Protein AF-0000000069097804 (afdb_homodimer)

Organism: Magallana gigas (NCBI:txid29159)

Radius of gyration: 34.91 Å; Cα contacts (8 Å, |Δi|>4): 766; chains: 2; bounding box: 49×106×108 Å

InterPro domains:
  IPR026169 Mitochondria-eating protein [PTHR21771] (17-268)
  IPR031981 Mitochondria-eating protein, C-terminal domain [PF16026] (62-269)

Foldseek 3Di:
DPPPDPPPVVVVVVVVVVVVVVVVVVVVVVVVVVVVVVVCVVVVVVVCVVCVQVPPPVPCLRLLNLVVLVVVLVVPLVVLLQVLVVVVVDDNVVSLVVLVVLLVVLLVLLLVCLVVQLVVQLVVVVCCVQFPWDDDPPDIDTDDSVVDDDDPVVRPVSSVVSLVVCLVCVQVCLVVQLVVSCVPPVCNVVVDPVVVVVSVSVSSSSSNNSSNNQVSDVPHKDWDFDDFQDFDDVVQADEDPDDDGTFHGWNFTWIASHVVHDTSGHTYTYGD/DPPDDPVPVVVVVVVVVVVVVVVVVVVVVVVVVVVVVVVCVVVCVVVCVVVVQPPPVPPCLRLLNLVVLQVVLCVPLVVLLQVLVVVVVDDSVVSLVVLVVLLVVLLVLLLVCLVVQLVVQLVVVVCCVQFPWDDDPPDIDTDDSVVDDDDPVVSPCSSVVSLVVCLVCVQVCLVVQLVVSCVPPVCPVVVDPVVVVVSVSVSSSSSNNSSNNQVSDVPHKDWDFDDFFDFDDVVQADEDPDDDGTFHGWNFTWIASHDVHDTSGHTYTYGD

Sequence (544 aa):
KNPPPRDGKKIPVSMERLQEMEQREKLYLAKIEELTTRLSSFASKQLLDGNPNIADLSDPNRPTRLCEKFNCVYDNEWTEAFEELQETGEKDEAILKTLMEIIINAVSFCKDVKDQQLQQLMEGMHFCMVHVNWTNKDEDVRVDKKSTSHDPKCFASISRNARDFQKASAKASVPSLCVMFKETYIKGACKLEYRKLTNLEHYVDKVVELVWLMVVQDPPMSICWQKEGEQMDKKTYKYYEKRGEVVRLTVWPAVLLYENGPLVSKGFIWPKKNPPPRDGKKIPVSMERLQEMEQREKLYLAKIEELTTRLSSFASKQLLDGNPNIADLSDPNRPTRLCEKFNCVYDNEWTEAFEELQETGEKDEAILKTLMEIIINAVSFCKDVKDQQLQQLMEGMHFCMVHVNWTNKDEDVRVDKKSTSHDPKCFASISRNARDFQKASAKASVPSLCVMFKETYIKGACKLEYRKLTNLEHYVDKVVELVWLMVVQDPPMSICWQKEGEQMDKKTYKYYEKRGEVVRLTVWPAVLLYENGPLVSKGFIWPK

Structure (mmCIF, N/CA/C/O backbone):
data_AF-0000000069097804-model_v1
#
loop_
_entity.id
_entity.type
_entity.pdbx_description
1 polymer 'Mitochondria-eating protein'
#
loop_
_atom_site.group_PDB
_atom_site.id
_atom_site.type_symbol
_atom_site.label_atom_id
_atom_site.label_alt_id
_atom_site.label_comp_id
_atom_site.label_asym_id
_atom_site.label_entity_id
_atom_site.label_seq_id
_atom_site.pdbx_PDB_ins_code
_atom_site.Cartn_x
_atom_site.Cartn_y
_atom_site.Cartn_z
_atom_site.occupancy
_atom_site.B_iso_or_equiv
_atom_site.auth_seq_id
_atom_site.auth_comp_id
_atom_site.auth_asym_id
_atom_site.auth_atom_id
_atom_site.pdbx_PDB_model_num
ATOM 1 N N . LYS A 1 1 ? -18.5 60.906 -68.438 1 27.48 1 LYS A N 1
ATOM 2 C CA . LYS A 1 1 ? -17.656 59.719 -68.438 1 27.48 1 LYS A CA 1
ATOM 3 C C . LYS A 1 1 ? -18.094 58.75 -67.375 1 27.48 1 LYS A C 1
ATOM 5 O O . LYS A 1 1 ? -18.125 59.094 -66.188 1 27.48 1 LYS A O 1
ATOM 10 N N . ASN A 1 2 ? -18.859 57.719 -67.688 1 29.16 2 ASN A N 1
ATOM 11 C CA . ASN A 1 2 ? -19.547 56.719 -66.875 1 29.16 2 ASN A CA 1
ATOM 12 C C . ASN A 1 2 ? -18.547 55.812 -66.188 1 29.16 2 ASN A C 1
ATOM 14 O O . ASN A 1 2 ? -17.609 55.281 -66.812 1 29.16 2 ASN A O 1
ATOM 18 N N . PRO A 1 3 ? -18.312 55.969 -64.875 1 39.97 3 PRO A N 1
ATOM 19 C CA . PRO A 1 3 ? -17.281 55.25 -64.125 1 39.97 3 PRO A CA 1
ATOM 20 C C . PRO A 1 3 ? -17.391 53.75 -64.25 1 39.97 3 PRO A C 1
ATOM 22 O O . PRO A 1 3 ? -18.5 53.219 -64.438 1 39.97 3 PRO A O 1
ATOM 25 N N . PRO A 1 4 ? -16.375 53.156 -65 1 41.81 4 PRO A N 1
ATOM 26 C CA . PRO A 1 4 ? -16.359 51.719 -65.25 1 41.81 4 PRO A CA 1
ATOM 27 C C . PRO A 1 4 ? -16.781 50.875 -64.062 1 41.81 4 PRO A C 1
ATOM 29 O O . PRO A 1 4 ? -16.641 51.281 -62.938 1 41.81 4 PRO A O 1
ATOM 32 N N . PRO A 1 5 ? -17.719 49.875 -64.312 1 35.88 5 PRO A N 1
ATOM 33 C CA . PRO A 1 5 ? -18.375 49.062 -63.281 1 35.88 5 PRO A CA 1
ATOM 34 C C . PRO A 1 5 ? -17.391 48.281 -62.438 1 35.88 5 PRO A C 1
ATOM 36 O O . PRO A 1 5 ? -16.422 47.719 -62.938 1 35.88 5 PRO A O 1
ATOM 39 N N . ARG A 1 6 ? -17.141 48.625 -61.094 1 36.78 6 ARG A N 1
ATOM 40 C CA . ARG A 1 6 ? -16.375 48.156 -59.969 1 36.78 6 ARG A CA 1
ATOM 41 C C . ARG A 1 6 ? -16.547 46.656 -59.75 1 36.78 6 ARG A C 1
ATOM 43 O O . ARG A 1 6 ? -16.047 46.094 -58.781 1 36.78 6 ARG A O 1
ATOM 50 N N . ASP A 1 7 ? -17.344 45.969 -60.594 1 37 7 ASP A N 1
ATOM 51 C CA . ASP A 1 7 ? -17.781 44.625 -60.219 1 37 7 ASP A CA 1
ATOM 52 C C . ASP A 1 7 ? -16.688 43.594 -60.5 1 37 7 ASP A C 1
ATOM 54 O O . ASP A 1 7 ? -16.844 42.438 -60.156 1 37 7 ASP A O 1
ATOM 58 N N . GLY A 1 8 ? -15.727 43.875 -61.344 1 34.34 8 GLY A N 1
ATOM 59 C CA . GLY A 1 8 ? -14.82 42.812 -61.781 1 34.34 8 GLY A CA 1
ATOM 60 C C . GLY A 1 8 ? -13.891 42.344 -60.688 1 34.34 8 GLY A C 1
ATOM 61 O O . GLY A 1 8 ? -13.227 41.312 -60.844 1 34.34 8 GLY A O 1
ATOM 62 N N . LYS A 1 9 ? -13.281 43.281 -59.938 1 42.47 9 LYS A N 1
ATOM 63 C CA . LYS A 1 9 ? -12.203 42.938 -59 1 42.47 9 LYS A CA 1
ATOM 64 C C . LYS A 1 9 ? -12.711 42.094 -57.844 1 42.47 9 LYS A C 1
ATOM 66 O O . LYS A 1 9 ? -11.914 41.594 -57.031 1 42.47 9 LYS A O 1
ATOM 71 N N . LYS A 1 10 ? -13.953 42 -57.688 1 44.91 10 LYS A N 1
ATOM 72 C CA . LYS A 1 10 ? -14.5 41.344 -56.531 1 44.91 10 LYS A CA 1
ATOM 73 C C . LYS A 1 10 ? -14.406 39.812 -56.656 1 44.91 10 LYS A C 1
ATOM 75 O O . LYS A 1 10 ? -14.273 39.094 -55.688 1 44.91 10 LYS A O 1
ATOM 80 N N . ILE A 1 11 ? -14.234 39.406 -57.906 1 44.16 11 ILE A N 1
ATOM 81 C CA . ILE A 1 11 ? -14.297 37.969 -58.125 1 44.16 11 ILE A CA 1
ATOM 82 C C . ILE A 1 11 ? -12.953 37.344 -57.781 1 44.16 11 ILE A C 1
ATOM 84 O O . ILE A 1 11 ? -12.898 36.312 -57.062 1 44.16 11 ILE A O 1
ATOM 88 N N . PRO A 1 12 ? -11.977 38.031 -58.188 1 49.75 12 PRO A N 1
ATOM 89 C CA . PRO A 1 12 ? -10.688 37.375 -57.906 1 49.75 12 PRO A CA 1
ATOM 90 C C . PRO A 1 12 ? -10.375 37.344 -56.406 1 49.75 12 PRO A C 1
ATOM 92 O O . PRO A 1 12 ? -9.805 36.375 -55.906 1 49.75 12 PRO A O 1
ATOM 95 N N . VAL A 1 13 ? -10.805 38.375 -55.75 1 52.31 13 VAL A N 1
ATOM 96 C CA . VAL A 1 13 ? -10.531 38.438 -54.344 1 52.31 13 VAL A CA 1
ATOM 97 C C . VAL A 1 13 ? -11.344 37.375 -53.594 1 52.31 13 VAL A C 1
ATOM 99 O O . VAL A 1 13 ? -10.852 36.719 -52.656 1 52.31 13 VAL A O 1
ATOM 102 N N . SER A 1 14 ? -12.406 37.094 -54.312 1 53.84 14 SER A N 1
ATOM 103 C CA . SER A 1 14 ? -13.266 36.094 -53.688 1 53.84 14 SER A CA 1
ATOM 104 C C . SER A 1 14 ? -12.727 34.688 -53.875 1 53.84 14 SER A C 1
ATOM 106 O O . SER A 1 14 ? -12.82 33.844 -52.969 1 53.84 14 SER A O 1
ATOM 108 N N . MET A 1 15 ? -12.094 34.594 -54.969 1 54.91 15 MET A N 1
ATOM 109 C CA . MET A 1 15 ? -11.539 33.281 -55.281 1 54.91 15 MET A CA 1
ATOM 110 C C . MET A 1 15 ? -10.273 33.031 -54.469 1 54.91 15 MET A C 1
ATOM 112 O O . MET A 1 15 ? -10.023 31.891 -54.031 1 54.91 15 MET A O 1
ATOM 116 N N . GLU A 1 16 ? -9.547 34.062 -54.25 1 57.28 16 GLU A N 1
ATOM 117 C CA . GLU A 1 16 ? -8.344 33.938 -53.438 1 57.28 16 GLU A CA 1
ATOM 118 C C . GLU A 1 16 ? -8.68 33.688 -52 1 57.28 16 GLU A C 1
ATOM 120 O O . GLU A 1 16 ? -8.023 32.875 -51.312 1 57.28 16 GLU A O 1
ATOM 125 N N . ARG A 1 17 ? -9.68 34.25 -51.594 1 59.66 17 ARG A N 1
ATOM 126 C CA . ARG A 1 17 ? -10.133 34.031 -50.219 1 59.66 17 ARG A CA 1
ATOM 127 C C . ARG A 1 17 ? -10.672 32.625 -50.031 1 59.66 17 ARG A C 1
ATOM 129 O O . ARG A 1 17 ? -10.438 31.984 -49 1 59.66 17 ARG A O 1
ATOM 136 N N . LEU A 1 18 ? -11.211 32.156 -51.094 1 60.72 18 LEU A N 1
ATOM 137 C CA . LEU A 1 18 ? -11.719 30.781 -51.062 1 60.72 18 LEU A CA 1
ATOM 138 C C . LEU A 1 18 ? -10.578 29.781 -51.031 1 60.72 18 LEU A C 1
ATOM 140 O O . LEU A 1 18 ? -10.633 28.781 -50.281 1 60.72 18 LEU A O 1
ATOM 144 N N . GLN A 1 19 ? -9.609 30.141 -51.812 1 63.78 19 GLN A N 1
ATOM 145 C CA . GLN A 1 19 ? -8.453 29.25 -51.844 1 63.78 19 GLN A CA 1
ATOM 146 C C . GLN A 1 19 ? -7.707 29.281 -50.5 1 63.78 19 GLN A C 1
ATOM 148 O O . GLN A 1 19 ? -7.27 28.25 -50 1 63.78 19 GLN A O 1
ATOM 153 N N . GLU A 1 20 ? -7.613 30.438 -49.938 1 67.12 20 GLU A N 1
ATOM 154 C CA . GLU A 1 20 ? -6.992 30.562 -48.625 1 67.12 20 GLU A CA 1
ATOM 155 C C . GLU A 1 20 ? -7.809 29.828 -47.562 1 67.12 20 GLU A C 1
ATOM 157 O O . GLU A 1 20 ? -7.25 29.188 -46.688 1 67.12 20 GLU A O 1
ATOM 162 N N . MET A 1 21 ? -9.031 29.875 -47.75 1 65.44 21 MET A N 1
ATOM 163 C CA . MET A 1 21 ? -9.883 29.203 -46.781 1 65.44 21 MET A CA 1
ATOM 164 C C . MET A 1 21 ? -9.836 27.688 -46.938 1 65.44 21 MET A C 1
ATOM 166 O O . MET A 1 21 ? -9.867 26.953 -45.969 1 65.44 21 MET A O 1
ATOM 170 N N . GLU A 1 22 ? -9.703 27.359 -48.219 1 69.69 22 GLU A N 1
ATOM 171 C CA . GLU A 1 22 ? -9.555 25.938 -48.469 1 69.69 22 GLU A CA 1
ATOM 172 C C . GLU A 1 22 ? -8.234 25.406 -47.906 1 69.69 22 GLU A C 1
ATOM 174 O O . GLU A 1 22 ? -8.18 24.328 -47.312 1 69.69 22 GLU A O 1
ATOM 179 N N . GLN A 1 23 ? -7.23 26.172 -48.062 1 68.75 23 GLN A N 1
ATOM 180 C CA . GLN A 1 23 ? -5.945 25.781 -47.5 1 68.75 23 GLN A CA 1
ATOM 181 C C . GLN A 1 23 ? -5.992 25.781 -45.969 1 68.75 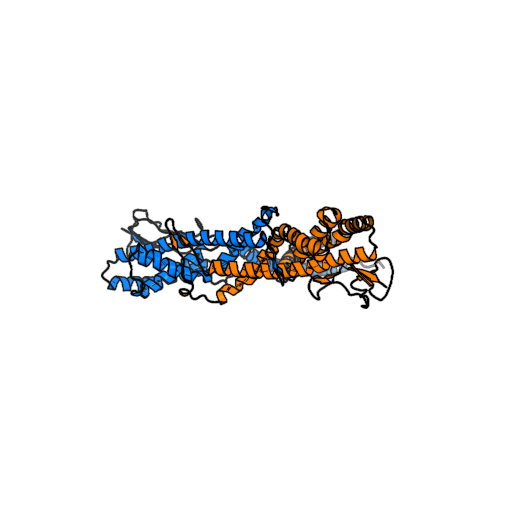23 GLN A C 1
ATOM 183 O O . GLN A 1 23 ? -5.449 24.875 -45.312 1 68.75 23 GLN A O 1
ATOM 188 N N . ARG A 1 24 ? -6.637 26.719 -45.375 1 68.69 24 ARG A N 1
ATOM 189 C CA . ARG A 1 24 ? -6.777 26.734 -43.938 1 68.69 24 ARG A CA 1
ATOM 190 C C . ARG A 1 24 ? -7.637 25.562 -43.469 1 68.69 24 ARG A C 1
ATOM 192 O O . ARG A 1 24 ? -7.34 24.953 -42.438 1 68.69 24 ARG A O 1
ATOM 199 N N . GLU A 1 25 ? -8.602 25.266 -44.281 1 68.19 25 GLU A N 1
ATOM 200 C CA . GLU A 1 25 ? -9.414 24.094 -43.906 1 68.19 25 GLU A CA 1
ATOM 201 C C . GLU A 1 25 ? -8.57 22.828 -43.938 1 68.19 25 GLU A C 1
ATOM 203 O O . GLU A 1 25 ? -8.672 22 -43.031 1 68.19 25 GLU A O 1
ATOM 208 N N . LYS A 1 26 ? -7.805 22.734 -44.906 1 71.56 26 LYS A N 1
ATOM 209 C CA . LYS A 1 26 ? -6.938 21.562 -44.969 1 71.56 26 LYS A CA 1
ATOM 210 C C . LYS A 1 26 ? -5.969 21.547 -43.781 1 71.56 26 LYS A C 1
ATOM 212 O O . LYS A 1 26 ? -5.711 20.484 -43.188 1 71.56 26 LYS A O 1
ATOM 217 N N . LEU A 1 27 ? -5.496 22.703 -43.406 1 70.56 27 LEU A N 1
ATOM 218 C CA . LEU A 1 27 ? -4.605 22.781 -42.281 1 70.56 27 LEU A CA 1
ATOM 219 C C . LEU A 1 27 ? -5.352 22.453 -40.969 1 70.56 27 LEU A C 1
ATOM 221 O O . LEU A 1 27 ? -4.828 21.75 -40.125 1 70.56 27 LEU A O 1
ATOM 225 N N . TYR A 1 28 ? -6.566 22.906 -40.875 1 68.56 28 TYR A N 1
ATOM 226 C CA . TYR A 1 28 ? -7.336 22.578 -39.688 1 68.56 28 TYR A CA 1
ATOM 227 C C . TYR A 1 28 ? -7.707 21.094 -39.656 1 68.56 28 TYR A C 1
ATOM 229 O O . TYR A 1 28 ? -7.625 20.453 -38.594 1 68.56 28 TYR A O 1
ATOM 237 N N . LEU A 1 29 ? -8.016 20.578 -40.781 1 70.81 29 LEU A N 1
ATOM 238 C CA . LEU A 1 29 ? -8.328 19.156 -40.812 1 70.81 29 LEU A CA 1
ATOM 239 C C . LEU A 1 29 ? -7.09 18.312 -40.531 1 70.81 29 LEU A C 1
ATOM 241 O O . LEU A 1 29 ? -7.176 17.312 -39.812 1 70.81 29 LEU A O 1
ATOM 245 N N . ALA A 1 30 ? -5.977 18.719 -40.969 1 69.38 30 ALA A N 1
ATOM 246 C CA . ALA A 1 30 ? -4.742 18.016 -40.594 1 69.38 30 ALA A CA 1
ATOM 247 C C . ALA A 1 30 ? -4.441 18.172 -39.094 1 69.38 30 ALA A C 1
ATOM 249 O O . ALA A 1 30 ? -4.016 17.203 -38.469 1 69.38 30 ALA A O 1
ATOM 250 N N . LYS A 1 31 ? -4.672 19.328 -38.594 1 68.62 31 LYS A N 1
ATOM 251 C CA . LYS A 1 31 ? -4.473 19.531 -37.188 1 68.62 31 LYS A CA 1
ATOM 252 C C . LYS A 1 31 ? -5.508 18.75 -36.375 1 68.62 31 LYS A C 1
ATOM 254 O O . LYS A 1 31 ? -5.18 18.172 -35.312 1 68.62 31 LYS A O 1
ATOM 259 N N . ILE A 1 32 ? -6.711 18.672 -36.75 1 63.56 32 ILE A N 1
ATOM 260 C CA . ILE A 1 32 ? -7.723 17.859 -36.094 1 63.56 32 ILE A CA 1
ATOM 261 C C . ILE A 1 32 ? -7.355 16.391 -36.188 1 63.56 32 ILE A C 1
ATOM 263 O O . ILE A 1 32 ? -7.449 15.641 -35.219 1 63.56 32 ILE A O 1
ATOM 267 N N . GLU A 1 33 ? -6.941 15.969 -37.344 1 67.19 33 GLU A N 1
ATOM 268 C CA . GLU A 1 33 ? -6.488 14.586 -37.5 1 67.19 33 GLU A CA 1
ATOM 269 C C . GLU A 1 33 ? -5.27 14.32 -36.594 1 67.19 33 GLU A C 1
ATOM 271 O O . GLU A 1 33 ? -5.172 13.266 -35.969 1 67.19 33 GLU A O 1
ATOM 276 N N . GLU A 1 34 ? -4.344 15.219 -36.562 1 63.59 34 GLU A N 1
ATOM 277 C CA . GLU A 1 34 ? -3.203 15.078 -35.656 1 63.59 34 GLU A CA 1
ATOM 278 C C . GLU A 1 34 ? -3.648 15.055 -34.188 1 63.59 34 GLU A C 1
ATOM 280 O O . GLU A 1 34 ? -3.213 14.203 -33.438 1 63.59 34 GLU A O 1
ATOM 285 N N . LEU A 1 35 ? -4.508 15.922 -33.844 1 61.06 35 LEU A N 1
ATOM 286 C CA . LEU A 1 35 ? -4.992 15.953 -32.469 1 61.06 35 LEU A CA 1
ATOM 287 C C . LEU A 1 35 ? -5.875 14.742 -32.188 1 61.06 35 LEU A C 1
ATOM 289 O O . LEU A 1 35 ? -5.805 14.172 -31.094 1 61.06 35 LEU A O 1
ATOM 293 N N . THR A 1 36 ? -6.668 14.336 -33.125 1 59.72 36 THR A N 1
ATOM 294 C CA . THR A 1 36 ? -7.445 13.109 -32.938 1 59.72 36 THR A CA 1
ATOM 295 C C . THR A 1 36 ? -6.527 11.891 -32.906 1 59.72 36 THR A C 1
ATOM 297 O O . THR A 1 36 ? -6.746 10.969 -32.125 1 59.72 36 THR A O 1
ATOM 300 N N . THR A 1 37 ? -5.566 11.828 -33.719 1 59.09 37 THR A N 1
ATOM 301 C CA . THR A 1 37 ? -4.594 10.742 -33.656 1 59.09 37 THR A CA 1
ATOM 302 C C . THR A 1 37 ? -3.836 10.805 -32.312 1 59.09 37 THR A C 1
ATOM 304 O O . THR A 1 37 ? -3.605 9.773 -31.688 1 59.09 37 THR A O 1
ATOM 307 N N . ARG A 1 38 ? -3.408 11.977 -31.891 1 55.69 38 ARG A N 1
ATOM 308 C CA . ARG A 1 38 ? -2.773 12.109 -30.594 1 55.69 38 ARG A CA 1
ATOM 309 C C . ARG A 1 38 ? -3.762 11.812 -29.469 1 55.69 38 ARG A C 1
ATOM 311 O O . ARG A 1 38 ? -3.41 11.156 -28.484 1 55.69 38 ARG A O 1
ATOM 318 N N . LEU A 1 39 ? -4.898 12.289 -29.531 1 50.75 39 LEU A N 1
ATOM 319 C CA . LEU A 1 39 ? -5.941 11.914 -28.578 1 50.75 39 LEU A CA 1
ATOM 320 C C . LEU A 1 39 ? -6.262 10.43 -28.672 1 50.75 39 LEU A C 1
ATOM 322 O O . LEU A 1 39 ? -6.457 9.758 -27.656 1 50.75 39 LEU A O 1
ATOM 326 N N . SER A 1 40 ? -6.52 9.883 -29.906 1 50.47 40 SER A N 1
ATOM 327 C CA . SER A 1 40 ? -6.688 8.445 -30.078 1 50.47 40 SER A CA 1
ATOM 328 C C . SER A 1 40 ? -5.461 7.684 -29.578 1 50.47 40 SER A C 1
ATOM 330 O O . SER A 1 40 ? -5.586 6.617 -28.969 1 50.47 40 SER A O 1
ATOM 332 N N . SER A 1 41 ? -4.266 8.148 -29.859 1 50.16 41 SER A N 1
ATOM 333 C CA . SER A 1 41 ? -3.086 7.555 -29.234 1 50.16 41 SER A CA 1
ATOM 334 C C . SER A 1 41 ? -3.092 7.754 -27.719 1 50.16 41 SER A C 1
ATOM 336 O O . SER A 1 41 ? -2.736 6.844 -26.969 1 50.16 41 SER A O 1
ATOM 338 N N . PHE A 1 42 ? -3.428 8.898 -27.25 1 44.72 42 PHE A N 1
ATOM 339 C CA . PHE A 1 42 ? -3.646 9.102 -25.812 1 44.72 42 PHE A CA 1
ATOM 340 C C . PHE A 1 42 ? -4.867 8.328 -25.344 1 44.72 42 PHE A C 1
ATOM 342 O O . PHE A 1 42 ? -4.836 7.707 -24.266 1 44.72 42 PHE A O 1
ATOM 349 N N . ALA A 1 43 ? -5.973 8.406 -25.922 1 43.19 43 ALA A N 1
ATOM 350 C CA . ALA A 1 43 ? -7.148 7.602 -25.609 1 43.19 43 ALA A CA 1
ATOM 351 C C . ALA A 1 43 ? -6.875 6.121 -25.859 1 43.19 43 ALA A C 1
ATOM 353 O O . ALA A 1 43 ? -7.305 5.266 -25.078 1 43.19 43 ALA A O 1
ATOM 354 N N . SER A 1 44 ? -6.379 5.688 -26.969 1 39.25 44 SER A N 1
ATOM 355 C CA . SER A 1 44 ? -5.914 4.312 -27.109 1 39.25 44 SER A CA 1
ATOM 356 C C . SER A 1 44 ? -4.852 3.971 -26.078 1 39.25 44 SER A C 1
ATOM 358 O O . SER A 1 44 ? -4.844 2.863 -25.531 1 39.25 44 SER A O 1
ATOM 360 N N . LYS A 1 45 ? -3.879 4.84 -25.688 1 40.56 45 LYS A N 1
ATOM 361 C CA . LYS A 1 45 ? -3.037 4.648 -24.5 1 40.56 45 LYS A CA 1
ATOM 362 C C . LYS A 1 45 ? -3.85 4.797 -23.219 1 40.56 45 LYS A C 1
ATOM 364 O O . LYS A 1 45 ? -3.645 4.047 -22.266 1 40.56 45 LYS A O 1
ATOM 369 N N . GLN A 1 46 ? -4.66 5.676 -23 1 38.44 46 GLN A N 1
ATOM 370 C CA . GLN A 1 46 ? -5.629 5.73 -21.906 1 38.44 46 GLN A CA 1
ATOM 371 C C . GLN A 1 46 ? -6.684 4.637 -22.047 1 38.44 46 GLN A C 1
ATOM 373 O O . GLN A 1 46 ? -7.102 4.039 -21.062 1 38.44 46 GLN A O 1
ATOM 378 N N . LEU A 1 47 ? -7.512 4.492 -23.062 1 35.62 47 LEU A N 1
ATOM 379 C CA . LEU A 1 47 ? -8.297 3.291 -23.312 1 35.62 4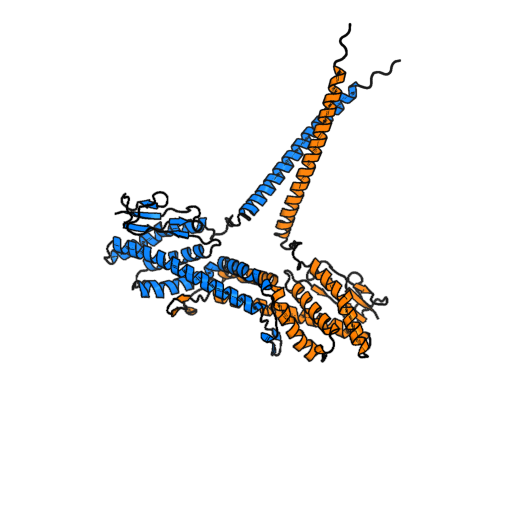7 LEU A CA 1
ATOM 380 C C . LEU A 1 47 ? -7.41 2.053 -23.328 1 35.62 47 LEU A C 1
ATOM 382 O O . LEU A 1 47 ? -7.82 0.979 -22.891 1 35.62 47 LEU A O 1
ATOM 386 N N . LEU A 1 48 ? -6.266 2.02 -24.031 1 33.75 48 LEU A N 1
ATOM 387 C CA . LEU A 1 48 ? -5.281 1.019 -23.625 1 33.75 48 LEU A CA 1
ATOM 388 C C . LEU A 1 48 ? -4.805 1.268 -22.203 1 33.75 48 LEU A C 1
ATOM 390 O O . LEU A 1 48 ? -4.562 0.32 -21.453 1 33.75 48 LEU A O 1
ATOM 394 N N . ASP A 1 49 ? -4.598 2.41 -21.672 1 34.47 49 ASP A N 1
ATOM 395 C CA . ASP A 1 49 ? -4.488 2.727 -20.25 1 34.47 49 ASP A CA 1
ATOM 396 C C . ASP A 1 49 ? -5.863 2.752 -19.578 1 34.47 49 ASP A C 1
ATOM 398 O O . ASP A 1 49 ? -5.977 2.541 -18.375 1 34.47 49 ASP A O 1
ATOM 402 N N . GLY A 1 50 ? -6.934 3.174 -20.031 1 33.31 50 GLY A N 1
ATOM 403 C CA . GLY A 1 50 ? -8.273 2.871 -19.547 1 33.31 50 GLY A CA 1
ATOM 404 C C . GLY A 1 50 ? -8.695 1.438 -19.812 1 33.31 50 GLY A C 1
ATOM 405 O O . GLY A 1 50 ? -9.781 1.022 -19.406 1 33.31 50 GLY A O 1
ATOM 406 N N . ASN A 1 51 ? -8.719 0.983 -21.094 1 31.27 51 ASN A N 1
ATOM 407 C CA . ASN A 1 51 ? -8.516 -0.454 -20.938 1 31.27 51 ASN A CA 1
ATOM 408 C C . ASN A 1 51 ? -7.285 -0.761 -20.094 1 31.27 51 ASN A C 1
ATOM 410 O O . ASN A 1 51 ? -6.156 -0.62 -20.578 1 31.27 51 ASN A O 1
ATOM 414 N N . PRO A 1 52 ? -7.461 -0.354 -18.859 1 35.88 52 PRO A N 1
ATOM 415 C CA . PRO A 1 52 ? -6.395 -0.528 -17.875 1 35.88 52 PRO A CA 1
ATOM 416 C C . PRO A 1 52 ? -5.387 -1.601 -18.281 1 35.88 52 PRO A C 1
ATOM 418 O O . PRO A 1 52 ? -4.379 -1.794 -17.594 1 35.88 52 PRO A O 1
ATOM 421 N N . ASN A 1 53 ? -5.773 -2.371 -19.109 1 33.03 53 ASN A N 1
ATOM 422 C CA . ASN A 1 53 ? -5.035 -3.547 -19.547 1 33.03 53 ASN A CA 1
ATOM 423 C C . ASN A 1 53 ? -3.969 -3.182 -20.578 1 33.03 53 ASN A C 1
ATOM 425 O O . ASN A 1 53 ? -3.486 -4.047 -21.312 1 33.03 53 ASN A O 1
ATOM 429 N N . ILE A 1 54 ? -4.094 -2.094 -21.25 1 37.78 54 ILE A N 1
ATOM 430 C CA . ILE A 1 54 ? -2.895 -2.061 -22.078 1 37.78 54 ILE A CA 1
ATOM 431 C C . ILE A 1 54 ? -1.652 -2.135 -21.203 1 37.78 54 ILE A C 1
ATOM 433 O O . ILE A 1 54 ? -1.373 -1.209 -20.438 1 37.78 54 ILE A O 1
ATOM 437 N N . ALA A 1 55 ? -1.376 -3.17 -20.875 1 39.81 55 ALA A N 1
ATOM 438 C CA . ALA A 1 55 ? -0.201 -3.721 -20.203 1 39.81 55 ALA A CA 1
ATOM 439 C C . ALA A 1 55 ? 1.064 -2.969 -20.609 1 39.81 55 ALA A C 1
ATOM 441 O O . ALA A 1 55 ? 1.23 -2.602 -21.766 1 39.81 55 ALA A O 1
ATOM 442 N N . ASP A 1 56 ? 1.392 -1.918 -19.891 1 44.25 56 ASP A N 1
ATOM 443 C CA . ASP A 1 56 ? 2.787 -1.541 -20.094 1 44.25 56 ASP A CA 1
ATOM 444 C C . ASP A 1 56 ? 3.551 -2.627 -20.844 1 44.25 56 ASP A C 1
ATOM 446 O O . ASP A 1 56 ? 3.854 -3.684 -20.297 1 44.25 56 ASP A O 1
ATOM 450 N N . LEU A 1 57 ? 3.412 -2.527 -22.266 1 51.62 57 LEU A N 1
ATOM 451 C CA . LEU A 1 57 ? 4.07 -3.527 -23.094 1 51.62 57 LEU A CA 1
ATOM 452 C C . LEU A 1 57 ? 5.453 -3.865 -22.547 1 51.62 57 LEU A C 1
ATOM 454 O O . LEU A 1 57 ? 6.012 -4.914 -22.859 1 51.62 57 LEU A O 1
ATOM 458 N N . SER A 1 58 ? 5.859 -2.82 -21.781 1 58.31 58 SER A N 1
ATOM 459 C CA . SER A 1 58 ? 7.203 -3.055 -21.266 1 58.31 58 SER A CA 1
ATOM 460 C C . SER A 1 58 ? 7.164 -3.844 -19.969 1 58.31 58 SER A C 1
ATOM 462 O O . SER A 1 58 ? 8.195 -4.34 -19.5 1 58.31 58 SER A O 1
ATOM 464 N N . ASP A 1 59 ? 5.863 -4.059 -19.578 1 70.12 59 ASP A N 1
ATOM 465 C CA . ASP A 1 59 ? 5.758 -4.816 -18.328 1 70.12 59 ASP A CA 1
ATOM 466 C C . ASP A 1 59 ? 5.988 -6.305 -18.578 1 70.12 59 ASP A C 1
ATOM 468 O O . ASP A 1 59 ? 5.227 -6.949 -19.297 1 70.12 59 ASP A O 1
ATOM 472 N N . PRO A 1 60 ? 7.094 -6.738 -18.109 1 73.88 60 PRO A N 1
ATOM 473 C CA . PRO A 1 60 ? 7.406 -8.156 -18.312 1 73.88 60 PRO A CA 1
ATOM 474 C C . PRO A 1 60 ? 6.371 -9.086 -17.688 1 73.88 60 PRO A C 1
ATOM 476 O O . PRO A 1 60 ? 6.355 -10.281 -17.984 1 73.88 60 PRO A O 1
ATOM 479 N N . ASN A 1 61 ? 5.469 -8.469 -16.891 1 79.06 61 ASN A N 1
ATOM 480 C CA . ASN A 1 61 ? 4.512 -9.336 -16.203 1 79.06 61 ASN A CA 1
ATOM 481 C C . ASN A 1 61 ? 3.08 -9.047 -16.656 1 79.06 61 ASN A C 1
ATOM 483 O O . ASN A 1 61 ? 2.127 -9.328 -15.93 1 79.06 61 ASN A O 1
ATOM 487 N N . ARG A 1 62 ? 3.035 -8.594 -17.906 1 85.69 62 ARG A N 1
ATOM 488 C CA . ARG A 1 62 ? 1.692 -8.469 -18.453 1 85.69 62 ARG A CA 1
ATOM 489 C C . ARG A 1 62 ? 1.116 -9.836 -18.812 1 85.69 62 ARG A C 1
ATOM 491 O O . ARG A 1 62 ? 1.862 -10.773 -19.125 1 85.69 62 ARG A O 1
ATOM 498 N N . PRO A 1 63 ? -0.128 -9.984 -18.922 1 88.19 63 PRO A N 1
ATOM 499 C CA . PRO A 1 63 ? -0.785 -11.281 -19.062 1 88.19 63 PRO A CA 1
ATOM 500 C C . PRO A 1 63 ? -0.324 -12.039 -20.312 1 88.19 63 PRO A C 1
ATOM 502 O O . PRO A 1 63 ? -0.047 -13.242 -20.234 1 88.19 63 PRO A O 1
ATOM 505 N N . THR A 1 64 ? -0.131 -11.352 -21.406 1 87.62 64 THR A N 1
ATOM 506 C CA . THR A 1 64 ? 0.272 -12.016 -22.641 1 87.62 64 THR A CA 1
ATOM 507 C C . THR A 1 64 ? 1.684 -12.586 -22.516 1 87.62 64 THR A C 1
ATOM 509 O O . THR A 1 64 ? 1.954 -13.695 -22.969 1 87.62 64 THR A O 1
ATOM 512 N N . ARG A 1 65 ? 2.535 -11.82 -21.922 1 91.94 65 ARG A N 1
ATOM 513 C CA . ARG A 1 65 ? 3.908 -12.273 -21.719 1 91.94 65 ARG A CA 1
ATOM 514 C C . ARG A 1 65 ? 3.969 -13.414 -20.719 1 91.94 65 ARG A C 1
ATOM 516 O O . ARG A 1 65 ? 4.762 -14.344 -20.875 1 91.94 65 ARG A O 1
ATOM 523 N N . LEU A 1 66 ? 3.141 -13.344 -19.719 1 95.75 66 LEU A N 1
ATOM 524 C CA . LEU A 1 66 ? 3.076 -14.414 -18.734 1 95.75 66 LEU A CA 1
ATOM 525 C C . LEU A 1 66 ? 2.637 -15.727 -19.375 1 95.75 66 LEU A C 1
ATOM 527 O O . LEU A 1 66 ? 3.18 -16.781 -19.078 1 95.75 66 LEU A O 1
ATOM 531 N N . CYS A 1 67 ? 1.729 -15.594 -20.25 1 94.31 67 CYS A N 1
ATOM 532 C CA . CYS A 1 67 ? 1.245 -16.781 -20.953 1 94.31 67 CYS A CA 1
ATOM 533 C C . CYS A 1 67 ? 2.338 -17.375 -21.844 1 94.31 67 CYS A C 1
ATOM 535 O O . CYS A 1 67 ? 2.496 -18.594 -21.891 1 94.31 67 CYS A O 1
ATOM 537 N N . GLU A 1 68 ? 3.027 -16.531 -22.484 1 93.62 68 GLU A N 1
ATOM 538 C CA . GLU A 1 68 ? 4.145 -16.984 -23.297 1 93.62 68 GLU A CA 1
ATOM 539 C C . GLU A 1 68 ? 5.172 -17.734 -22.453 1 93.62 68 GLU A C 1
ATOM 541 O O . GLU A 1 68 ? 5.645 -18.812 -22.844 1 93.62 68 GLU A O 1
ATOM 546 N N . LYS A 1 69 ? 5.512 -17.203 -21.391 1 95.94 69 LYS A N 1
ATOM 547 C CA . LYS A 1 69 ? 6.461 -17.844 -20.484 1 95.94 69 LYS A CA 1
ATOM 548 C C . LYS A 1 69 ? 5.918 -19.172 -19.984 1 95.94 69 LYS A C 1
ATOM 550 O O . LYS A 1 69 ? 6.668 -20.141 -19.859 1 95.94 69 LYS A O 1
ATOM 555 N N . PHE A 1 70 ? 4.656 -19.203 -19.719 1 97.56 70 PHE A N 1
ATOM 556 C CA . PHE A 1 70 ? 4.012 -20.422 -19.234 1 97.56 70 PHE A CA 1
ATOM 557 C C . PHE A 1 70 ? 4.062 -21.516 -20.281 1 97.56 70 PHE A C 1
ATOM 559 O O . PHE A 1 70 ? 4.352 -22.672 -19.969 1 97.56 70 PHE A O 1
ATOM 566 N N . ASN A 1 71 ? 3.863 -21.141 -21.469 1 94.69 71 ASN A N 1
ATOM 567 C CA . ASN A 1 71 ? 3.951 -22.094 -22.562 1 94.69 71 ASN A CA 1
ATOM 568 C C . ASN A 1 71 ? 5.379 -22.594 -22.75 1 94.69 71 ASN A C 1
ATOM 570 O O . ASN A 1 71 ? 5.594 -23.766 -23.094 1 94.69 71 ASN A O 1
ATOM 574 N N . CYS A 1 72 ? 6.27 -21.719 -22.547 1 96.19 72 CYS A N 1
ATOM 575 C CA . CYS A 1 72 ? 7.672 -22.109 -22.641 1 96.19 72 CYS A CA 1
ATOM 576 C C . CYS A 1 72 ? 8.016 -23.172 -21.609 1 96.19 72 CYS A C 1
ATOM 578 O O . CYS A 1 72 ? 8.859 -24.031 -21.859 1 96.19 72 CYS A O 1
ATOM 580 N N . VAL A 1 73 ? 7.344 -23.141 -20.516 1 98.06 73 VAL A N 1
ATOM 581 C CA . VAL A 1 73 ? 7.574 -24.125 -19.469 1 98.06 73 VAL A CA 1
ATOM 582 C C . VAL A 1 73 ? 7.211 -25.516 -19.984 1 98.06 73 VAL A C 1
ATOM 584 O O . VAL A 1 73 ? 7.887 -26.5 -19.688 1 98.06 73 VAL A O 1
ATOM 587 N N . TYR A 1 74 ? 6.156 -25.625 -20.734 1 96.81 74 TYR A N 1
ATOM 588 C CA . TYR A 1 74 ? 5.746 -26.891 -21.328 1 96.81 74 TYR A CA 1
ATOM 589 C C . TYR A 1 74 ? 6.824 -27.438 -22.266 1 96.81 74 TYR A C 1
ATOM 591 O O . TYR A 1 74 ? 7.152 -28.625 -22.234 1 96.81 74 TYR A O 1
ATOM 599 N N . ASP A 1 75 ? 7.371 -26.547 -23.031 1 93.69 75 ASP A N 1
ATOM 600 C CA . ASP A 1 75 ? 8.32 -26.922 -24.062 1 93.69 75 ASP A CA 1
ATOM 601 C C . ASP A 1 75 ? 9.672 -27.297 -23.469 1 93.69 75 ASP A C 1
ATOM 603 O O . ASP A 1 75 ? 10.422 -28.094 -24.047 1 93.69 75 ASP A O 1
ATOM 607 N N . ASN A 1 76 ? 9.984 -26.781 -22.297 1 96.12 76 ASN A N 1
ATOM 608 C CA . ASN A 1 76 ? 11.328 -26.953 -21.766 1 96.12 76 ASN A CA 1
ATOM 609 C C . ASN A 1 76 ? 11.32 -27.688 -20.438 1 96.12 76 ASN A C 1
ATOM 611 O O . ASN A 1 76 ? 11.516 -28.906 -20.391 1 96.12 76 ASN A O 1
ATOM 615 N N . GLU A 1 77 ? 10.836 -27.047 -19.406 1 97.38 77 GLU A N 1
ATOM 616 C CA . GLU A 1 77 ? 10.922 -27.594 -18.047 1 97.38 77 GLU A CA 1
ATOM 617 C C . GLU A 1 77 ? 10.047 -28.844 -17.906 1 97.38 77 GLU A C 1
ATOM 619 O O . GLU A 1 77 ? 10.43 -29.797 -17.219 1 97.38 77 GLU A O 1
ATOM 624 N N . TRP A 1 78 ? 8.914 -28.812 -18.516 1 98 78 TRP A N 1
ATOM 625 C CA . TRP A 1 78 ? 7.996 -29.953 -18.469 1 98 78 TRP A CA 1
ATOM 626 C C . TRP A 1 78 ? 8.617 -31.188 -19.125 1 98 78 TRP A C 1
ATOM 628 O O . TRP A 1 78 ? 8.602 -32.281 -18.562 1 98 78 TRP A O 1
ATOM 638 N N . THR A 1 79 ? 9.211 -30.984 -20.297 1 97.06 79 THR A N 1
ATOM 639 C CA . THR A 1 79 ? 9.836 -32.094 -21.047 1 97.06 79 THR A CA 1
ATOM 640 C C . THR A 1 79 ? 10.984 -32.688 -20.25 1 97.06 79 THR A C 1
ATOM 642 O O . THR A 1 79 ? 11.117 -33.906 -20.172 1 97.06 79 THR A O 1
ATOM 645 N N . GLU A 1 80 ? 11.734 -31.844 -1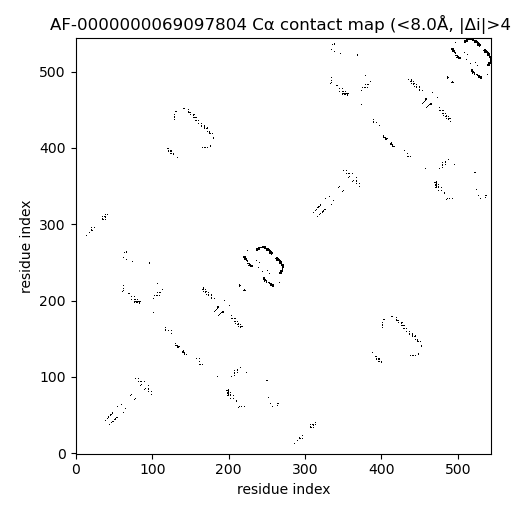9.641 1 97.06 80 GLU A N 1
ATOM 646 C CA . GLU A 1 80 ? 12.867 -32.312 -18.844 1 97.06 80 GLU A CA 1
ATOM 647 C C . GLU A 1 80 ? 12.406 -33.062 -17.609 1 97.06 80 GLU A C 1
ATOM 649 O O . GLU A 1 80 ? 12.977 -34.094 -17.266 1 97.06 80 GLU A O 1
ATOM 654 N N . ALA A 1 81 ? 11.406 -32.562 -16.969 1 97.75 81 ALA A N 1
ATOM 655 C CA . ALA A 1 81 ? 10.859 -33.219 -15.789 1 97.75 81 ALA A CA 1
ATOM 656 C C . ALA A 1 81 ? 10.242 -34.562 -16.156 1 97.75 81 ALA A C 1
ATOM 658 O O . ALA A 1 81 ? 10.414 -35.562 -15.438 1 97.75 81 ALA A O 1
ATOM 659 N N . PHE A 1 82 ? 9.547 -34.625 -17.25 1 97.25 82 PHE A N 1
ATOM 660 C CA . PHE A 1 82 ? 8.93 -35.844 -17.75 1 97.25 82 PHE A CA 1
ATOM 661 C C . PHE A 1 82 ? 9.984 -36.938 -17.984 1 97.25 82 PHE A C 1
ATOM 663 O O . PHE A 1 82 ? 9.828 -38.062 -17.531 1 97.25 82 PHE A O 1
ATOM 670 N N . GLU A 1 83 ? 11.07 -36.562 -18.656 1 96.56 83 GLU A N 1
ATOM 671 C CA . GLU A 1 83 ? 12.141 -37.5 -18.953 1 96.56 83 GLU A CA 1
ATOM 672 C C . GLU A 1 83 ? 12.82 -38 -17.688 1 96.56 83 GLU A C 1
ATOM 674 O O . GLU A 1 83 ? 13.156 -39.188 -17.578 1 96.56 83 GLU A O 1
ATOM 679 N N . GLU A 1 84 ? 13 -37.125 -16.766 1 96.5 84 GLU A N 1
ATOM 680 C CA . GLU A 1 84 ? 13.625 -37.5 -15.508 1 96.5 84 GLU A CA 1
ATOM 681 C C . GLU A 1 84 ? 12.773 -38.5 -14.742 1 96.5 84 GLU A C 1
ATOM 683 O O . GLU A 1 84 ? 13.297 -39.469 -14.188 1 96.5 84 GLU A O 1
ATOM 688 N N . LEU A 1 85 ? 11.516 -38.312 -14.727 1 95.38 85 LEU A N 1
ATOM 689 C CA . LEU A 1 85 ? 10.609 -39.219 -14.031 1 95.38 85 LEU A CA 1
ATOM 690 C C . LEU A 1 85 ? 10.5 -40.562 -14.773 1 95.38 85 LEU A C 1
ATOM 692 O O . LEU A 1 85 ? 10.312 -41.594 -14.148 1 95.38 85 LEU A O 1
ATOM 696 N N . GLN A 1 86 ? 10.648 -40.469 -16.047 1 95.5 86 GLN A N 1
ATOM 697 C CA . GLN A 1 86 ? 10.656 -41.688 -16.828 1 95.5 86 GLN A CA 1
ATOM 698 C C . GLN A 1 86 ? 11.836 -42.594 -16.453 1 95.5 86 GLN A C 1
ATOM 700 O O . GLN A 1 86 ? 11.711 -43.812 -16.438 1 95.5 86 GLN A O 1
ATOM 705 N N . GLU A 1 87 ? 12.883 -41.969 -16.188 1 94.44 87 GLU A N 1
ATOM 706 C CA . GLU A 1 87 ? 14.102 -42.688 -15.836 1 94.44 87 GLU A CA 1
ATOM 707 C C . GLU A 1 87 ? 13.938 -43.406 -14.5 1 94.44 87 GLU A C 1
ATOM 709 O O . GLU A 1 87 ? 14.656 -44.375 -14.227 1 94.44 87 GLU A O 1
ATOM 714 N N . THR A 1 88 ? 13.023 -43 -13.664 1 91.56 88 THR A N 1
ATOM 715 C CA . THR A 1 88 ? 12.789 -43.656 -12.375 1 91.56 88 THR A CA 1
ATOM 716 C C . THR A 1 88 ? 11.922 -44.875 -12.547 1 91.56 88 THR A C 1
ATOM 718 O O . THR A 1 88 ? 11.703 -45.625 -11.594 1 91.56 88 THR A O 1
ATOM 721 N N . GLY A 1 89 ? 11.359 -45.156 -13.773 1 91.44 89 GLY A N 1
ATOM 722 C CA . GLY A 1 89 ? 10.578 -46.375 -14.047 1 91.44 89 GLY A CA 1
ATOM 723 C C . GLY A 1 89 ? 9.086 -46.125 -14.008 1 91.44 89 GLY A C 1
ATOM 724 O O . GLY A 1 89 ? 8.297 -47.062 -14.148 1 91.44 89 GLY A O 1
ATOM 725 N N . GLU A 1 90 ? 8.68 -44.969 -13.867 1 90.12 90 GLU A N 1
ATOM 726 C CA . GLU A 1 90 ? 7.262 -44.656 -13.812 1 90.12 90 GLU A CA 1
ATOM 727 C C . GLU A 1 90 ? 6.633 -44.688 -15.203 1 90.12 90 GLU A C 1
ATOM 729 O O . GLU A 1 90 ? 7.277 -44.344 -16.188 1 90.12 90 GLU A O 1
ATOM 734 N N . LYS A 1 91 ? 5.438 -45.094 -15.227 1 94.94 91 LYS A N 1
ATOM 735 C CA . LYS A 1 91 ? 4.699 -45.156 -16.484 1 94.94 91 LYS A CA 1
ATOM 736 C C . LYS A 1 91 ? 4.336 -43.75 -16.953 1 94.94 91 LYS A C 1
ATOM 738 O O . LYS A 1 91 ? 4.09 -42.844 -16.125 1 94.94 91 LYS A O 1
ATOM 743 N N . ASP A 1 92 ? 4.203 -43.625 -18.266 1 94.31 92 ASP A N 1
ATOM 744 C CA . ASP A 1 92 ? 3.951 -42.312 -18.875 1 94.31 92 ASP A CA 1
ATOM 745 C C . ASP A 1 92 ? 2.664 -41.688 -18.328 1 94.31 92 ASP A C 1
ATOM 747 O O . ASP A 1 92 ? 2.631 -40.5 -18 1 94.31 92 ASP A O 1
ATOM 751 N N . GLU A 1 93 ? 1.679 -42.438 -18.234 1 94.75 93 GLU A N 1
ATOM 752 C CA . GLU A 1 93 ? 0.389 -41.938 -17.781 1 94.75 93 GLU A CA 1
ATOM 753 C C . GLU A 1 93 ? 0.476 -41.406 -16.344 1 94.75 93 GLU A C 1
ATOM 755 O O . GLU A 1 93 ? -0.101 -40.375 -16.031 1 94.75 93 GLU A O 1
ATOM 760 N N . ALA A 1 94 ? 1.1 -42.094 -15.508 1 95.62 94 ALA A N 1
ATOM 761 C CA . ALA A 1 94 ? 1.268 -41.656 -14.117 1 95.62 94 ALA A CA 1
ATOM 762 C C . ALA A 1 94 ? 2.076 -40.375 -14.023 1 95.62 94 ALA A C 1
ATOM 764 O O . ALA A 1 94 ? 1.793 -39.5 -13.188 1 95.62 94 ALA A O 1
ATOM 765 N N . ILE A 1 95 ? 3.096 -40.281 -14.883 1 96.75 95 ILE A N 1
ATOM 766 C CA . ILE A 1 95 ? 3.939 -39.094 -14.906 1 96.75 95 ILE A CA 1
ATOM 767 C C . ILE A 1 95 ? 3.111 -37.875 -15.32 1 96.75 95 ILE A C 1
ATOM 769 O O . ILE A 1 95 ? 3.18 -36.812 -14.688 1 96.75 95 ILE A O 1
ATOM 773 N N . LEU A 1 96 ? 2.324 -38.062 -16.406 1 96.94 96 LEU A N 1
ATOM 774 C CA . LEU A 1 96 ? 1.477 -37 -16.906 1 96.94 96 LEU A CA 1
ATOM 775 C C . LEU A 1 96 ? 0.502 -36.531 -15.828 1 96.94 96 LEU A C 1
ATOM 777 O O . LEU A 1 96 ? 0.301 -35.312 -15.641 1 96.94 96 LEU A O 1
ATOM 781 N N . LYS A 1 97 ? -0.06 -37.406 -15.133 1 96 97 LYS A N 1
ATOM 782 C CA . LYS A 1 97 ? -0.987 -37.094 -14.055 1 96 97 LYS A CA 1
ATOM 783 C C . LYS A 1 97 ? -0.29 -36.312 -12.945 1 96 97 LYS A C 1
ATOM 785 O O . LYS A 1 97 ? -0.833 -35.312 -12.438 1 96 97 LYS A O 1
ATOM 790 N N . THR A 1 98 ? 0.864 -36.75 -12.555 1 95.88 98 THR A N 1
ATOM 791 C CA . THR A 1 98 ? 1.631 -36.094 -11.492 1 95.88 98 THR A CA 1
ATOM 792 C C . THR A 1 98 ? 1.969 -34.656 -11.875 1 95.88 98 THR A C 1
ATOM 794 O O . THR A 1 98 ? 1.78 -33.75 -11.078 1 95.88 98 THR A O 1
ATOM 797 N N . LEU A 1 99 ? 2.471 -34.5 -13.07 1 97.38 99 LEU A N 1
ATOM 798 C CA . LEU A 1 99 ? 2.883 -33.156 -13.523 1 97.38 99 LEU A CA 1
ATOM 799 C C . LEU A 1 99 ? 1.688 -32.219 -13.594 1 97.38 99 LEU A C 1
ATOM 801 O O . LEU A 1 99 ? 1.797 -31.047 -13.227 1 97.38 99 LEU A O 1
ATOM 805 N N . MET A 1 100 ? 0.542 -32.719 -14.039 1 97.88 100 MET A N 1
ATOM 806 C CA . MET A 1 100 ? -0.661 -31.906 -14.102 1 97.88 100 MET A CA 1
ATOM 807 C C . MET A 1 100 ? -1.181 -31.609 -12.695 1 97.88 100 MET A C 1
ATOM 809 O O . MET A 1 100 ? -1.661 -30.5 -12.43 1 97.88 100 MET A O 1
ATOM 813 N N . GLU A 1 101 ? -1.117 -32.531 -11.836 1 96.69 101 GLU A N 1
ATOM 814 C CA . GLU A 1 101 ? -1.542 -32.312 -10.453 1 96.69 101 GLU A CA 1
ATOM 815 C C . GLU A 1 101 ? -0.725 -31.219 -9.789 1 96.69 101 GLU A C 1
ATOM 817 O O . GLU A 1 101 ? -1.245 -30.469 -8.961 1 96.69 101 GLU A O 1
ATOM 822 N N . ILE A 1 102 ? 0.541 -31.188 -10.102 1 97.56 102 ILE A N 1
ATOM 823 C CA . ILE A 1 102 ? 1.396 -30.125 -9.578 1 97.56 102 ILE A CA 1
ATOM 824 C C . ILE A 1 102 ? 0.834 -28.766 -9.977 1 97.56 102 ILE A C 1
ATOM 826 O O . ILE A 1 102 ? 0.746 -27.859 -9.148 1 97.56 102 ILE A O 1
ATOM 830 N N . ILE A 1 103 ? 0.402 -28.609 -11.234 1 98.44 103 ILE A N 1
ATOM 831 C CA . ILE A 1 103 ? -0.149 -27.344 -11.711 1 98.44 103 ILE A CA 1
ATOM 832 C C . ILE A 1 103 ? -1.468 -27.062 -11 1 98.44 103 ILE A C 1
ATOM 834 O O . ILE A 1 103 ? -1.692 -25.938 -10.531 1 98.44 103 ILE A O 1
ATOM 838 N N . ILE A 1 104 ? -2.312 -28.047 -10.93 1 97.75 104 ILE A N 1
ATOM 839 C CA . ILE A 1 104 ? -3.623 -27.875 -10.312 1 97.75 104 ILE A CA 1
ATOM 840 C C . ILE A 1 104 ? -3.459 -27.438 -8.859 1 97.75 104 ILE A C 1
ATOM 842 O O . ILE A 1 104 ? -4.109 -26.5 -8.414 1 97.75 104 ILE A O 1
ATOM 846 N N . ASN A 1 105 ? -2.588 -28.078 -8.125 1 96.81 105 ASN A N 1
ATOM 847 C CA . ASN A 1 105 ? -2.344 -27.734 -6.73 1 96.81 105 ASN A CA 1
ATOM 848 C C . ASN A 1 105 ? -1.69 -26.359 -6.594 1 96.81 105 ASN A C 1
ATOM 850 O O . ASN A 1 105 ? -1.965 -25.641 -5.637 1 96.81 105 ASN A O 1
ATOM 854 N N . ALA A 1 106 ? -0.768 -26.078 -7.5 1 98.25 106 ALA A N 1
ATOM 855 C CA . ALA A 1 106 ? -0.134 -24.75 -7.484 1 98.25 106 ALA A CA 1
ATOM 856 C C . ALA A 1 106 ? -1.171 -23.656 -7.645 1 98.25 106 ALA A C 1
ATOM 858 O O . ALA A 1 106 ? -1.086 -22.609 -6.98 1 98.25 106 ALA A O 1
ATOM 859 N N . VAL A 1 107 ? -2.184 -23.828 -8.531 1 98.31 107 VAL A N 1
ATOM 860 C CA . VAL A 1 107 ? -3.24 -22.844 -8.75 1 98.31 107 VAL A CA 1
ATOM 861 C C . VAL A 1 107 ? -4.031 -22.641 -7.461 1 98.31 107 VAL A C 1
ATOM 863 O O . VAL A 1 107 ? -4.242 -21.5 -7.027 1 98.31 107 VAL A O 1
ATOM 866 N N . SER A 1 108 ? -4.41 -23.703 -6.859 1 96.38 108 SER A N 1
ATOM 867 C CA . SER A 1 108 ? -5.168 -23.625 -5.613 1 96.38 108 SER A CA 1
ATOM 868 C C . SER A 1 108 ? -4.355 -22.969 -4.504 1 96.38 108 SER A C 1
ATOM 870 O O . SER A 1 108 ? -4.855 -22.094 -3.797 1 96.38 108 SER A O 1
ATOM 872 N N . PHE A 1 109 ? -3.152 -23.391 -4.371 1 96.38 109 PHE A N 1
ATOM 873 C CA . PHE A 1 109 ? -2.227 -22.875 -3.373 1 96.38 109 PHE A CA 1
ATOM 874 C C . PHE A 1 109 ? -2.025 -21.375 -3.549 1 96.38 109 PHE A C 1
ATOM 876 O O . PHE A 1 109 ? -2.166 -20.609 -2.596 1 96.38 109 PHE A O 1
ATOM 883 N N . CYS A 1 110 ? -1.688 -20.953 -4.746 1 98 110 CYS A N 1
ATOM 884 C CA . CYS A 1 110 ? -1.391 -19.547 -5.02 1 98 110 CYS A CA 1
ATOM 885 C C . CYS A 1 110 ? -2.627 -18.688 -4.82 1 98 110 CYS A C 1
ATOM 887 O O . CYS A 1 110 ? -2.523 -17.547 -4.355 1 98 110 CYS A O 1
ATOM 889 N N . LYS A 1 111 ? -3.814 -19.188 -5.172 1 96.94 111 LYS A N 1
ATOM 890 C CA . LYS A 1 111 ? -5.047 -18.438 -4.945 1 96.94 111 LYS A CA 1
ATOM 891 C C . LYS A 1 111 ? -5.285 -18.203 -3.455 1 96.94 111 LYS A C 1
ATOM 893 O O . LYS A 1 111 ? -5.641 -17.094 -3.041 1 96.94 111 LYS A O 1
ATOM 898 N N . ASP A 1 112 ? -5.051 -19.219 -2.73 1 96.19 112 ASP A N 1
ATOM 899 C CA . ASP A 1 112 ? -5.242 -19.125 -1.285 1 96.19 112 ASP A CA 1
ATOM 900 C C . ASP A 1 112 ? -4.246 -18.156 -0.658 1 96.19 112 ASP A C 1
ATOM 902 O O . ASP A 1 112 ? -4.621 -17.328 0.177 1 96.19 112 ASP A O 1
ATOM 906 N N . VAL A 1 113 ? -3.016 -18.312 -1.01 1 96.62 113 VAL A N 1
ATOM 907 C CA . VAL A 1 113 ? -1.972 -17.422 -0.493 1 96.62 113 VAL A CA 1
ATOM 908 C C . VAL A 1 113 ? -2.277 -15.984 -0.877 1 96.62 113 VAL A C 1
ATOM 910 O O . VAL A 1 113 ? -2.105 -15.07 -0.067 1 96.62 113 VAL A O 1
ATOM 913 N N . LYS A 1 114 ? -2.676 -15.758 -2.105 1 97.31 114 LYS A N 1
ATOM 914 C CA . LYS A 1 114 ? -3.023 -14.422 -2.572 1 97.31 114 LYS A CA 1
ATOM 915 C C . LYS A 1 114 ? -4.07 -13.773 -1.668 1 97.31 114 LYS A C 1
ATOM 917 O O . LYS A 1 114 ? -3.91 -12.625 -1.246 1 97.31 114 LYS A O 1
ATOM 922 N N . ASP A 1 115 ? -5.109 -14.492 -1.402 1 96.38 115 ASP A N 1
ATOM 923 C CA . ASP A 1 115 ? -6.207 -13.953 -0.606 1 96.38 115 ASP A CA 1
ATOM 924 C C . ASP A 1 115 ? -5.758 -13.664 0.825 1 96.38 115 ASP A C 1
ATOM 926 O O . ASP A 1 115 ? -6.082 -12.609 1.383 1 96.38 115 ASP A O 1
ATOM 930 N N . GLN A 1 116 ? -5.016 -14.539 1.385 1 96.19 116 GLN A N 1
ATOM 931 C CA . GLN A 1 116 ? -4.543 -14.359 2.754 1 96.19 116 GLN A CA 1
ATOM 932 C C . GLN A 1 116 ? -3.543 -13.211 2.844 1 96.19 116 GLN A C 1
ATOM 934 O O . GLN A 1 116 ? -3.6 -12.406 3.771 1 96.19 116 GLN A O 1
ATOM 939 N N . GLN A 1 117 ? -2.645 -13.188 1.899 1 96.25 117 GLN A N 1
ATOM 940 C CA . GLN A 1 117 ? -1.652 -12.117 1.872 1 96.25 117 GLN A CA 1
ATOM 941 C C . GLN A 1 117 ? -2.318 -10.758 1.706 1 96.25 117 GLN A C 1
ATOM 943 O O . GLN A 1 117 ? -1.923 -9.781 2.352 1 96.25 117 GLN A O 1
ATOM 948 N N . LEU A 1 118 ? -3.295 -10.734 0.797 1 95.5 118 LEU A N 1
ATOM 949 C CA . LEU A 1 118 ? -4.031 -9.492 0.59 1 95.5 118 LEU A CA 1
ATOM 950 C C . LEU A 1 118 ? -4.73 -9.055 1.872 1 95.5 118 LEU A C 1
ATOM 952 O O . LEU A 1 118 ? -4.707 -7.871 2.225 1 95.5 118 LEU A O 1
ATOM 956 N N . GLN A 1 119 ? -5.336 -9.93 2.547 1 95.25 119 GLN A N 1
ATOM 957 C CA . GLN A 1 119 ? -6.008 -9.617 3.805 1 95.25 119 GLN A CA 1
ATOM 958 C C . GLN A 1 119 ? -5.02 -9.086 4.84 1 95.25 119 GLN A C 1
ATOM 960 O O . GLN A 1 119 ? -5.309 -8.102 5.527 1 95.25 119 GLN A O 1
ATOM 965 N N . GLN A 1 120 ? -3.916 -9.695 4.949 1 95.06 120 GLN A N 1
ATOM 966 C CA . GLN A 1 120 ? -2.885 -9.266 5.887 1 95.06 120 GLN A CA 1
ATOM 967 C C . GLN A 1 120 ? -2.379 -7.871 5.547 1 95.06 120 GLN A C 1
ATOM 969 O O . GLN A 1 120 ? -2.178 -7.043 6.438 1 95.06 120 GLN A O 1
ATOM 974 N N . LEU A 1 121 ? -2.115 -7.672 4.273 1 95.25 121 LEU A N 1
ATOM 975 C CA . LEU A 1 121 ? -1.681 -6.359 3.811 1 95.25 121 LEU A CA 1
ATOM 976 C C . LEU A 1 121 ? -2.699 -5.285 4.18 1 95.25 121 LEU A C 1
ATOM 978 O O . LEU A 1 121 ? -2.338 -4.246 4.734 1 95.25 121 LEU A O 1
ATOM 982 N N . MET A 1 122 ? -3.932 -5.543 3.879 1 94 122 MET A N 1
ATOM 983 C CA . MET A 1 122 ? -5 -4.586 4.148 1 94 122 MET A CA 1
ATOM 984 C C . MET A 1 122 ? -5.102 -4.285 5.641 1 94 122 MET A C 1
ATOM 986 O O . MET A 1 122 ? -5.219 -3.125 6.035 1 94 122 MET A O 1
ATOM 990 N N . GLU A 1 123 ? -5.047 -5.301 6.438 1 92.88 123 GLU A N 1
ATOM 991 C CA . GLU A 1 123 ? -5.125 -5.129 7.887 1 92.88 123 GLU A CA 1
ATOM 992 C C . GLU A 1 123 ? -3.936 -4.328 8.406 1 92.88 123 GLU A C 1
ATOM 994 O O . GLU A 1 123 ? -4.102 -3.434 9.242 1 92.88 123 GLU A O 1
ATOM 999 N N . GLY A 1 124 ? -2.771 -4.727 7.941 1 93 124 GLY A N 1
ATOM 1000 C CA . GLY A 1 124 ? -1.583 -3.996 8.352 1 93 124 GLY A CA 1
ATOM 1001 C C . GLY A 1 124 ? -1.616 -2.531 7.957 1 93 124 GLY A C 1
ATOM 1002 O O . GLY A 1 124 ? -1.262 -1.661 8.75 1 93 124 GLY A O 1
ATOM 1003 N N . MET A 1 125 ? -1.989 -2.258 6.734 1 93.25 125 MET A N 1
ATOM 1004 C CA . MET A 1 125 ? -2.102 -0.893 6.223 1 93.25 125 MET A CA 1
ATOM 1005 C C . MET A 1 125 ? -3.145 -0.104 7.008 1 93.25 125 MET A C 1
ATOM 1007 O O . MET A 1 125 ? -2.902 1.042 7.391 1 93.25 125 MET A O 1
ATOM 1011 N N . HIS A 1 126 ? -4.246 -0.715 7.273 1 91.5 126 HIS A N 1
ATOM 1012 C CA . HIS A 1 126 ? -5.305 -0.093 8.062 1 91.5 126 HIS A CA 1
ATOM 1013 C C . HIS A 1 126 ? -4.82 0.246 9.469 1 91.5 126 HIS A C 1
ATOM 1015 O O . HIS A 1 126 ? -5.027 1.362 9.945 1 91.5 126 HIS A O 1
ATOM 1021 N N . PHE A 1 127 ? -4.242 -0.701 10.031 1 90.88 127 PHE A N 1
ATOM 1022 C CA . PHE A 1 127 ? -3.76 -0.543 11.398 1 90.88 127 PHE A CA 1
ATOM 1023 C C . PHE A 1 127 ? -2.77 0.612 11.492 1 90.88 127 PHE A C 1
ATOM 1025 O O . PHE A 1 127 ? -2.855 1.438 12.406 1 90.88 127 PHE A O 1
ATOM 1032 N N . CYS A 1 128 ? -1.866 0.693 10.555 1 91.62 128 CYS A N 1
ATOM 1033 C CA . CYS A 1 128 ? -0.818 1.707 10.547 1 91.62 128 CYS A CA 1
ATOM 1034 C C . CYS A 1 128 ? -1.414 3.107 10.453 1 91.62 128 CYS A C 1
ATOM 1036 O O . CYS A 1 128 ? -0.886 4.055 11.039 1 91.62 128 CYS A O 1
ATOM 1038 N N . MET A 1 129 ? -2.521 3.252 9.758 1 90.38 129 MET A N 1
ATOM 1039 C CA . MET A 1 129 ? -3.121 4.562 9.523 1 90.38 129 MET A CA 1
ATOM 1040 C C . MET A 1 129 ? -3.986 4.984 10.703 1 90.38 129 MET A C 1
ATOM 1042 O O . MET A 1 129 ? -4.02 6.16 11.07 1 90.38 129 MET A O 1
ATOM 1046 N N . VAL A 1 130 ? -4.617 4.039 11.297 1 89.19 130 VAL A N 1
ATOM 1047 C CA . VAL A 1 130 ? -5.598 4.352 12.336 1 89.19 130 VAL A CA 1
ATOM 1048 C C . VAL A 1 130 ? -4.906 4.41 13.695 1 89.19 130 VAL A C 1
ATOM 1050 O O . VAL A 1 130 ? -5.223 5.27 14.523 1 89.19 130 VAL A O 1
ATOM 1053 N N . HIS A 1 131 ? -4 3.541 13.906 1 88.12 131 HIS A N 1
ATOM 1054 C CA . HIS A 1 131 ? -3.291 3.494 15.18 1 88.12 131 HIS A CA 1
ATOM 1055 C C . HIS A 1 131 ? -1.902 4.113 15.055 1 88.12 131 HIS A C 1
ATOM 1057 O O . HIS A 1 131 ? -0.895 3.406 15.125 1 88.12 131 HIS A O 1
ATOM 1063 N N . VAL A 1 132 ? -1.967 5.387 14.977 1 88.94 132 VAL A N 1
ATOM 1064 C CA . VAL A 1 132 ? -0.728 6.133 14.789 1 88.94 132 VAL A CA 1
ATOM 1065 C C . VAL A 1 132 ? 0.145 6.012 16.031 1 88.94 132 VAL A C 1
ATOM 1067 O O . VAL A 1 132 ? -0.342 6.168 17.156 1 88.94 132 VAL A O 1
ATOM 1070 N N . ASN A 1 133 ? 1.323 5.598 15.797 1 86.38 133 ASN A N 1
ATOM 1071 C CA . ASN A 1 133 ? 2.344 5.566 16.844 1 86.38 133 ASN A CA 1
ATOM 1072 C C . ASN A 1 133 ? 3.443 6.59 16.578 1 86.38 133 ASN A C 1
ATOM 1074 O O . ASN A 1 133 ? 3.844 6.801 15.43 1 86.38 133 ASN A O 1
ATOM 1078 N N . TRP A 1 134 ? 3.799 7.176 17.609 1 88.56 134 TRP A N 1
ATOM 1079 C CA . TRP A 1 134 ? 4.805 8.219 17.484 1 88.56 134 TRP A CA 1
ATOM 1080 C C . TRP A 1 134 ? 5.836 8.141 18.609 1 88.56 134 TRP A C 1
ATOM 1082 O O . TRP A 1 134 ? 5.473 8.102 19.781 1 88.56 134 TRP A O 1
ATOM 1092 N N . THR A 1 135 ? 7.004 7.93 18.203 1 83.75 135 THR A N 1
ATOM 1093 C CA . THR A 1 135 ? 8.102 7.945 19.156 1 83.75 135 THR A CA 1
ATOM 1094 C C . THR A 1 135 ? 8.82 9.289 19.125 1 83.75 135 THR A C 1
ATOM 1096 O O . THR A 1 135 ? 9.383 9.688 18.109 1 83.75 135 THR A O 1
ATOM 1099 N N . ASN A 1 136 ? 8.586 9.984 20.203 1 75.81 136 ASN A N 1
ATOM 1100 C CA . ASN A 1 136 ? 9.359 11.211 20.344 1 75.81 136 ASN A CA 1
ATOM 1101 C C . ASN A 1 136 ? 10.719 10.938 21 1 75.81 136 ASN A C 1
ATOM 1103 O O . ASN A 1 136 ? 11.031 9.797 21.328 1 75.81 136 ASN A O 1
ATOM 1107 N N . LYS A 1 137 ? 11.688 11.75 20.969 1 66.62 137 LYS A N 1
ATOM 1108 C CA . LYS A 1 137 ? 13.039 11.586 21.516 1 66.62 137 LYS A CA 1
ATOM 1109 C C . LYS A 1 137 ? 13.008 10.828 22.828 1 66.62 137 LYS A C 1
ATOM 1111 O O . LYS A 1 137 ? 13.898 10.016 23.109 1 66.62 137 LYS A O 1
ATOM 1116 N N . ASP A 1 138 ? 11.844 10.812 23.516 1 67.94 138 ASP A N 1
ATOM 1117 C CA . ASP A 1 138 ? 11.969 10.281 24.859 1 67.94 138 ASP A CA 1
ATOM 1118 C C . ASP A 1 138 ? 10.938 9.18 25.125 1 67.94 138 ASP A C 1
ATOM 1120 O O . ASP A 1 138 ? 11.078 8.398 26.062 1 67.94 138 ASP A O 1
ATOM 1124 N N . GLU A 1 139 ? 9.898 9.18 24.328 1 77.06 139 GLU A N 1
ATOM 1125 C CA . GLU A 1 139 ? 8.828 8.266 24.734 1 77.06 139 GLU A CA 1
ATOM 1126 C C . GLU A 1 139 ? 8.016 7.812 23.531 1 77.06 139 GLU A C 1
ATOM 1128 O O . GLU A 1 139 ? 7.906 8.531 22.531 1 77.06 139 GLU A O 1
ATOM 1133 N N . ASP A 1 140 ? 7.508 6.613 23.641 1 81.31 140 ASP A N 1
ATOM 1134 C CA . ASP A 1 140 ? 6.543 6.09 22.672 1 81.31 140 ASP A CA 1
ATOM 1135 C C . ASP A 1 140 ? 5.121 6.496 23.047 1 81.31 140 ASP A C 1
ATOM 1137 O O . ASP A 1 140 ? 4.664 6.219 24.172 1 81.31 140 ASP A O 1
ATOM 1141 N N . VAL A 1 141 ? 4.566 7.289 22.172 1 81.62 141 VAL A N 1
ATOM 1142 C CA . VAL A 1 141 ? 3.203 7.75 22.422 1 81.62 141 VAL A CA 1
ATOM 1143 C C . VAL A 1 141 ? 2.229 7.012 21.516 1 81.62 141 VAL A C 1
ATOM 1145 O O . VAL A 1 141 ? 2.455 6.906 20.297 1 81.62 141 VAL A O 1
ATOM 1148 N N . ARG A 1 142 ? 1.243 6.445 22.203 1 79.19 142 ARG A N 1
ATOM 1149 C CA . ARG A 1 142 ? 0.188 5.754 21.453 1 79.19 142 ARG A CA 1
ATOM 1150 C C . ARG A 1 142 ? -1.191 6.195 21.938 1 79.19 142 ARG A C 1
ATOM 1152 O O . ARG A 1 142 ? -1.382 6.488 23.125 1 79.19 142 ARG A O 1
ATOM 1159 N N . VAL A 1 143 ? -1.967 6.305 20.922 1 79.38 143 VAL A N 1
ATOM 1160 C CA . VAL A 1 143 ? -3.332 6.664 21.281 1 79.38 143 VAL A CA 1
ATOM 1161 C C . VAL A 1 143 ? -4.172 5.398 21.453 1 79.38 143 VAL A C 1
ATOM 1163 O O . VAL A 1 143 ? -4.035 4.453 20.672 1 79.38 143 VAL A O 1
ATOM 1166 N N . ASP A 1 144 ? -4.914 5.414 22.516 1 74.62 144 ASP A N 1
ATOM 1167 C CA . ASP A 1 144 ? -5.816 4.289 22.75 1 74.62 144 ASP A CA 1
ATOM 1168 C C . ASP A 1 144 ? -6.883 4.199 21.672 1 74.62 144 ASP A C 1
ATOM 1170 O O . ASP A 1 144 ? -7.469 5.215 21.281 1 74.62 144 ASP A O 1
ATOM 1174 N N . LYS A 1 145 ? -7.059 3.105 21.234 1 69.56 145 LYS A N 1
ATOM 1175 C CA . LYS A 1 145 ? -8.039 2.834 20.188 1 69.56 145 LYS A CA 1
ATOM 1176 C C . LYS A 1 145 ? -9.414 3.396 20.547 1 69.56 145 LYS A C 1
ATOM 1178 O O . LYS A 1 145 ? -10.156 3.861 19.688 1 69.56 145 LYS A O 1
ATOM 1183 N N . LYS A 1 146 ? -9.68 3.281 21.719 1 70.06 146 LYS A N 1
ATOM 1184 C CA . LYS A 1 146 ? -11.008 3.67 22.203 1 70.06 146 LYS A CA 1
ATOM 1185 C C . LYS A 1 146 ? -11.195 5.184 22.125 1 70.06 146 LYS A C 1
ATOM 1187 O O . LYS A 1 146 ? -12.32 5.676 22.156 1 70.06 146 LYS A O 1
ATOM 1192 N N . SER A 1 147 ? -10.078 5.758 21.938 1 68.31 147 SER A N 1
ATOM 1193 C CA . SER A 1 147 ? -10.148 7.211 22.031 1 68.31 147 SER A CA 1
ATOM 1194 C C . SER A 1 147 ? -10.391 7.84 20.656 1 68.31 147 SER A C 1
ATOM 1196 O O . SER A 1 147 ? -10.578 9.055 20.562 1 68.31 147 SER A O 1
ATOM 1198 N N . THR A 1 148 ? -10.336 6.965 19.703 1 71.38 148 THR A N 1
ATOM 1199 C CA . THR A 1 148 ? -10.461 7.551 18.375 1 71.38 148 THR A CA 1
ATOM 1200 C C . THR A 1 148 ? -11.609 6.898 17.609 1 71.38 148 THR A C 1
ATOM 1202 O O . THR A 1 148 ? -11.875 5.707 17.766 1 71.38 148 THR A O 1
ATOM 1205 N N . SER A 1 149 ? -12.445 7.715 17.016 1 70.94 149 SER A N 1
ATOM 1206 C CA . SER A 1 149 ? -13.461 7.238 16.094 1 70.94 149 SER A CA 1
ATOM 1207 C C . SER A 1 149 ? -13.016 7.414 14.641 1 70.94 149 SER A C 1
ATOM 1209 O O . SER A 1 149 ? -12.609 8.508 14.242 1 70.94 149 SER A O 1
ATOM 1211 N N . HIS A 1 150 ? -12.93 6.301 14.047 1 73.94 150 HIS A N 1
ATOM 1212 C CA . HIS A 1 150 ? -12.492 6.387 12.656 1 73.94 150 HIS A CA 1
ATOM 1213 C C . HIS A 1 150 ? -13.656 6.129 11.695 1 73.94 150 HIS A C 1
ATOM 1215 O O . HIS A 1 150 ? -14.508 5.285 11.961 1 73.94 150 HIS A O 1
ATOM 1221 N N . ASP A 1 151 ? -13.719 7.008 10.656 1 66.94 151 ASP A N 1
ATOM 1222 C CA . ASP A 1 151 ? -14.688 6.852 9.578 1 66.94 151 ASP A CA 1
ATOM 1223 C C . ASP A 1 151 ? -14.328 5.668 8.68 1 66.94 151 ASP A C 1
ATOM 1225 O O . ASP A 1 151 ? -13.25 5.637 8.086 1 66.94 151 ASP A O 1
ATOM 1229 N N . PRO A 1 152 ? -15.195 4.746 8.648 1 65 152 PRO A N 1
ATOM 1230 C CA . PRO A 1 152 ? -14.922 3.572 7.812 1 65 152 PRO A CA 1
ATOM 1231 C C . PRO A 1 152 ? -14.68 3.932 6.348 1 65 152 PRO A C 1
ATOM 1233 O O . PRO A 1 152 ? -13.977 3.209 5.637 1 65 152 PRO A O 1
ATOM 1236 N N . LYS A 1 153 ? -15.344 5.027 5.926 1 63.53 153 LYS A N 1
ATOM 1237 C CA . LYS A 1 153 ? -15.227 5.426 4.523 1 63.53 153 LYS A CA 1
ATOM 1238 C C . LYS A 1 153 ? -13.789 5.805 4.18 1 63.53 153 LYS A C 1
ATOM 1240 O O . LYS A 1 153 ? -13.398 5.781 3.012 1 63.53 153 LYS A O 1
ATOM 1245 N N . CYS A 1 154 ? -13.133 6.09 5.207 1 64.5 154 CYS A N 1
ATOM 1246 C CA . CYS A 1 154 ? -11.773 6.57 4.977 1 64.5 154 CYS A CA 1
ATOM 1247 C C . CYS A 1 154 ? -10.867 5.438 4.504 1 64.5 154 CYS A C 1
ATOM 1249 O O . CYS A 1 154 ? -9.727 5.676 4.098 1 64.5 154 CYS A O 1
ATOM 1251 N N . PHE A 1 155 ? -11.602 4.203 4.293 1 68.12 155 PHE A N 1
ATOM 1252 C CA . PHE A 1 155 ? -10.719 3.078 4.02 1 68.12 155 PHE A CA 1
ATOM 1253 C C . PHE A 1 155 ? -10.992 2.5 2.635 1 68.12 155 PHE A C 1
ATOM 1255 O O . PHE A 1 155 ? -10.594 1.372 2.338 1 68.12 155 PHE A O 1
ATOM 1262 N N . ALA A 1 156 ? -11.805 3.158 1.859 1 69.88 156 ALA A N 1
ATOM 1263 C CA . ALA A 1 156 ? -12.133 2.592 0.553 1 69.88 156 ALA A CA 1
ATOM 1264 C C . ALA A 1 156 ? -10.883 2.447 -0.309 1 69.88 156 ALA A C 1
ATOM 1266 O O . ALA A 1 156 ? -10.781 1.526 -1.123 1 69.88 156 ALA A O 1
ATOM 1267 N N . SER A 1 157 ? -9.844 3.213 0.071 1 78.94 157 SER A N 1
ATOM 1268 C CA . SER A 1 157 ? -8.625 3.268 -0.727 1 78.94 157 SER A CA 1
ATOM 1269 C C . SER A 1 157 ? -7.672 2.141 -0.354 1 78.94 157 SER A C 1
ATOM 1271 O O . SER A 1 157 ? -6.777 1.796 -1.129 1 78.94 157 SER A O 1
ATOM 1273 N N . ILE A 1 158 ? -7.953 1.499 0.743 1 88.75 158 ILE A N 1
ATOM 1274 C CA . ILE A 1 158 ? -6.996 0.523 1.253 1 88.75 158 ILE A CA 1
ATOM 1275 C C . ILE A 1 158 ? -6.965 -0.696 0.335 1 88.75 158 ILE A C 1
ATOM 1277 O O . ILE A 1 158 ? -5.891 -1.161 -0.052 1 88.75 158 ILE A O 1
ATOM 1281 N N . SER A 1 159 ? -8.117 -1.172 -0.051 1 88.69 159 SER A N 1
ATOM 1282 C CA . SER A 1 159 ? -8.211 -2.365 -0.884 1 88.69 159 SER A CA 1
ATOM 1283 C C . SER A 1 159 ? -7.52 -2.156 -2.229 1 88.69 159 SER A C 1
ATOM 1285 O O . SER A 1 159 ? -6.75 -3.008 -2.678 1 88.69 159 SER A O 1
ATOM 1287 N N . ARG A 1 160 ? -7.777 -1.063 -2.758 1 88.06 160 ARG A N 1
ATOM 1288 C CA . ARG A 1 160 ? -7.184 -0.768 -4.059 1 88.06 160 ARG A CA 1
ATOM 1289 C C . ARG A 1 160 ? -5.668 -0.678 -3.959 1 88.06 160 ARG A C 1
ATOM 1291 O O . ARG A 1 160 ? -4.949 -1.278 -4.762 1 88.06 160 ARG A O 1
ATOM 1298 N N . ASN A 1 161 ? -5.215 0.077 -3.061 1 90.88 161 ASN A N 1
ATOM 1299 C CA . ASN A 1 161 ? -3.775 0.246 -2.9 1 90.88 161 ASN A CA 1
ATOM 1300 C C . ASN A 1 161 ? -3.092 -1.071 -2.547 1 90.88 161 ASN A C 1
ATOM 1302 O O . ASN A 1 161 ? -1.983 -1.347 -3.01 1 90.88 161 ASN A O 1
ATOM 1306 N N . ALA A 1 162 ? -3.773 -1.833 -1.745 1 94 162 ALA A N 1
ATOM 1307 C CA . ALA A 1 162 ? -3.225 -3.131 -1.362 1 94 162 ALA A CA 1
ATOM 1308 C C . ALA A 1 162 ? -3.098 -4.051 -2.574 1 94 162 ALA A C 1
ATOM 1310 O O . ALA A 1 162 ? -2.076 -4.719 -2.752 1 94 162 ALA A O 1
ATOM 1311 N N . ARG A 1 163 ? -4.117 -4.113 -3.381 1 92.31 163 ARG A N 1
ATOM 1312 C CA . ARG A 1 163 ? -4.098 -4.949 -4.578 1 92.31 163 ARG A CA 1
ATOM 1313 C C . ARG A 1 163 ? -3.014 -4.492 -5.547 1 92.31 163 ARG A C 1
ATOM 1315 O O . ARG A 1 163 ? -2.293 -5.316 -6.113 1 92.31 163 ARG A O 1
ATOM 1322 N N . ASP A 1 164 ? -2.902 -3.227 -5.711 1 90.31 164 ASP A N 1
ATOM 1323 C CA . ASP A 1 164 ? -1.885 -2.666 -6.594 1 90.31 164 ASP A CA 1
ATOM 1324 C C . ASP A 1 164 ? -0.481 -3.012 -6.102 1 90.31 164 ASP A C 1
ATOM 1326 O O . ASP A 1 164 ? 0.386 -3.381 -6.895 1 90.31 164 ASP A O 1
ATOM 1330 N N . PHE A 1 165 ? -0.293 -2.93 -4.895 1 93.62 165 PHE A N 1
ATOM 1331 C CA . PHE A 1 165 ? 1.015 -3.232 -4.324 1 93.62 165 PHE A CA 1
ATOM 1332 C C . PHE A 1 165 ? 1.325 -4.719 -4.445 1 93.62 165 PHE A C 1
ATOM 1334 O O . PHE A 1 165 ? 2.447 -5.102 -4.781 1 93.62 165 PHE A O 1
ATOM 1341 N N . GLN A 1 166 ? 0.361 -5.488 -4.098 1 94.19 166 GLN A N 1
ATOM 1342 C CA . GLN A 1 166 ? 0.555 -6.934 -4.195 1 94.19 166 GLN A CA 1
ATOM 1343 C C . GLN A 1 166 ? 0.98 -7.336 -5.605 1 94.19 166 GLN A C 1
ATOM 1345 O O . GLN A 1 166 ? 1.928 -8.109 -5.777 1 94.19 166 GLN A O 1
ATOM 1350 N N . LYS A 1 167 ? 0.287 -6.84 -6.562 1 92.12 167 LYS A N 1
ATOM 1351 C CA . LYS A 1 167 ? 0.604 -7.133 -7.957 1 92.12 167 LYS A CA 1
ATOM 1352 C C . LYS A 1 167 ? 1.987 -6.609 -8.328 1 92.12 167 LYS A C 1
ATOM 1354 O O . LYS A 1 167 ? 2.787 -7.324 -8.938 1 92.12 167 LYS A O 1
ATOM 1359 N N . ALA A 1 168 ? 2.301 -5.41 -7.93 1 88.75 168 ALA A N 1
ATOM 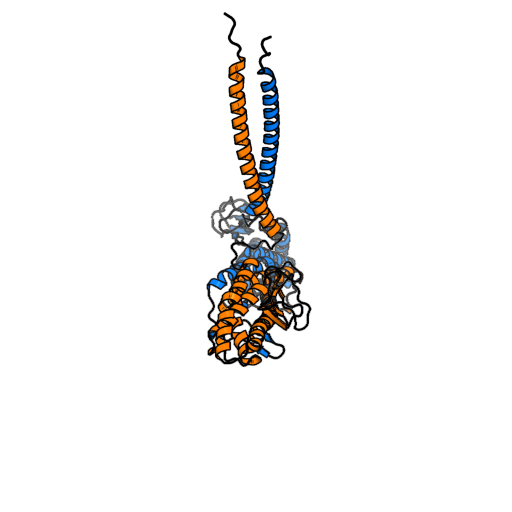1360 C CA . ALA A 1 168 ? 3.557 -4.758 -8.289 1 88.75 168 ALA A CA 1
ATOM 1361 C C . ALA A 1 168 ? 4.746 -5.461 -7.645 1 88.75 168 ALA A C 1
ATOM 1363 O O . ALA A 1 168 ? 5.844 -5.477 -8.203 1 88.75 168 ALA A O 1
ATOM 1364 N N . SER A 1 169 ? 4.527 -6.086 -6.512 1 90.81 169 SER A N 1
ATOM 1365 C CA . SER A 1 169 ? 5.625 -6.664 -5.75 1 90.81 169 SER A CA 1
ATOM 1366 C C . SER A 1 169 ? 5.551 -8.188 -5.742 1 90.81 169 SER A C 1
ATOM 1368 O O . SER A 1 169 ? 6.188 -8.836 -4.91 1 90.81 169 SER A O 1
ATOM 1370 N N . ALA A 1 170 ? 4.805 -8.711 -6.57 1 92.88 170 ALA A N 1
ATOM 1371 C CA . ALA A 1 170 ? 4.492 -10.141 -6.562 1 92.88 170 ALA A CA 1
ATOM 1372 C C . ALA A 1 170 ? 5.766 -10.977 -6.637 1 92.88 170 ALA A C 1
ATOM 1374 O O . ALA A 1 170 ? 5.867 -12.016 -5.984 1 92.88 170 ALA A O 1
ATOM 1375 N N . LYS A 1 171 ? 6.742 -10.562 -7.371 1 91.25 171 LYS A N 1
ATOM 1376 C CA . LYS A 1 171 ? 7.969 -11.32 -7.59 1 91.25 171 LYS A CA 1
ATOM 1377 C C . LYS A 1 171 ? 8.719 -11.547 -6.281 1 91.25 171 LYS A C 1
ATOM 1379 O O . LYS A 1 171 ? 9.438 -12.539 -6.129 1 91.25 171 LYS A O 1
ATOM 1384 N N . ALA A 1 172 ? 8.555 -10.695 -5.387 1 90.94 172 ALA A N 1
ATOM 1385 C CA . ALA A 1 172 ? 9.266 -10.781 -4.113 1 90.94 172 ALA A CA 1
ATOM 1386 C C . ALA A 1 172 ? 8.812 -12 -3.314 1 90.94 172 ALA A C 1
ATOM 1388 O O . ALA A 1 172 ? 9.562 -12.516 -2.48 1 90.94 172 ALA A O 1
ATOM 1389 N N . SER A 1 173 ? 7.652 -12.469 -3.555 1 93.12 173 SER A N 1
ATOM 1390 C CA . SER A 1 173 ? 7.078 -13.562 -2.773 1 93.12 173 SER A CA 1
ATOM 1391 C C . SER A 1 173 ? 7.48 -14.922 -3.344 1 93.12 173 SER A C 1
ATOM 1393 O O . SER A 1 173 ? 7.309 -15.945 -2.688 1 93.12 173 SER A O 1
ATOM 1395 N N . VAL A 1 174 ? 8.023 -14.922 -4.488 1 94.56 174 VAL A N 1
ATOM 1396 C CA . VAL A 1 174 ? 8.211 -16.141 -5.262 1 94.56 174 VAL A CA 1
ATOM 1397 C C . VAL A 1 174 ? 9.141 -17.094 -4.512 1 94.56 174 VAL A C 1
ATOM 1399 O O . VAL A 1 174 ? 8.836 -18.281 -4.359 1 94.56 174 VAL A O 1
ATOM 1402 N N . PRO A 1 175 ? 10.234 -16.641 -3.982 1 93.25 175 PRO A N 1
ATOM 1403 C CA . PRO A 1 175 ? 11.125 -17.578 -3.293 1 93.25 175 PRO A CA 1
ATOM 1404 C C . PRO A 1 175 ? 10.438 -18.281 -2.129 1 93.25 175 PRO A C 1
ATOM 1406 O O . PRO A 1 175 ? 10.578 -19.5 -1.974 1 93.25 175 PRO A O 1
ATOM 1409 N N . SER A 1 176 ? 9.711 -17.609 -1.369 1 93.56 176 SER A N 1
ATOM 1410 C CA . SER A 1 176 ? 9.008 -18.203 -0.232 1 93.56 176 SER A CA 1
ATOM 1411 C C . SER A 1 176 ? 7.918 -19.156 -0.693 1 93.56 176 SER A C 1
ATOM 1413 O O . SER A 1 176 ? 7.719 -20.219 -0.087 1 93.56 176 SER A O 1
ATOM 1415 N N . LEU A 1 177 ? 7.219 -18.797 -1.734 1 96.31 177 LEU A N 1
ATOM 1416 C CA . LEU A 1 177 ? 6.145 -19.641 -2.266 1 96.31 177 LEU A CA 1
ATOM 1417 C C . LEU A 1 177 ? 6.688 -20.969 -2.76 1 96.31 177 LEU A C 1
ATOM 1419 O O . LEU A 1 177 ? 6.094 -22.016 -2.504 1 96.31 177 LEU A O 1
ATOM 1423 N N . CYS A 1 178 ? 7.762 -20.844 -3.469 1 95.69 178 CYS A N 1
ATOM 1424 C CA . CYS A 1 178 ? 8.367 -22.047 -4.02 1 95.69 178 CYS A CA 1
ATOM 1425 C C . CYS A 1 178 ? 8.766 -23.016 -2.906 1 95.69 178 CYS A C 1
ATOM 1427 O O . CYS A 1 178 ? 8.445 -24.203 -2.965 1 95.69 178 CYS A O 1
ATOM 1429 N N . VAL A 1 179 ? 9.414 -22.5 -1.898 1 93.56 179 VAL A N 1
ATOM 1430 C CA . VAL A 1 179 ? 9.852 -23.344 -0.787 1 93.56 179 VAL A CA 1
ATOM 1431 C C . VAL A 1 179 ? 8.633 -23.938 -0.077 1 93.56 179 VAL A C 1
ATOM 1433 O O . VAL A 1 179 ? 8.586 -25.141 0.194 1 93.56 179 VAL A O 1
ATOM 1436 N N . MET A 1 180 ? 7.664 -23.172 0.179 1 93.31 180 MET A N 1
ATOM 1437 C CA . MET A 1 180 ? 6.461 -23.609 0.883 1 93.31 180 MET A CA 1
ATOM 1438 C C . MET A 1 180 ? 5.727 -24.688 0.091 1 93.31 180 MET A C 1
ATOM 1440 O O . MET A 1 180 ? 5.309 -25.688 0.653 1 93.31 180 MET A O 1
ATOM 1444 N N . PHE A 1 181 ? 5.566 -24.422 -1.194 1 95.62 181 PHE A N 1
ATOM 1445 C CA . PHE A 1 181 ? 4.855 -25.359 -2.051 1 95.62 181 PHE A CA 1
ATOM 1446 C C . PHE A 1 181 ? 5.598 -26.703 -2.127 1 95.62 181 PHE A C 1
ATOM 1448 O O . PHE A 1 181 ? 4.984 -27.766 -2.033 1 95.62 181 PHE A O 1
ATOM 1455 N N . LYS A 1 182 ? 6.867 -26.656 -2.285 1 94.81 182 LYS A N 1
ATOM 1456 C CA . LYS A 1 182 ? 7.664 -27.875 -2.391 1 94.81 182 LYS A CA 1
ATOM 1457 C C . LYS A 1 182 ? 7.605 -28.688 -1.099 1 94.81 182 LYS A C 1
ATOM 1459 O O . LYS A 1 182 ? 7.414 -29.906 -1.131 1 94.81 182 LYS A O 1
ATOM 1464 N N . GLU A 1 183 ? 7.68 -28.016 0.006 1 90.62 183 GLU A N 1
ATOM 1465 C CA . GLU A 1 183 ? 7.68 -28.703 1.293 1 90.62 183 GLU A CA 1
ATOM 1466 C C . GLU A 1 183 ? 6.301 -29.266 1.619 1 90.62 183 GLU A C 1
ATOM 1468 O O . GLU A 1 183 ? 6.188 -30.375 2.148 1 90.62 183 GLU A O 1
ATOM 1473 N N . THR A 1 184 ? 5.305 -28.562 1.256 1 90.12 184 THR A N 1
ATOM 1474 C CA . THR A 1 184 ? 3.959 -28.953 1.658 1 90.12 184 THR A CA 1
ATOM 1475 C C . THR A 1 184 ? 3.357 -29.938 0.655 1 90.12 184 THR A C 1
ATOM 1477 O O . THR A 1 184 ? 2.789 -30.953 1.042 1 90.12 184 THR A O 1
ATOM 1480 N N . TYR A 1 185 ? 3.494 -29.625 -0.644 1 91 185 TYR A N 1
ATOM 1481 C CA . TYR A 1 185 ? 2.762 -30.406 -1.637 1 91 185 TYR A CA 1
ATOM 1482 C C . TYR A 1 185 ? 3.658 -31.453 -2.277 1 91 185 TYR A C 1
ATOM 1484 O O . TYR A 1 185 ? 3.254 -32.594 -2.438 1 91 185 TYR A O 1
ATOM 1492 N N . ILE A 1 186 ? 4.812 -31.094 -2.596 1 92.69 186 ILE A N 1
ATOM 1493 C CA . ILE A 1 186 ? 5.664 -32.031 -3.33 1 92.69 186 ILE A CA 1
ATOM 1494 C C . ILE A 1 186 ? 6.219 -33.062 -2.375 1 92.69 186 ILE A C 1
ATOM 1496 O O . ILE A 1 186 ? 6.047 -34.281 -2.598 1 92.69 186 ILE A O 1
ATOM 1500 N N . LYS A 1 187 ? 6.832 -32.656 -1.299 1 89.25 187 LYS A N 1
ATOM 1501 C CA . LYS A 1 187 ? 7.391 -33.594 -0.315 1 89.25 187 LYS A CA 1
ATOM 1502 C C . LYS A 1 187 ? 6.289 -34.219 0.537 1 89.25 187 LYS A C 1
ATOM 1504 O O . LYS A 1 187 ? 6.309 -35.406 0.792 1 89.25 187 LYS A O 1
ATOM 1509 N N . GLY A 1 188 ? 5.355 -33.438 0.921 1 84.31 188 GLY A N 1
ATOM 1510 C CA . GLY A 1 188 ? 4.312 -33.906 1.823 1 84.31 188 GLY A CA 1
ATOM 1511 C C . GLY A 1 188 ? 3.248 -34.75 1.13 1 84.31 188 GLY A C 1
ATOM 1512 O O . GLY A 1 188 ? 3.111 -35.938 1.399 1 84.31 188 GLY A O 1
ATOM 1513 N N . ALA A 1 189 ? 2.588 -34.156 0.147 1 80.12 189 ALA A N 1
ATOM 1514 C CA . ALA A 1 189 ? 1.419 -34.781 -0.458 1 80.12 189 ALA A CA 1
ATOM 1515 C C . ALA A 1 189 ? 1.829 -35.781 -1.537 1 80.12 189 ALA A C 1
ATOM 1517 O O . ALA A 1 189 ? 1.319 -36.906 -1.581 1 80.12 189 ALA A O 1
ATOM 1518 N N . CYS A 1 190 ? 2.812 -35.406 -2.406 1 85.19 190 CYS A N 1
ATOM 1519 C CA . CYS A 1 190 ? 3.207 -36.25 -3.527 1 85.19 190 CYS A CA 1
ATOM 1520 C C . CYS A 1 190 ? 4.281 -37.25 -3.107 1 85.19 190 CYS A C 1
ATOM 1522 O O . CYS A 1 190 ? 4.562 -38.219 -3.828 1 85.19 190 CYS A O 1
ATOM 1524 N N . LYS A 1 191 ? 4.926 -37.031 -1.901 1 86.44 191 LYS A N 1
ATOM 1525 C CA . LYS A 1 191 ? 5.98 -37.906 -1.365 1 86.44 191 LYS A CA 1
ATOM 1526 C C . LYS A 1 191 ? 7.133 -38.031 -2.357 1 86.44 191 LYS A C 1
ATOM 1528 O O . LYS A 1 191 ? 7.66 -39.125 -2.553 1 86.44 191 LYS A O 1
ATOM 1533 N N . LEU A 1 192 ? 7.359 -36.969 -3.072 1 89.12 192 LEU A N 1
ATOM 1534 C CA . LEU A 1 192 ? 8.477 -36.938 -4.008 1 89.12 192 LEU A CA 1
ATOM 1535 C C . LEU A 1 192 ? 9.68 -36.25 -3.395 1 89.12 192 LEU A C 1
ATOM 1537 O O . LEU A 1 192 ? 9.531 -35.188 -2.752 1 89.12 192 LEU A O 1
ATOM 1541 N N . GLU A 1 193 ? 10.797 -36.875 -3.492 1 90.06 193 GLU A N 1
ATOM 1542 C CA . GLU A 1 193 ? 12.039 -36.25 -3.059 1 90.06 193 GLU A CA 1
ATOM 1543 C C . GLU A 1 193 ? 12.562 -35.281 -4.117 1 90.06 193 GLU A C 1
ATOM 1545 O O . GLU A 1 193 ? 13.531 -35.594 -4.816 1 90.06 193 GLU A O 1
ATOM 1550 N N . TYR A 1 194 ? 12.031 -34.156 -4.125 1 90.12 194 TYR A N 1
ATOM 1551 C CA . TYR A 1 194 ? 12.289 -33.219 -5.195 1 90.12 194 TYR A CA 1
ATOM 1552 C C . TYR A 1 194 ? 13.742 -32.781 -5.195 1 90.12 194 TYR A C 1
ATOM 1554 O O . TYR A 1 194 ? 14.273 -32.375 -6.23 1 90.12 194 TYR A O 1
ATOM 1562 N N . ARG A 1 195 ? 14.461 -32.875 -4.129 1 90.31 195 ARG A N 1
ATOM 1563 C CA . ARG A 1 195 ? 15.859 -32.469 -4.051 1 90.31 195 ARG A CA 1
ATOM 1564 C C . ARG A 1 195 ? 16.75 -33.375 -4.875 1 90.31 195 ARG A C 1
ATOM 1566 O O . ARG A 1 195 ? 17.844 -32.969 -5.301 1 90.31 195 ARG A O 1
ATOM 1573 N N . LYS A 1 196 ? 16.266 -34.562 -5.129 1 92.88 196 LYS A N 1
ATOM 1574 C CA . LYS A 1 196 ? 17.031 -35.531 -5.914 1 92.88 196 LYS A CA 1
ATOM 1575 C C . LYS A 1 196 ? 16.656 -35.438 -7.391 1 92.88 196 LYS A C 1
ATOM 1577 O O . LYS A 1 196 ? 17.328 -36.031 -8.234 1 92.88 196 LYS A O 1
ATOM 1582 N N . LEU A 1 197 ? 15.617 -34.781 -7.656 1 94.94 197 LEU A N 1
ATOM 1583 C CA . LEU A 1 197 ? 15.109 -34.625 -9.016 1 94.94 197 LEU A CA 1
ATOM 1584 C C . LEU A 1 197 ? 15.211 -33.188 -9.469 1 94.94 197 LEU A C 1
ATOM 1586 O O . LEU A 1 197 ? 14.227 -32.438 -9.406 1 94.94 197 LEU A O 1
ATOM 1590 N N . THR A 1 198 ? 16.312 -32.812 -10.008 1 96 198 THR A N 1
ATOM 1591 C CA . THR A 1 198 ? 16.656 -31.422 -10.266 1 96 198 THR A CA 1
ATOM 1592 C C . THR A 1 198 ? 15.719 -30.812 -11.312 1 96 198 THR A C 1
ATOM 1594 O O . THR A 1 198 ? 15.305 -29.656 -11.188 1 96 198 THR A O 1
ATOM 1597 N N . ASN A 1 199 ? 15.477 -31.609 -12.352 1 96.75 199 ASN A N 1
ATOM 1598 C CA . ASN A 1 199 ? 14.609 -31.094 -13.414 1 96.75 199 ASN A CA 1
ATOM 1599 C C . ASN A 1 199 ? 13.172 -30.938 -12.93 1 96.75 199 ASN A C 1
ATOM 1601 O O . ASN A 1 199 ? 12.492 -29.969 -13.297 1 96.75 199 ASN A O 1
ATOM 1605 N N . LEU A 1 200 ? 12.758 -31.844 -12.109 1 97.12 200 LEU A N 1
ATOM 1606 C CA . LEU A 1 200 ? 11.422 -31.719 -11.523 1 97.12 200 LEU A CA 1
ATOM 1607 C C . LEU A 1 200 ? 11.328 -30.5 -10.617 1 97.12 200 LEU A C 1
ATOM 1609 O O . LEU A 1 200 ? 10.336 -29.766 -10.656 1 97.12 200 LEU A O 1
ATOM 1613 N N . GLU A 1 201 ? 12.352 -30.312 -9.781 1 97.44 201 GLU A N 1
ATOM 1614 C CA . GLU A 1 201 ? 12.375 -29.156 -8.891 1 97.44 201 GLU A CA 1
ATOM 1615 C C . GLU A 1 201 ? 12.297 -27.859 -9.68 1 97.44 201 GLU A C 1
ATOM 1617 O O . GLU A 1 201 ? 11.562 -26.938 -9.312 1 97.44 201 GLU A O 1
ATOM 1622 N N . HIS A 1 202 ? 13.031 -27.812 -10.758 1 97.69 202 HIS A N 1
ATOM 1623 C CA . HIS A 1 202 ? 13.023 -26.625 -11.609 1 97.69 202 HIS A CA 1
ATOM 1624 C C . HIS A 1 202 ? 11.648 -26.406 -12.227 1 97.69 202 HIS A C 1
ATOM 1626 O O . HIS A 1 202 ? 11.188 -25.266 -12.336 1 97.69 202 HIS A O 1
ATOM 1632 N N . TYR A 1 203 ? 11.07 -27.5 -12.664 1 98.31 203 TYR A N 1
ATOM 1633 C CA . TYR A 1 203 ? 9.719 -27.438 -13.219 1 98.31 203 TYR A CA 1
ATOM 1634 C C . TYR A 1 203 ? 8.734 -26.875 -12.195 1 98.31 203 TYR A C 1
ATOM 1636 O O . TYR A 1 203 ? 7.949 -25.984 -12.508 1 98.31 203 TYR A O 1
ATOM 1644 N N . VAL A 1 204 ? 8.82 -27.344 -10.984 1 98.44 204 VAL A N 1
ATOM 1645 C CA . VAL A 1 204 ? 7.926 -26.906 -9.914 1 98.44 204 VAL A CA 1
ATOM 1646 C C . VAL A 1 204 ? 8.125 -25.422 -9.648 1 98.44 204 VAL A C 1
ATOM 1648 O O . VAL A 1 204 ? 7.152 -24.672 -9.539 1 98.44 204 VAL A O 1
ATOM 1651 N N . ASP A 1 205 ? 9.344 -24.969 -9.555 1 97.81 205 ASP A N 1
ATOM 1652 C CA . ASP A 1 205 ? 9.648 -23.562 -9.289 1 97.81 205 ASP A CA 1
ATOM 1653 C C . ASP A 1 205 ? 9.055 -22.656 -10.367 1 97.81 205 ASP A C 1
ATOM 1655 O O . ASP A 1 205 ? 8.453 -21.625 -10.055 1 97.81 205 ASP A O 1
ATOM 1659 N N . LYS A 1 206 ? 9.164 -23.078 -11.617 1 98.5 206 LYS A N 1
ATOM 1660 C CA . LYS A 1 206 ? 8.664 -22.266 -12.727 1 98.5 206 LYS A CA 1
ATOM 1661 C C . LYS A 1 206 ? 7.141 -22.234 -12.727 1 98.5 206 LYS A C 1
ATOM 1663 O O . LYS A 1 206 ? 6.539 -21.188 -12.992 1 98.5 206 LYS A O 1
ATOM 1668 N N . VAL A 1 207 ? 6.582 -23.344 -12.438 1 98.69 207 VAL A N 1
ATOM 1669 C CA . VAL A 1 207 ? 5.125 -23.422 -12.406 1 98.69 207 VAL A CA 1
ATOM 1670 C C . VAL A 1 207 ? 4.582 -22.516 -11.305 1 98.69 207 VAL A C 1
ATOM 1672 O O . VAL A 1 207 ? 3.686 -21.703 -11.547 1 98.69 207 VAL A O 1
ATOM 1675 N N . VAL A 1 208 ? 5.145 -22.625 -10.109 1 98.62 208 VAL A N 1
ATOM 1676 C CA . VAL A 1 208 ? 4.672 -21.844 -8.969 1 98.62 208 VAL A CA 1
ATOM 1677 C C . VAL A 1 208 ? 4.871 -20.359 -9.25 1 98.62 208 VAL A C 1
ATOM 1679 O O . VAL A 1 208 ? 3.979 -19.547 -8.992 1 98.62 208 VAL A O 1
ATOM 1682 N N . GLU A 1 209 ? 6.004 -20 -9.758 1 98.06 209 GLU A N 1
ATOM 1683 C CA . GLU A 1 209 ? 6.309 -18.609 -10.078 1 98.06 209 GLU A CA 1
ATOM 1684 C C . GLU A 1 209 ? 5.273 -18.031 -11.047 1 98.06 209 GLU A C 1
ATOM 1686 O O . GLU A 1 209 ? 4.68 -16.984 -10.773 1 98.06 209 GLU A O 1
ATOM 1691 N N . LEU A 1 210 ? 5.074 -18.719 -12.117 1 98.44 210 LEU A N 1
ATOM 1692 C CA . LEU A 1 210 ? 4.227 -18.172 -13.172 1 98.44 210 LEU A CA 1
ATOM 1693 C C . LEU A 1 210 ? 2.76 -18.203 -12.766 1 98.44 210 LEU A C 1
ATOM 1695 O O . LEU A 1 210 ? 2.008 -17.281 -13.062 1 98.44 210 LEU A O 1
ATOM 1699 N N . VAL A 1 211 ? 2.352 -19.25 -12.117 1 98.69 211 VAL A N 1
ATOM 1700 C CA . VAL A 1 211 ? 0.975 -19.328 -11.641 1 98.69 211 VAL A CA 1
ATOM 1701 C C . VAL A 1 211 ? 0.709 -18.188 -10.664 1 98.69 211 VAL A C 1
ATOM 1703 O O . VAL A 1 211 ? -0.336 -17.531 -10.727 1 98.69 211 VAL A O 1
ATOM 1706 N N . TRP A 1 212 ? 1.651 -17.922 -9.773 1 98.44 212 TRP A N 1
ATOM 1707 C CA . TRP A 1 212 ? 1.537 -16.812 -8.82 1 98.44 212 TRP A CA 1
ATOM 1708 C C . TRP A 1 212 ? 1.379 -15.484 -9.539 1 98.44 212 TRP A C 1
ATOM 1710 O O . TRP A 1 212 ? 0.466 -14.711 -9.242 1 98.44 212 TRP A O 1
ATOM 1720 N N . LEU A 1 213 ? 2.232 -15.266 -10.492 1 97.38 213 LEU A N 1
ATOM 1721 C CA . LEU A 1 213 ? 2.211 -14 -11.219 1 97.38 213 LEU A CA 1
ATOM 1722 C C . LEU A 1 213 ? 0.917 -13.852 -12.016 1 97.38 213 LEU A C 1
ATOM 1724 O O . LEU A 1 213 ? 0.434 -12.734 -12.211 1 97.38 213 LEU A O 1
ATOM 1728 N N . MET A 1 214 ? 0.328 -14.93 -12.414 1 97.69 214 MET A N 1
ATOM 1729 C CA . MET A 1 214 ? -0.932 -14.891 -13.156 1 97.69 214 MET A CA 1
ATOM 1730 C C . MET A 1 214 ? -2.105 -14.625 -12.219 1 97.69 214 MET A C 1
ATOM 1732 O O . MET A 1 214 ? -2.992 -13.836 -12.539 1 97.69 214 MET A O 1
ATOM 1736 N N . VAL A 1 215 ? -2.033 -15.25 -11.055 1 97.69 215 VAL A N 1
ATOM 1737 C CA . VAL A 1 215 ? -3.172 -15.188 -10.148 1 97.69 215 VAL A CA 1
ATOM 1738 C C . VAL A 1 215 ? -3.25 -13.805 -9.508 1 97.69 215 VAL A C 1
ATOM 1740 O O . VAL A 1 215 ? -4.336 -13.336 -9.156 1 97.69 215 VAL A O 1
ATOM 1743 N N . VAL A 1 216 ? -2.152 -13.109 -9.383 1 96.56 216 VAL A N 1
ATOM 1744 C CA . VAL A 1 216 ? -2.135 -11.82 -8.688 1 96.56 216 VAL A CA 1
ATOM 1745 C C . VAL A 1 216 ? -2.518 -10.703 -9.656 1 96.56 216 VAL A C 1
ATOM 1747 O O . VAL A 1 216 ? -2.654 -9.547 -9.258 1 96.56 216 VAL A O 1
ATOM 1750 N N . GLN A 1 217 ? -2.723 -11.047 -10.953 1 94.5 217 GLN A N 1
ATOM 1751 C CA . GLN A 1 217 ? -3.188 -10.039 -11.906 1 94.5 217 GLN A CA 1
ATOM 1752 C C . GLN A 1 217 ? -4.562 -9.508 -11.516 1 94.5 217 GLN A C 1
ATOM 1754 O O . GLN A 1 217 ? -5.246 -10.094 -10.68 1 94.5 217 GLN A O 1
ATOM 1759 N N . ASP A 1 218 ? -4.82 -8.312 -12.023 1 87.69 218 ASP A N 1
ATOM 1760 C CA . ASP A 1 218 ? -6.133 -7.715 -11.812 1 87.69 218 ASP A CA 1
ATOM 1761 C C . ASP A 1 218 ? -6.766 -7.297 -13.141 1 87.69 218 ASP A C 1
ATOM 1763 O O . ASP A 1 218 ? -6.391 -6.273 -13.719 1 87.69 218 ASP A O 1
ATOM 1767 N N . PRO A 1 219 ? -7.805 -8.117 -13.617 1 92.12 219 PRO A N 1
ATOM 1768 C CA . PRO A 1 219 ? -8.32 -9.336 -13 1 92.12 219 PRO A CA 1
ATOM 1769 C C . PRO A 1 219 ? -7.352 -10.516 -13.117 1 92.12 219 PRO A C 1
ATOM 1771 O O . PRO A 1 219 ? -6.48 -10.516 -13.992 1 92.12 219 PRO A O 1
ATOM 1774 N N . PRO A 1 220 ? -7.551 -11.523 -12.18 1 95.94 220 PRO A N 1
ATOM 1775 C CA . PRO A 1 220 ? -6.668 -12.688 -12.234 1 95.94 220 PRO A CA 1
ATOM 1776 C C . PRO A 1 220 ? -6.828 -13.492 -13.523 1 95.94 220 PRO A C 1
ATOM 1778 O O . PRO A 1 220 ? -7.941 -13.633 -14.031 1 95.94 220 PRO A O 1
ATOM 1781 N N . MET A 1 221 ? -5.715 -13.984 -13.977 1 96.56 221 MET A N 1
ATOM 1782 C CA . MET A 1 221 ? -5.785 -14.922 -15.094 1 96.56 221 MET A CA 1
ATOM 1783 C C . MET A 1 221 ? -6.367 -16.266 -14.656 1 96.56 221 MET A C 1
ATOM 1785 O O . MET A 1 221 ? -6.391 -16.562 -13.461 1 96.56 221 MET A O 1
ATOM 1789 N N . SER A 1 222 ? -6.891 -16.969 -15.664 1 97.25 222 SER A N 1
ATOM 1790 C CA . SER A 1 222 ? -7.543 -18.234 -15.32 1 97.25 222 SER A CA 1
ATOM 1791 C C . SER A 1 222 ? -6.871 -19.406 -16.031 1 97.25 222 SER A C 1
ATOM 1793 O O . SER A 1 222 ? -6.719 -19.391 -17.25 1 97.25 222 SER A O 1
ATOM 1795 N N . ILE A 1 223 ? -6.445 -20.344 -15.258 1 98.06 223 ILE A N 1
ATOM 1796 C CA . ILE A 1 223 ? -5.906 -21.609 -15.758 1 98.06 223 ILE A CA 1
ATOM 1797 C C . ILE A 1 223 ? -6.977 -22.688 -15.688 1 98.06 223 ILE A C 1
ATOM 1799 O O . ILE A 1 223 ? -7.539 -22.953 -14.617 1 98.06 223 ILE A O 1
ATOM 1803 N N . CYS A 1 224 ? -7.199 -23.375 -16.859 1 97 224 CYS A N 1
ATOM 1804 C CA . CYS A 1 224 ? -8.328 -24.297 -16.922 1 97 224 CYS A CA 1
ATOM 1805 C C . CYS A 1 224 ? -7.887 -25.672 -17.422 1 97 224 CYS A C 1
ATOM 1807 O O . CYS A 1 224 ? -6.941 -25.781 -18.203 1 97 224 CYS A O 1
ATOM 1809 N N . TRP A 1 225 ? -8.609 -26.656 -16.953 1 98 225 TRP A N 1
ATOM 1810 C CA . TRP A 1 225 ? -8.383 -28.031 -17.406 1 98 225 TRP A CA 1
ATOM 1811 C C . TRP A 1 225 ? -9.68 -28.828 -17.406 1 98 225 TRP A C 1
ATOM 1813 O O . TRP A 1 225 ? -10.648 -28.453 -16.734 1 98 225 TRP A O 1
ATOM 1823 N N . GLN A 1 226 ? -9.719 -29.859 -18.203 1 97.62 226 GLN A N 1
ATOM 1824 C CA . GLN A 1 226 ? -10.883 -30.734 -18.25 1 97.62 226 GLN A CA 1
ATOM 1825 C C . GLN A 1 226 ? -10.641 -32 -17.453 1 97.62 226 GLN A C 1
ATOM 1827 O O . GLN A 1 226 ? -9.5 -32.469 -17.359 1 97.62 226 GLN A O 1
ATOM 1832 N N . LYS A 1 227 ? -11.719 -32.562 -16.938 1 96.56 227 LYS A N 1
ATOM 1833 C CA . LYS A 1 227 ? -11.648 -33.781 -16.156 1 96.56 227 LYS A CA 1
ATOM 1834 C C . LYS A 1 227 ? -11.844 -35 -17.031 1 96.56 227 LYS A C 1
ATOM 1836 O O . LYS A 1 227 ? -12.414 -34.906 -18.125 1 96.56 227 LYS A O 1
ATOM 1841 N N . GLU A 1 228 ? -11.344 -36.062 -16.484 1 96.69 228 GLU A N 1
ATOM 1842 C CA . GLU A 1 228 ? -11.508 -37.344 -17.172 1 96.69 228 GLU A CA 1
ATOM 1843 C C . GLU A 1 228 ? -12.977 -37.625 -17.438 1 96.69 228 GLU A C 1
ATOM 1845 O O . GLU A 1 228 ? -13.828 -37.438 -16.562 1 96.69 228 GLU A O 1
ATOM 1850 N N . GLY A 1 229 ? -13.289 -38.062 -18.688 1 96.25 229 GLY A N 1
ATOM 1851 C CA . GLY A 1 229 ? -14.648 -38.469 -19.031 1 96.25 229 GLY A CA 1
ATOM 1852 C C . GLY A 1 229 ? -15.445 -37.344 -19.688 1 96.25 229 GLY A C 1
ATOM 1853 O O . GLY A 1 229 ? -16.5 -37.625 -20.281 1 96.25 229 GLY A O 1
ATOM 1854 N N . GLU A 1 230 ? -14.984 -36.156 -19.656 1 97.25 230 GLU A N 1
ATOM 1855 C CA . GLU A 1 230 ? -15.68 -35.031 -20.297 1 97.25 230 GLU A CA 1
ATOM 1856 C C . GLU A 1 230 ? -15.477 -35.062 -21.812 1 97.25 230 GLU A C 1
ATOM 1858 O O . GLU A 1 230 ? -14.508 -35.656 -22.312 1 97.25 230 GLU A O 1
ATOM 1863 N N . GLN A 1 231 ? -16.453 -34.438 -22.438 1 97.81 231 GLN A N 1
ATOM 1864 C CA . GLN A 1 231 ? -16.281 -34.219 -23.875 1 97.81 231 GLN A CA 1
ATOM 1865 C C . GLN A 1 231 ? -15.211 -33.156 -24.141 1 97.81 231 GLN A C 1
ATOM 1867 O O . GLN A 1 231 ? -15.258 -32.062 -23.578 1 97.81 231 GLN A O 1
ATOM 1872 N N . MET A 1 232 ? -14.289 -33.5 -24.984 1 96.44 232 MET A N 1
ATOM 1873 C CA . MET A 1 232 ? -13.172 -32.594 -25.266 1 96.44 232 MET A CA 1
ATOM 1874 C C . MET A 1 232 ? -13.656 -31.328 -25.922 1 96.44 232 MET A C 1
ATOM 1876 O O . MET A 1 232 ? -14.43 -31.375 -26.891 1 96.44 232 MET A O 1
ATOM 1880 N N . ASP A 1 233 ? -13.219 -30.219 -25.422 1 96.44 233 ASP A N 1
ATOM 1881 C CA . ASP A 1 233 ? -13.461 -28.906 -26.047 1 96.44 233 ASP A CA 1
ATOM 1882 C C . ASP A 1 233 ? -12.383 -28.578 -27.078 1 96.44 233 ASP A C 1
ATOM 1884 O O . ASP A 1 233 ? -11.359 -27.984 -26.734 1 96.44 233 ASP A O 1
ATOM 1888 N N . LYS A 1 234 ? -12.68 -28.781 -28.297 1 93.56 234 LYS A N 1
ATOM 1889 C CA . LYS A 1 234 ? -11.695 -28.672 -29.375 1 93.56 234 LYS A CA 1
ATOM 1890 C C . LYS A 1 234 ? -11.312 -27.219 -29.625 1 93.56 234 LYS A C 1
ATOM 1892 O O . LYS A 1 234 ? -10.305 -26.938 -30.281 1 93.56 234 LYS A O 1
ATOM 1897 N N . LYS A 1 235 ? -12.078 -26.344 -29.141 1 93.81 235 LYS A N 1
ATOM 1898 C CA . LYS A 1 235 ? -11.766 -24.922 -29.297 1 93.81 235 LYS A CA 1
ATOM 1899 C C . LYS A 1 235 ? -10.688 -24.484 -28.312 1 93.81 235 LYS A C 1
ATOM 1901 O O . LYS A 1 235 ? -9.891 -23.594 -28.609 1 93.81 235 LYS A O 1
ATOM 1906 N N . THR A 1 236 ? -10.648 -25.141 -27.188 1 96.44 236 THR A N 1
ATOM 1907 C CA . THR A 1 236 ? -9.797 -24.719 -26.078 1 96.44 236 THR A CA 1
ATOM 1908 C C . THR A 1 236 ? -8.562 -25.594 -25.984 1 96.44 236 THR A C 1
ATOM 1910 O O . THR A 1 236 ? -7.543 -25.188 -25.406 1 96.44 236 THR A O 1
ATOM 1913 N N . TYR A 1 237 ? -8.695 -26.797 -26.641 1 97.5 237 TYR A N 1
ATOM 1914 C CA . TYR A 1 237 ? -7.609 -27.734 -26.438 1 97.5 237 TYR A CA 1
ATOM 1915 C C . TYR A 1 237 ? -7.18 -28.375 -27.75 1 97.5 237 TYR A C 1
ATOM 1917 O O . TYR A 1 237 ? -7.984 -28.484 -28.688 1 97.5 237 TYR A O 1
ATOM 1925 N N . LYS A 1 238 ? -5.91 -28.766 -27.797 1 96.25 238 LYS A N 1
ATOM 1926 C CA . LYS A 1 238 ? -5.336 -29.578 -28.859 1 96.25 238 LYS A CA 1
ATOM 1927 C C . LYS A 1 238 ? -5.105 -31.016 -28.406 1 96.25 238 LYS A C 1
ATOM 1929 O O . LYS A 1 238 ? -5.051 -31.281 -27.203 1 96.25 238 LYS A O 1
ATOM 1934 N N . TYR A 1 239 ? -4.887 -31.859 -29.344 1 95.06 239 TYR A N 1
ATOM 1935 C CA . TYR A 1 239 ? -4.668 -33.281 -29.047 1 95.06 239 TYR A CA 1
ATOM 1936 C C . TYR A 1 239 ? -3.223 -33.531 -28.641 1 95.06 239 TYR A C 1
ATOM 1938 O O . TYR A 1 239 ? -2.297 -32.969 -29.219 1 95.06 239 TYR A O 1
ATOM 1946 N N . TYR A 1 240 ? -3.117 -34.375 -27.641 1 94.06 240 TYR A N 1
ATOM 1947 C CA . TYR A 1 240 ? -1.822 -34.938 -27.25 1 94.06 240 TYR A CA 1
ATOM 1948 C C . TYR A 1 240 ? -1.671 -36.375 -27.734 1 94.06 240 TYR A C 1
ATOM 1950 O O . TYR A 1 240 ? -2.42 -37.25 -27.328 1 94.06 240 TYR A O 1
ATOM 1958 N N . GLU A 1 241 ? -0.814 -36.688 -28.672 1 90.31 241 GLU A N 1
ATOM 1959 C CA . GLU A 1 241 ? -0.402 -37.969 -29.172 1 90.31 241 GLU A CA 1
ATOM 1960 C C . GLU A 1 241 ? -1.459 -38.562 -30.109 1 90.31 241 GLU A C 1
ATOM 1962 O O . GLU A 1 241 ? -1.129 -39.125 -31.156 1 90.31 241 GLU A O 1
ATOM 1967 N N . LYS A 1 242 ? -2.77 -38.562 -29.734 1 91.62 242 LYS A N 1
ATOM 1968 C CA . LYS A 1 242 ? -3.803 -39.188 -30.547 1 91.62 242 LYS A CA 1
ATOM 1969 C C . LYS A 1 242 ? -5.098 -38.375 -30.516 1 91.62 242 LYS A C 1
ATOM 1971 O O . LYS A 1 242 ? -5.293 -37.531 -29.625 1 91.62 242 LYS A O 1
ATOM 1976 N N . ARG A 1 243 ? -5.973 -38.688 -31.5 1 93.06 243 ARG A N 1
ATOM 1977 C CA . ARG A 1 243 ? -7.262 -38 -31.562 1 93.06 243 ARG A CA 1
ATOM 1978 C C . ARG A 1 243 ? -8.32 -38.781 -30.766 1 93.06 243 ARG A C 1
ATOM 1980 O O . ARG A 1 243 ? -8.164 -39.969 -30.5 1 93.06 243 ARG A O 1
ATOM 1987 N N . GLY A 1 244 ? -9.336 -38 -30.328 1 94.69 244 GLY A N 1
ATOM 1988 C CA . GLY A 1 244 ? -10.43 -38.594 -29.562 1 94.69 244 GLY A CA 1
ATOM 1989 C C . GLY A 1 244 ? -11.445 -37.562 -29.109 1 94.69 244 GLY A C 1
ATOM 1990 O O . GLY A 1 244 ? -11.195 -36.344 -29.172 1 94.69 244 GLY A O 1
ATOM 1991 N N . GLU A 1 245 ? -12.555 -38.094 -28.609 1 96.12 245 GLU A N 1
ATOM 1992 C CA . GLU A 1 245 ? -13.648 -37.188 -28.266 1 96.12 245 GLU A CA 1
ATOM 1993 C C . GLU A 1 245 ? -13.797 -37.062 -26.766 1 96.12 245 GLU A C 1
ATOM 1995 O O . GLU A 1 245 ? -14.383 -36.094 -26.266 1 96.12 245 GLU A O 1
ATOM 2000 N N . VAL A 1 246 ? -13.219 -38.062 -26.062 1 97.81 246 VAL A N 1
ATOM 2001 C CA . VAL A 1 246 ? -13.406 -38.094 -24.625 1 97.81 246 VAL A CA 1
ATOM 2002 C C . VAL A 1 246 ? -12.062 -37.875 -23.922 1 97.81 246 VAL A C 1
ATOM 2004 O O . VAL A 1 246 ? -11.055 -38.469 -24.297 1 97.81 246 VAL A O 1
ATOM 2007 N N . VAL A 1 247 ? -12.078 -37.094 -22.906 1 97.69 247 VAL A N 1
ATOM 2008 C CA . VAL A 1 247 ? -10.859 -36.719 -22.203 1 97.69 247 VAL A CA 1
ATOM 2009 C C . VAL A 1 247 ? -10.391 -37.906 -21.344 1 97.69 247 VAL A C 1
ATOM 2011 O O . VAL A 1 247 ? -11.148 -38.406 -20.516 1 97.69 247 VAL A O 1
ATOM 2014 N N . ARG A 1 248 ? -9.219 -38.406 -21.531 1 96.94 248 ARG A N 1
ATOM 2015 C CA . ARG A 1 248 ? -8.555 -39.312 -20.594 1 96.94 248 ARG A CA 1
ATOM 2016 C C . ARG A 1 248 ? -7.84 -38.531 -19.5 1 96.94 248 ARG A C 1
ATOM 2018 O O . ARG A 1 248 ? -8.07 -38.781 -18.312 1 96.94 248 ARG A O 1
ATOM 2025 N N . LEU A 1 249 ? -7.008 -37.562 -19.938 1 97 249 LEU A N 1
ATOM 2026 C CA . LEU A 1 249 ? -6.348 -36.656 -18.984 1 97 249 LEU A CA 1
ATOM 2027 C C . LEU A 1 249 ? -5.91 -35.375 -19.656 1 97 249 LEU A C 1
ATOM 2029 O O . LEU A 1 249 ? -5.648 -35.375 -20.859 1 97 249 LEU A O 1
ATOM 2033 N N . THR A 1 250 ? -5.906 -34.344 -18.906 1 97.94 250 THR A N 1
ATOM 2034 C CA . THR A 1 250 ? -5.301 -33.094 -19.359 1 97.94 250 THR A CA 1
ATOM 2035 C C . THR A 1 250 ? -3.787 -33.125 -19.156 1 97.94 250 THR A C 1
ATOM 2037 O O . THR A 1 250 ? -3.309 -33.375 -18.047 1 97.94 250 THR A O 1
ATOM 2040 N N . VAL A 1 251 ? -3.074 -32.875 -20.219 1 98 251 VAL A N 1
ATOM 2041 C CA . VAL A 1 251 ? -1.615 -32.938 -20.172 1 98 251 VAL A CA 1
ATOM 2042 C C . VAL A 1 251 ? -1.07 -31.547 -19.812 1 98 251 VAL A C 1
ATOM 2044 O O . VAL A 1 251 ? -0.094 -31.438 -19.062 1 98 251 VAL A O 1
ATOM 2047 N N . TRP A 1 252 ? -1.624 -30.547 -20.375 1 98.44 252 TRP A N 1
ATOM 2048 C CA . TRP A 1 252 ? -1.289 -29.141 -20.141 1 98.44 252 TRP A CA 1
ATOM 2049 C C . TRP A 1 252 ? -2.543 -28.266 -20.156 1 98.44 252 TRP A C 1
ATOM 2051 O O . TRP A 1 252 ? -3.408 -28.438 -21.016 1 98.44 252 TRP A O 1
ATOM 2061 N N . PRO A 1 253 ? -2.682 -27.391 -19.203 1 98.44 253 PRO A N 1
ATOM 2062 C CA . PRO A 1 253 ? -3.916 -26.609 -19.094 1 98.44 253 PRO A CA 1
ATOM 2063 C C . PRO A 1 253 ? -3.988 -25.469 -20.109 1 98.44 253 PRO A C 1
ATOM 2065 O O . PRO A 1 253 ? -2.965 -25.078 -20.672 1 98.44 253 PRO A O 1
ATOM 2068 N N . ALA A 1 254 ? -5.207 -25.047 -20.391 1 98 254 ALA A N 1
ATOM 2069 C CA . ALA A 1 254 ? -5.441 -23.844 -21.188 1 98 254 ALA A CA 1
ATOM 2070 C C . ALA A 1 254 ? -5.43 -22.609 -20.297 1 98 254 ALA A C 1
ATOM 2072 O O . ALA A 1 254 ? -5.621 -22.703 -19.078 1 98 254 ALA A O 1
ATOM 2073 N N . VAL A 1 255 ? -5.137 -21.469 -20.891 1 97.88 255 VAL A N 1
ATOM 2074 C CA . VAL A 1 255 ? -5.074 -20.234 -20.109 1 97.88 255 VAL A CA 1
ATOM 2075 C C . VAL A 1 255 ? -6.02 -19.203 -20.719 1 97.88 255 VAL A C 1
ATOM 2077 O O . VAL A 1 255 ? -5.996 -18.953 -21.922 1 97.88 255 VAL A O 1
ATOM 2080 N N . LEU A 1 256 ? -6.871 -18.672 -19.875 1 96.5 256 LEU A N 1
ATOM 2081 C CA . LEU A 1 256 ? -7.75 -17.562 -20.234 1 96.5 256 LEU A CA 1
ATOM 2082 C C . LEU A 1 256 ? -7.254 -16.25 -19.625 1 96.5 256 LEU A C 1
ATOM 2084 O O . LEU A 1 256 ? -6.633 -16.266 -18.562 1 96.5 256 LEU A O 1
ATOM 2088 N N . LEU A 1 257 ? -7.488 -15.164 -20.266 1 94.5 257 LEU A N 1
ATOM 2089 C CA . LEU A 1 257 ? -7.086 -13.859 -19.75 1 94.5 257 LEU A CA 1
ATOM 2090 C C . LEU A 1 257 ? -7.715 -13.602 -18.375 1 94.5 257 LEU A C 1
ATOM 2092 O O . LEU A 1 257 ? -7.078 -13.023 -17.5 1 94.5 257 LEU A O 1
ATOM 2096 N N . TYR A 1 258 ? -8.938 -13.859 -18.234 1 93.06 258 TYR A N 1
ATOM 2097 C CA . TYR A 1 258 ? -9.672 -13.875 -16.969 1 93.06 258 TYR A CA 1
ATOM 2098 C C . TYR A 1 258 ? -10.789 -14.906 -17 1 93.06 258 TYR A C 1
ATOM 2100 O O . TYR A 1 258 ? -11.031 -15.531 -18.031 1 93.06 258 TYR A O 1
ATOM 2108 N N . GLU A 1 259 ? -11.367 -15.133 -15.852 1 92.31 259 GLU A N 1
ATOM 2109 C CA . GLU A 1 259 ? -12.438 -16.125 -15.797 1 92.31 259 GLU A CA 1
ATOM 2110 C C . GLU A 1 259 ? -13.531 -15.82 -16.812 1 92.31 259 GLU A C 1
ATOM 2112 O O . GLU A 1 259 ? -14.086 -14.719 -16.828 1 92.31 259 GLU A O 1
ATOM 2117 N N . ASN A 1 260 ? -13.789 -16.734 -17.688 1 88.81 260 ASN A N 1
ATOM 2118 C CA . ASN A 1 260 ? -14.781 -16.625 -18.75 1 88.81 260 ASN A CA 1
ATOM 2119 C C . ASN A 1 260 ? -14.383 -15.562 -19.781 1 88.81 260 ASN A C 1
ATOM 2121 O O . ASN A 1 260 ? -15.242 -15 -20.469 1 88.81 260 ASN A O 1
ATOM 2125 N N . GLY A 1 261 ? -13.141 -15.25 -19.781 1 89.94 261 GLY A N 1
ATOM 2126 C CA . GLY A 1 261 ? -12.617 -14.305 -20.75 1 89.94 261 GLY A CA 1
ATOM 2127 C C . GLY A 1 261 ? -12.047 -14.969 -21.984 1 89.94 261 GLY A C 1
ATOM 2128 O O . GLY A 1 261 ? -12.281 -16.156 -22.219 1 89.94 261 GLY A O 1
ATOM 2129 N N . PRO A 1 262 ? -11.383 -14.188 -22.812 1 92.06 262 PRO A N 1
ATOM 2130 C CA . PRO A 1 262 ? -10.812 -14.734 -24.047 1 92.06 262 PRO A CA 1
ATOM 2131 C C . PRO A 1 262 ? -9.688 -15.734 -23.781 1 92.06 262 PRO A C 1
ATOM 2133 O O . PRO A 1 262 ? -8.938 -15.586 -22.812 1 92.06 262 PRO A O 1
ATOM 2136 N N . LEU A 1 263 ? -9.578 -16.719 -24.703 1 94.06 263 LEU A N 1
ATOM 2137 C CA . LEU A 1 263 ? -8.523 -17.719 -24.672 1 94.06 263 LEU A CA 1
ATOM 2138 C C . LEU A 1 263 ? -7.184 -17.125 -25.094 1 94.06 263 LEU A C 1
ATOM 2140 O O . LEU A 1 263 ? -7.09 -16.484 -26.141 1 94.06 263 LEU A O 1
ATOM 2144 N N . VAL A 1 264 ? -6.242 -17.328 -24.266 1 93.81 264 VAL A N 1
ATOM 2145 C CA . VAL A 1 264 ? -4.926 -16.766 -24.562 1 93.81 264 VAL A CA 1
ATOM 2146 C C . VAL A 1 264 ? -4.004 -17.875 -25.078 1 93.81 264 VAL A C 1
ATOM 2148 O O . VAL A 1 264 ? -3.143 -17.625 -25.922 1 93.81 264 VAL A O 1
ATOM 2151 N N . SER A 1 265 ? -4.148 -19.047 -24.531 1 94.88 265 SER A N 1
ATOM 2152 C CA . SER A 1 265 ? -3.344 -20.188 -24.938 1 94.88 265 SER A CA 1
ATOM 2153 C C . SER A 1 265 ? -4.125 -21.5 -24.812 1 94.88 265 SER A C 1
ATOM 2155 O O . SER A 1 265 ? -4.797 -21.734 -23.812 1 94.88 265 SER A O 1
ATOM 2157 N N . LYS A 1 266 ? -4.027 -22.328 -25.844 1 95.12 266 LYS A N 1
ATOM 2158 C CA . LYS A 1 266 ? -4.688 -23.625 -25.812 1 95.12 266 LYS A CA 1
ATOM 2159 C C . LYS A 1 266 ? -3.916 -24.625 -24.953 1 95.12 266 LYS A C 1
ATOM 2161 O O . LYS A 1 266 ? -2.697 -24.516 -24.812 1 95.12 266 LYS A O 1
ATOM 2166 N N . GLY A 1 267 ? -4.66 -25.562 -24.406 1 97.81 267 GLY A N 1
ATOM 2167 C CA . GLY A 1 267 ? -4.047 -26.672 -23.672 1 97.81 267 GLY A CA 1
ATOM 2168 C C . GLY A 1 267 ? -3.908 -27.938 -24.5 1 97.81 267 GLY A C 1
ATOM 2169 O O . GLY A 1 267 ? -4.145 -27.922 -25.703 1 97.81 267 GLY A O 1
ATOM 2170 N N . PHE A 1 268 ? -3.447 -28.984 -23.844 1 97.81 268 PHE A N 1
ATOM 2171 C CA . PHE A 1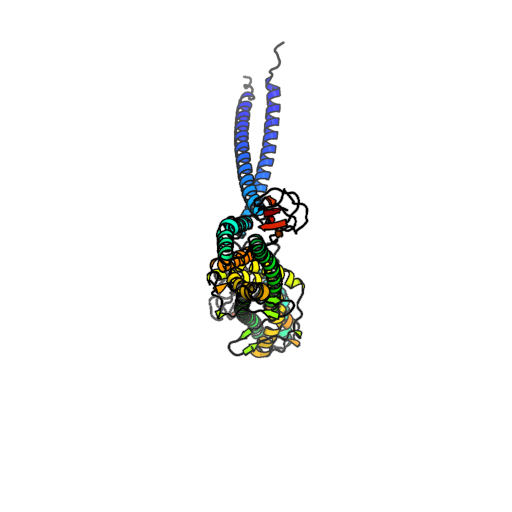 268 ? -3.289 -30.281 -24.484 1 97.81 268 PHE A CA 1
ATOM 2172 C C . PHE A 1 268 ? -4.055 -31.359 -23.719 1 97.81 268 PHE A C 1
ATOM 2174 O O . PHE A 1 268 ? -3.998 -31.422 -22.5 1 97.81 268 PHE A O 1
ATOM 2181 N N . ILE A 1 269 ? -4.754 -32.219 -24.484 1 97.88 269 ILE A N 1
ATOM 2182 C CA . ILE A 1 269 ? -5.523 -33.281 -23.891 1 97.88 269 ILE A CA 1
ATOM 2183 C C . ILE A 1 269 ? -5.098 -34.625 -24.5 1 97.88 269 ILE A C 1
ATOM 2185 O O . ILE A 1 269 ? -4.871 -34.719 -25.719 1 97.88 269 ILE A O 1
ATOM 2189 N N . TRP A 1 270 ? -4.93 -35.594 -23.594 1 97.38 270 TRP A N 1
ATOM 2190 C CA . TRP A 1 270 ? -4.797 -37 -24.016 1 97.38 270 TRP A CA 1
ATOM 2191 C C . TRP A 1 270 ? -6.148 -37.719 -23.984 1 97.38 270 TRP A C 1
ATOM 2193 O O . TRP A 1 270 ? -6.645 -38.062 -22.906 1 97.38 270 TRP A O 1
ATOM 2203 N N . PRO A 1 271 ? -6.652 -37.938 -25.109 1 96.19 271 PRO A N 1
ATOM 2204 C CA . PRO A 1 271 ? -7.984 -38.562 -25.141 1 96.19 271 PRO A CA 1
ATOM 2205 C C . PRO A 1 271 ? -7.953 -40.062 -24.875 1 96.19 271 PRO A C 1
ATOM 2207 O O . PRO A 1 271 ? -6.887 -40.656 -24.922 1 96.19 271 PRO A O 1
ATOM 2210 N N . LYS A 1 272 ? -9.125 -40.594 -24.641 1 94.75 272 LYS A N 1
ATOM 2211 C CA . LYS A 1 272 ? -9.289 -42.031 -24.484 1 94.75 272 LYS A CA 1
ATOM 2212 C C . LYS A 1 272 ? -9.148 -42.75 -25.812 1 94.75 272 LYS A C 1
ATOM 2214 O O . LYS A 1 272 ? -9.492 -42.219 -26.859 1 94.75 272 LYS A O 1
ATOM 2219 N N . LYS B 1 1 ? -31.828 40.938 -78.75 1 25.22 1 LYS B N 1
ATOM 2220 C CA . LYS B 1 1 ? -32.062 40.812 -77.312 1 25.22 1 LYS B CA 1
ATOM 2221 C C . LYS B 1 1 ? -30.859 40.188 -76.562 1 25.22 1 LYS B C 1
ATOM 2223 O O . LYS B 1 1 ? -30.453 39.094 -76.938 1 25.22 1 LYS B O 1
ATOM 2228 N N . ASN B 1 2 ? -29.875 40.938 -76.125 1 31.77 2 ASN B N 1
ATOM 2229 C CA . ASN B 1 2 ? -28.547 40.656 -75.625 1 31.77 2 ASN B CA 1
ATOM 2230 C C . ASN B 1 2 ? -28.641 39.844 -74.312 1 31.77 2 ASN B C 1
ATOM 2232 O O . ASN B 1 2 ? -29.453 40.156 -73.438 1 31.77 2 ASN B O 1
ATOM 2236 N N . PRO B 1 3 ? -28.234 38.531 -74.375 1 40.19 3 PRO B N 1
ATOM 2237 C CA . PRO B 1 3 ? -28.422 37.625 -73.188 1 40.19 3 PRO B CA 1
ATOM 2238 C C . PRO B 1 3 ? -27.875 38.188 -71.938 1 40.19 3 PRO B C 1
ATOM 2240 O O . PRO B 1 3 ? -26.922 39 -71.938 1 40.19 3 PRO B O 1
ATOM 2243 N N . PRO B 1 4 ? -28.828 38.5 -71 1 40.75 4 PRO B N 1
ATOM 2244 C CA . PRO B 1 4 ? -28.469 39.125 -69.75 1 40.75 4 PRO B CA 1
ATOM 2245 C C . PRO B 1 4 ? -27.266 38.469 -69.062 1 40.75 4 PRO B C 1
ATOM 2247 O O . PRO B 1 4 ? -27.016 37.281 -69.25 1 40.75 4 PRO B O 1
ATOM 2250 N N . PRO B 1 5 ? -26.188 39.281 -68.812 1 36.28 5 PRO B N 1
ATOM 2251 C CA . PRO B 1 5 ? -24.875 38.844 -68.312 1 36.28 5 PRO B CA 1
ATOM 2252 C C . PRO B 1 5 ? -25 37.938 -67.062 1 36.28 5 PRO B C 1
ATOM 2254 O O . PRO B 1 5 ? -25.844 38.156 -66.188 1 36.28 5 PRO B O 1
ATOM 2257 N N . ARG B 1 6 ? -24.641 36.562 -67.188 1 37.47 6 ARG B N 1
ATOM 2258 C CA . ARG B 1 6 ? -24.531 35.406 -66.312 1 37.47 6 ARG B CA 1
ATOM 2259 C C . ARG B 1 6 ? -23.828 35.75 -65 1 37.47 6 ARG B C 1
ATOM 2261 O O . ARG B 1 6 ? -23.594 34.906 -64.188 1 37.47 6 ARG B O 1
ATOM 2268 N N . ASP B 1 7 ? -23.266 36.969 -65.062 1 36.31 7 ASP B N 1
ATOM 2269 C CA . ASP B 1 7 ? -22.297 37.25 -64 1 36.31 7 ASP B CA 1
ATOM 2270 C C . ASP B 1 7 ? -23 37.406 -62.625 1 36.31 7 ASP B C 1
ATOM 2272 O O . ASP B 1 7 ? -22.344 37.594 -61.625 1 36.31 7 ASP B O 1
ATOM 2276 N N . GLY B 1 8 ? -24.281 37.594 -62.656 1 33.31 8 GLY B N 1
ATOM 2277 C CA . GLY B 1 8 ? -24.922 37.938 -61.406 1 33.31 8 GLY B CA 1
ATOM 2278 C C . GLY B 1 8 ? -24.984 36.781 -60.438 1 33.31 8 GLY B C 1
ATOM 2279 O O . GLY B 1 8 ? -25.281 37 -59.25 1 33.31 8 GLY B O 1
ATOM 2280 N N . LYS B 1 9 ? -25.281 35.562 -60.969 1 42.09 9 LYS B N 1
ATOM 2281 C CA . LYS B 1 9 ? -25.594 34.438 -60.094 1 42.09 9 LYS B CA 1
ATOM 2282 C C . LYS B 1 9 ? -24.328 33.906 -59.438 1 42.09 9 LYS B C 1
ATOM 2284 O O . LYS B 1 9 ? -24.406 33.125 -58.469 1 42.09 9 LYS B O 1
ATOM 2289 N N . LYS B 1 10 ? -23.25 34.188 -60 1 44.94 10 LYS B N 1
ATOM 2290 C CA . LYS B 1 10 ? -22.016 33.625 -59.5 1 44.94 10 LYS B CA 1
ATOM 2291 C C . LYS B 1 10 ? -21.625 34.25 -58.156 1 44.94 10 LYS B C 1
ATOM 2293 O O . LYS B 1 10 ? -20.938 33.656 -57.344 1 44.94 10 LYS B O 1
ATOM 2298 N N . ILE B 1 11 ? -22.141 35.438 -57.969 1 44.03 11 ILE B N 1
ATOM 2299 C CA . ILE B 1 11 ? -21.719 36.156 -56.781 1 44.03 11 ILE B CA 1
ATOM 2300 C C . ILE B 1 11 ? -22.422 35.594 -55.562 1 44.03 11 ILE B C 1
ATOM 2302 O O . ILE B 1 11 ? -21.797 35.344 -54.531 1 44.03 11 ILE B O 1
ATOM 2306 N N . PRO B 1 12 ? -23.594 35.281 -55.812 1 49.38 12 PRO B N 1
ATOM 2307 C CA . PRO B 1 12 ? -24.266 34.781 -54.625 1 49.38 12 PRO B CA 1
ATOM 2308 C C . PRO B 1 12 ? -23.781 33.375 -54.188 1 49.38 12 PRO B C 1
ATOM 2310 O O . PRO B 1 12 ? -23.672 33.094 -53 1 49.38 12 PRO B O 1
ATOM 2313 N N . VAL B 1 13 ? -23.453 32.625 -55.188 1 52.19 13 VAL B N 1
ATOM 2314 C CA . VAL B 1 13 ? -23.016 31.266 -54.906 1 52.19 13 VAL B CA 1
ATOM 2315 C C . VAL B 1 13 ? -21.641 31.297 -54.25 1 52.19 13 VAL B C 1
ATOM 2317 O O . VAL B 1 13 ? -21.375 30.531 -53.312 1 52.19 13 VAL B O 1
ATOM 2320 N N . SER B 1 14 ? -21.031 32.344 -54.656 1 53.34 14 SER B N 1
ATOM 2321 C CA . SER B 1 14 ? -19.672 32.469 -54.094 1 53.34 14 SER B CA 1
ATOM 2322 C C . SER B 1 14 ? -19.719 32.969 -52.656 1 53.34 14 SER B C 1
ATOM 2324 O O . SER B 1 14 ? -18.922 32.5 -51.844 1 53.34 14 SER B O 1
ATOM 2326 N N . MET B 1 15 ? -20.656 33.719 -52.469 1 54.19 15 MET B N 1
ATOM 2327 C CA . MET B 1 15 ? -20.797 34.25 -51.125 1 54.19 15 MET B CA 1
ATOM 2328 C C . MET B 1 15 ? -21.344 33.188 -50.188 1 54.19 15 MET B C 1
ATOM 2330 O O . MET B 1 15 ? -20.969 33.125 -49 1 54.19 15 MET B O 1
ATOM 2334 N N . GLU B 1 16 ? -22.156 32.375 -50.719 1 56.91 16 GLU B N 1
ATOM 2335 C CA . GLU B 1 16 ? -22.719 31.281 -49.938 1 56.91 16 GLU B CA 1
ATOM 2336 C C . GLU B 1 16 ? -21.656 30.234 -49.625 1 56.91 16 GLU B C 1
ATOM 2338 O O . GLU B 1 16 ? -21.594 29.719 -48.5 1 56.91 16 GLU B O 1
ATOM 2343 N N . ARG B 1 17 ? -20.859 30.047 -50.5 1 59.31 17 ARG B N 1
ATOM 2344 C CA . ARG B 1 17 ? -19.766 29.094 -50.281 1 59.31 17 ARG B CA 1
ATOM 2345 C C . ARG B 1 17 ? -18.75 29.641 -49.281 1 59.31 17 ARG B C 1
ATOM 2347 O O . ARG B 1 17 ? -18.234 28.891 -48.438 1 59.31 17 ARG B O 1
ATOM 2354 N N . LEU B 1 18 ? -18.609 30.906 -49.344 1 59.53 18 LEU B N 1
ATOM 2355 C CA . LEU B 1 18 ? -17.703 31.531 -48.406 1 59.53 18 LEU B CA 1
ATOM 2356 C C . LEU B 1 18 ? -18.281 31.5 -47 1 59.53 18 LEU B C 1
ATOM 2358 O O . LEU B 1 18 ? -17.562 31.25 -46.031 1 59.53 18 LEU B O 1
ATOM 2362 N N . GLN B 1 19 ? -19.562 31.688 -46.969 1 63.19 19 GLN B N 1
ATOM 2363 C CA . GLN B 1 19 ? -20.219 31.625 -45.688 1 63.19 19 GLN B CA 1
ATOM 2364 C C . GLN B 1 19 ? -20.203 30.203 -45.125 1 63.19 19 GLN B C 1
ATOM 2366 O O . GLN B 1 19 ? -19.969 30 -43.938 1 63.19 19 GLN B O 1
ATOM 2371 N N . GLU B 1 20 ? -20.375 29.266 -46 1 66.69 20 GLU B N 1
ATOM 2372 C CA . GLU B 1 20 ? -20.312 27.875 -45.562 1 66.69 20 GLU B CA 1
ATOM 2373 C C . GLU B 1 20 ? -18.891 27.5 -45.125 1 66.69 20 GLU B C 1
ATOM 2375 O O . GLU B 1 20 ? -18.719 26.781 -44.156 1 66.69 20 GLU B O 1
ATOM 2380 N N . MET B 1 21 ? -18 28.047 -45.75 1 64.38 21 MET B N 1
ATOM 2381 C CA . MET B 1 21 ? -16.625 27.734 -45.406 1 64.38 21 MET B CA 1
ATOM 2382 C C . MET B 1 21 ? -16.219 28.438 -44.094 1 64.38 21 MET B C 1
ATOM 2384 O O . MET B 1 21 ? -15.484 27.891 -43.281 1 64.38 21 MET B O 1
ATOM 2388 N N . GLU B 1 22 ? -16.797 29.641 -44 1 68.19 22 GLU B N 1
ATOM 2389 C CA . GLU B 1 22 ? -16.547 30.328 -42.75 1 68.19 22 GLU B CA 1
ATOM 2390 C C . GLU B 1 22 ? -17.203 29.578 -41.562 1 68.19 22 GLU B C 1
ATOM 2392 O O . GLU B 1 22 ? -16.609 29.469 -40.5 1 68.19 22 GLU B O 1
ATOM 2397 N N . GLN B 1 23 ? -18.328 29.047 -41.812 1 68.44 23 GLN B N 1
ATOM 2398 C CA . GLN B 1 23 ? -18.984 28.266 -40.75 1 68.44 23 GLN B CA 1
ATOM 2399 C C . GLN B 1 23 ? -18.234 26.953 -40.5 1 68.44 23 GLN B C 1
ATOM 2401 O O . GLN B 1 23 ? -18.062 26.547 -39.344 1 68.44 23 GLN B O 1
ATOM 2406 N N . ARG B 1 24 ? -17.734 26.359 -41.5 1 67.75 24 ARG B N 1
ATOM 2407 C CA . ARG B 1 24 ? -16.953 25.141 -41.312 1 67.75 24 ARG B CA 1
ATOM 2408 C C . ARG B 1 24 ? -15.633 25.453 -40.625 1 67.75 24 ARG B C 1
ATOM 2410 O O . ARG B 1 24 ? -15.18 24.688 -39.75 1 67.75 24 ARG B O 1
ATOM 2417 N N . GLU B 1 25 ? -15.109 26.562 -40.969 1 67 25 GLU B N 1
ATOM 2418 C CA . GLU B 1 25 ? -13.891 26.969 -40.281 1 67 25 GLU B CA 1
ATOM 2419 C C . GLU B 1 25 ? -14.156 27.172 -38.781 1 67 25 GLU B C 1
ATOM 2421 O O . GLU B 1 25 ? -13.375 26.719 -37.938 1 67 25 GLU B O 1
ATOM 2426 N N . LYS B 1 26 ? -15.219 27.797 -38.531 1 70.81 26 LYS B N 1
ATOM 2427 C CA . LYS B 1 26 ? -15.562 27.984 -37.125 1 70.81 26 LYS B CA 1
ATOM 2428 C C . LYS B 1 26 ? -15.805 26.625 -36.438 1 70.81 26 LYS B C 1
ATOM 2430 O O . LYS B 1 26 ? -15.391 26.422 -35.281 1 70.81 26 LYS B O 1
ATOM 2435 N N . LEU B 1 27 ? -16.375 25.719 -37.156 1 70.88 27 LEU B N 1
ATOM 2436 C CA . LEU B 1 27 ? -16.594 24.391 -36.594 1 70.88 27 LEU B CA 1
ATOM 2437 C C . LEU B 1 27 ? -15.281 23.641 -36.406 1 70.88 27 LEU B C 1
ATOM 2439 O O . LEU B 1 27 ? -15.07 22.984 -35.406 1 70.88 27 LEU B O 1
ATOM 2443 N N . TYR B 1 28 ? -14.391 23.797 -37.312 1 66.62 28 TYR B N 1
ATOM 2444 C CA . TYR B 1 28 ? -13.102 23.141 -37.156 1 66.62 28 TYR B CA 1
ATOM 2445 C C . TYR B 1 28 ? -12.281 23.797 -36.062 1 66.62 28 TYR B C 1
ATOM 2447 O O . TYR B 1 28 ? -11.633 23.109 -35.281 1 66.62 28 TYR B O 1
ATOM 2455 N N . LEU B 1 29 ? -12.352 25.078 -36 1 68.94 29 LEU B N 1
ATOM 2456 C CA . LEU B 1 29 ? -11.641 25.75 -34.938 1 68.94 29 LEU B CA 1
ATOM 2457 C C . LEU B 1 29 ? -12.242 25.375 -33.562 1 68.94 29 LEU B C 1
ATOM 2459 O O . LEU B 1 29 ? -11.516 25.172 -32.594 1 68.94 29 LEU B O 1
ATOM 2463 N N . ALA B 1 30 ? -13.5 25.219 -33.469 1 69.44 30 ALA B N 1
ATOM 2464 C CA . ALA B 1 30 ? -14.125 24.75 -32.25 1 69.44 30 ALA B CA 1
ATOM 2465 C C . ALA B 1 30 ? -13.734 23.297 -31.953 1 69.44 30 ALA B C 1
ATOM 2467 O O . ALA B 1 30 ? -13.461 22.953 -30.797 1 69.44 30 ALA B O 1
ATOM 2468 N N . LYS B 1 31 ? -13.688 22.531 -32.938 1 68.56 31 LYS B N 1
ATOM 2469 C CA . LYS B 1 31 ? -13.258 21.141 -32.75 1 68.56 31 LYS B CA 1
ATOM 2470 C C . LYS B 1 31 ? -11.773 21.062 -32.406 1 68.56 31 LYS B C 1
ATOM 2472 O O . LYS B 1 31 ? -11.375 20.281 -31.547 1 68.56 31 LYS B O 1
ATOM 2477 N N . ILE B 1 32 ? -10.961 21.812 -33 1 63.12 32 ILE B N 1
ATOM 2478 C CA . ILE B 1 32 ? -9.547 21.891 -32.625 1 63.12 32 ILE B CA 1
ATOM 2479 C C . ILE B 1 32 ? -9.406 22.406 -31.203 1 63.12 32 ILE B C 1
ATOM 2481 O O . ILE B 1 32 ? -8.625 21.875 -30.406 1 63.12 32 ILE B O 1
ATOM 2485 N N . GLU B 1 33 ? -10.148 23.453 -30.875 1 65.38 33 GLU B N 1
ATOM 2486 C CA . GLU B 1 33 ? -10.117 23.922 -29.484 1 65.38 33 GLU B CA 1
ATOM 2487 C C . GLU B 1 33 ? -10.633 22.844 -28.531 1 65.38 33 GLU B C 1
ATOM 2489 O O . GLU B 1 33 ? -10.062 22.656 -27.453 1 65.38 33 GLU B O 1
ATOM 2494 N N . GLU B 1 34 ? -11.641 22.141 -28.891 1 63.25 34 GLU B N 1
ATOM 2495 C CA . GLU B 1 34 ? -12.125 21.047 -28.078 1 63.25 34 GLU B CA 1
ATOM 2496 C C . GLU B 1 34 ? -11.086 19.922 -27.969 1 63.25 34 GLU B C 1
ATOM 2498 O O . GLU B 1 34 ? -10.805 19.422 -26.891 1 63.25 34 GLU B O 1
ATOM 2503 N N . LEU B 1 35 ? -10.523 19.594 -29.047 1 60.28 35 LEU B N 1
ATOM 2504 C CA . LEU B 1 35 ? -9.508 18.547 -29.031 1 60.28 35 LEU B CA 1
ATOM 2505 C C . LEU B 1 35 ? -8.234 19.031 -28.359 1 60.28 35 LEU B C 1
ATOM 2507 O O . LEU B 1 35 ? -7.594 18.281 -27.625 1 60.28 35 LEU B O 1
ATOM 2511 N N . THR B 1 36 ? -7.848 20.266 -28.594 1 58.56 36 THR B N 1
ATOM 2512 C CA . THR B 1 36 ? -6.715 20.828 -27.844 1 58.56 36 THR B CA 1
ATOM 2513 C C . THR B 1 36 ? -7.043 20.953 -26.359 1 58.56 36 THR B C 1
ATOM 2515 O O . THR B 1 36 ? -6.195 20.688 -25.516 1 58.56 36 THR B O 1
ATOM 2518 N N . THR B 1 37 ? -8.211 21.375 -26.047 1 57.84 37 THR B N 1
ATOM 2519 C CA . THR B 1 37 ? -8.609 21.375 -24.641 1 57.84 37 THR B CA 1
ATOM 2520 C C . THR B 1 37 ? -8.641 19.938 -24.094 1 57.84 37 THR B C 1
ATOM 2522 O O . THR B 1 37 ? -8.195 19.703 -22.969 1 57.84 37 THR B O 1
ATOM 2525 N N . ARG B 1 38 ? -9.164 19.016 -24.828 1 55.38 38 ARG B N 1
ATOM 2526 C CA . ARG B 1 38 ? -9.125 17.609 -24.406 1 55.38 38 ARG B CA 1
ATOM 2527 C C . ARG B 1 38 ? -7.695 17.078 -24.406 1 55.38 38 ARG B C 1
ATOM 2529 O O . ARG B 1 38 ? -7.309 16.344 -23.484 1 55.38 38 ARG B O 1
ATOM 2536 N N . LEU B 1 39 ? -6.965 17.328 -25.328 1 49.75 39 LEU B N 1
ATOM 2537 C CA . LEU B 1 39 ? -5.547 16.984 -25.328 1 49.75 39 LEU B CA 1
ATOM 2538 C C . LEU B 1 39 ? -4.812 17.734 -24.219 1 49.75 39 LEU B C 1
ATOM 2540 O O . LEU B 1 39 ? -3.951 17.172 -23.547 1 49.75 39 LEU B O 1
ATOM 2544 N N . SER B 1 40 ? -4.938 19.109 -24.125 1 48.25 40 SER B N 1
ATOM 2545 C CA . SER B 1 40 ? -4.387 19.859 -23 1 48.25 40 SER B CA 1
ATOM 2546 C C . SER B 1 40 ? -4.906 19.312 -21.672 1 48.25 40 SER B C 1
ATOM 2548 O O . SER B 1 40 ? -4.156 19.219 -20.703 1 48.25 40 SER B O 1
ATOM 2550 N N . SER B 1 41 ? -6.152 18.969 -21.609 1 47.75 41 SER B N 1
ATOM 2551 C CA . SER B 1 41 ? -6.645 18.266 -20.422 1 47.75 41 SER B CA 1
ATOM 2552 C C . SER B 1 41 ? -6.012 16.875 -20.312 1 47.75 41 SER B C 1
ATOM 2554 O O . SER B 1 41 ? -5.645 16.438 -19.219 1 47.75 41 SER B O 1
ATOM 2556 N N . PHE B 1 42 ? -5.906 16.188 -21.312 1 44.78 42 PHE B N 1
ATOM 2557 C CA . PHE B 1 42 ? -5.156 14.93 -21.328 1 44.78 42 PHE B CA 1
ATOM 2558 C C . PHE B 1 42 ? -3.666 15.188 -21.156 1 44.78 42 PHE B C 1
ATOM 2560 O O . PHE B 1 42 ? -2.988 14.477 -20.422 1 44.78 42 PHE B O 1
ATOM 2567 N N . ALA B 1 43 ? -3.033 15.984 -21.891 1 42.19 43 ALA B N 1
ATOM 2568 C CA . ALA B 1 43 ? -1.642 16.391 -21.703 1 42.19 43 ALA B CA 1
ATOM 2569 C C . ALA B 1 43 ? -1.449 17.078 -20.344 1 42.19 43 ALA B C 1
ATOM 2571 O O . ALA B 1 43 ? -0.438 16.875 -19.672 1 42.19 43 ALA B O 1
ATOM 2572 N N . SER B 1 44 ? -2.197 18.078 -19.938 1 38.47 44 SER B N 1
ATOM 2573 C CA . SER B 1 44 ? -2.16 18.578 -18.562 1 38.47 44 SER B CA 1
ATOM 2574 C C . SER B 1 44 ? -2.439 17.453 -17.562 1 38.47 44 SER B C 1
ATOM 2576 O O . SER B 1 44 ? -1.818 17.406 -16.5 1 38.47 44 SER B O 1
ATOM 2578 N N . LYS B 1 45 ? -3.297 16.453 -17.766 1 40.03 45 LYS B N 1
ATOM 2579 C CA . LYS B 1 45 ? -3.393 15.219 -16.984 1 40.03 45 LYS B CA 1
ATOM 2580 C C . LYS B 1 45 ? -2.184 14.32 -17.219 1 40.03 45 LYS B C 1
ATOM 2582 O O . LYS B 1 45 ? -1.664 13.711 -16.281 1 40.03 45 LYS B O 1
ATOM 2587 N N . GLN B 1 46 ? -1.747 14.055 -18.297 1 38.34 46 GLN B N 1
ATOM 2588 C CA . GLN B 1 46 ? -0.482 13.375 -18.562 1 38.34 46 GLN B CA 1
ATOM 2589 C C . GLN B 1 46 ? 0.703 14.25 -18.156 1 38.34 46 GLN B C 1
ATOM 2591 O O . GLN B 1 46 ? 1.699 13.75 -17.641 1 38.34 46 GLN B O 1
ATOM 2596 N N . LEU B 1 47 ? 1.007 15.469 -18.656 1 35.62 47 LEU B N 1
ATOM 2597 C CA . LEU B 1 47 ? 1.971 16.375 -18.047 1 35.62 47 LEU B CA 1
ATOM 2598 C C . LEU B 1 47 ? 1.641 16.625 -16.578 1 35.62 47 LEU B C 1
ATOM 2600 O O . LEU B 1 47 ? 2.543 16.781 -15.75 1 35.62 47 LEU B O 1
ATOM 2604 N N . LEU B 1 48 ? 0.369 16.891 -16.141 1 33.66 48 LEU B N 1
ATOM 2605 C CA . LEU B 1 48 ? 0.07 16.672 -14.727 1 33.66 48 LEU B CA 1
ATOM 2606 C C . LEU B 1 48 ? 0.252 15.203 -14.352 1 33.66 48 LEU B C 1
ATOM 2608 O O . LEU B 1 48 ? 0.698 14.891 -13.25 1 33.66 48 LEU B O 1
ATOM 2612 N N . ASP B 1 49 ? -0.038 14.227 -15.039 1 34.62 49 ASP B N 1
ATOM 2613 C CA . ASP B 1 49 ? 0.438 12.859 -14.852 1 34.62 49 ASP B CA 1
ATOM 2614 C C . ASP B 1 49 ? 1.926 12.742 -15.18 1 34.62 49 ASP B C 1
ATOM 2616 O O . ASP B 1 49 ? 2.617 11.875 -14.648 1 34.62 49 ASP B O 1
ATOM 2620 N N . GLY B 1 50 ? 2.463 13.344 -16.094 1 33.56 50 GLY B N 1
ATOM 2621 C CA . GLY B 1 50 ? 3.898 13.57 -16.031 1 33.56 50 GLY B CA 1
ATOM 2622 C C . GLY B 1 50 ? 4.293 14.695 -15.102 1 33.56 50 GLY B C 1
ATOM 2623 O O . GLY B 1 50 ? 5.477 14.883 -14.805 1 33.56 50 GLY B O 1
ATOM 2624 N N . ASN B 1 51 ? 3.869 16.031 -15.297 1 31.56 51 ASN B N 1
ATOM 2625 C CA . ASN B 1 51 ? 3.893 16.719 -14.008 1 31.56 51 ASN B CA 1
ATOM 2626 C C . ASN B 1 51 ? 2.861 16.141 -13.039 1 31.56 51 ASN B C 1
ATOM 2628 O O . ASN B 1 51 ? 1.659 16.359 -13.211 1 31.56 51 ASN B O 1
ATOM 2632 N N . PRO B 1 52 ? 3.086 14.969 -12.508 1 36.34 52 PRO B N 1
ATOM 2633 C CA . PRO B 1 52 ? 2.281 14.211 -11.547 1 36.34 52 PRO B CA 1
ATOM 2634 C C . PRO B 1 52 ? 1.37 15.109 -10.711 1 36.34 52 PRO B C 1
ATOM 2636 O O . PRO B 1 52 ? 0.561 14.602 -9.922 1 36.34 52 PRO B O 1
ATOM 2639 N N . ASN B 1 53 ? 1.609 16.312 -10.664 1 33.5 53 ASN B N 1
ATOM 2640 C CA . ASN B 1 53 ? 0.992 17.25 -9.727 1 33.5 53 ASN B CA 1
ATOM 2641 C C . ASN B 1 53 ? -0.355 17.75 -10.242 1 33.5 53 ASN B C 1
ATOM 2643 O O . ASN B 1 53 ? -0.862 18.766 -9.773 1 33.5 53 ASN B O 1
ATOM 2647 N N . ILE B 1 54 ? -0.697 17.688 -11.438 1 37.59 54 ILE B N 1
ATOM 2648 C CA . ILE B 1 5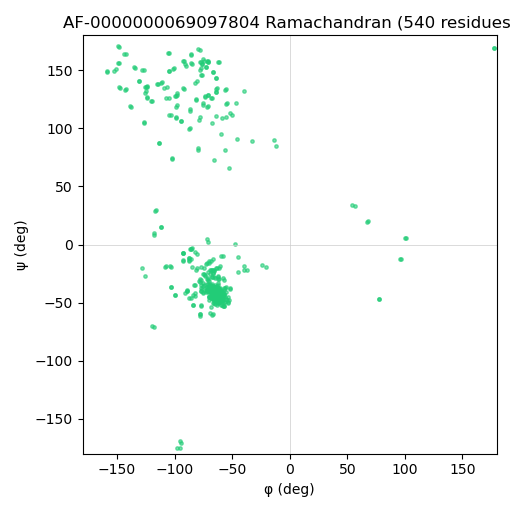4 ? -2.025 18.281 -11.578 1 37.59 54 ILE B CA 1
ATOM 2649 C C . ILE B 1 54 ? -3.02 17.516 -10.703 1 37.59 54 ILE B C 1
ATOM 2651 O O . ILE B 1 54 ? -3.285 16.344 -10.938 1 37.59 54 ILE B O 1
ATOM 2655 N N . ALA B 1 55 ? -3.227 17.953 -9.625 1 40.44 55 ALA B N 1
ATOM 2656 C CA . ALA B 1 55 ? -4.113 17.641 -8.516 1 40.44 55 ALA B CA 1
ATOM 2657 C C . ALA B 1 55 ? -5.539 17.391 -8.992 1 40.44 55 ALA B C 1
ATOM 2659 O O . ALA B 1 55 ? -6.027 18.078 -9.883 1 40.44 55 ALA B O 1
ATOM 2660 N N . ASP B 1 56 ? -5.945 16.219 -9.297 1 44.78 56 ASP B N 1
ATOM 2661 C CA . ASP B 1 56 ? -7.379 15.938 -9.352 1 44.78 56 ASP B CA 1
AT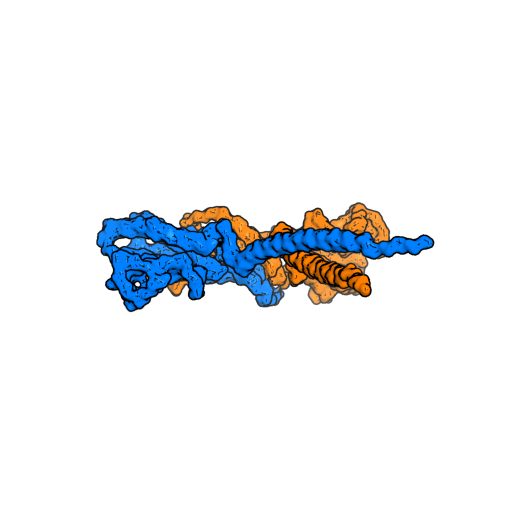OM 2662 C C . ASP B 1 56 ? -8.18 17.062 -8.703 1 44.78 56 ASP B C 1
ATOM 2664 O O . ASP B 1 56 ? -8.156 17.234 -7.48 1 44.78 56 ASP B O 1
ATOM 2668 N N . LEU B 1 57 ? -8.594 18.141 -9.586 1 51.22 57 LEU B N 1
ATOM 2669 C CA . LEU B 1 57 ? -9.32 19.297 -9.078 1 51.22 57 LEU B CA 1
ATOM 2670 C C . LEU B 1 57 ? -10.43 18.859 -8.133 1 51.22 57 LEU B C 1
ATOM 2672 O O . LEU B 1 57 ? -10.914 19.672 -7.324 1 51.22 57 LEU B O 1
ATOM 2676 N N . SER B 1 58 ? -10.773 17.609 -8.414 1 57.88 58 SER B N 1
ATOM 2677 C CA . SER B 1 58 ? -11.875 17.156 -7.57 1 57.88 58 SER B CA 1
ATOM 2678 C C . SER B 1 58 ? -11.359 16.625 -6.234 1 57.88 58 SER B C 1
ATOM 2680 O O . SER B 1 58 ? -12.141 16.406 -5.305 1 57.88 58 SER B O 1
ATOM 2682 N N . ASP B 1 59 ? -10.039 16.656 -6.207 1 69.75 59 ASP B N 1
ATOM 2683 C CA . ASP B 1 59 ? -9.477 16.172 -4.953 1 69.75 59 ASP B CA 1
ATOM 2684 C C . ASP B 1 59 ? -9.547 17.234 -3.861 1 69.75 59 ASP B C 1
ATOM 2686 O O . ASP B 1 59 ? -8.938 18.297 -3.986 1 69.75 59 ASP B O 1
ATOM 2690 N N . PRO B 1 60 ? -10.43 17 -2.955 1 73.75 60 PRO B N 1
ATOM 2691 C CA . PRO B 1 60 ? -10.578 17.984 -1.881 1 73.75 60 PRO B CA 1
ATOM 2692 C C . PRO B 1 60 ? -9.273 18.203 -1.114 1 73.75 60 PRO B C 1
ATOM 2694 O O . PRO B 1 60 ? -9.164 19.172 -0.353 1 73.75 60 PRO B O 1
ATOM 2697 N N . ASN B 1 61 ? -8.305 17.344 -1.399 1 78.56 61 ASN B N 1
ATOM 2698 C CA . ASN B 1 61 ? -7.074 17.484 -0.63 1 78.56 61 ASN B CA 1
ATOM 2699 C C . ASN B 1 61 ? -5.895 17.859 -1.521 1 78.56 61 ASN B C 1
ATOM 2701 O O . ASN B 1 61 ? -4.742 17.594 -1.185 1 78.56 61 ASN B O 1
ATOM 2705 N N . ARG B 1 62 ? -6.277 18.562 -2.58 1 85.75 62 ARG B N 1
ATOM 2706 C CA . ARG B 1 62 ? -5.188 19.125 -3.381 1 85.75 62 ARG B CA 1
ATOM 2707 C C . ARG B 1 62 ? -4.551 20.312 -2.682 1 85.75 62 ARG B C 1
ATOM 2709 O O . ARG B 1 62 ? -5.207 21.016 -1.9 1 85.75 62 ARG B O 1
ATOM 2716 N N . PRO B 1 63 ? -3.389 20.656 -2.986 1 87.75 63 PRO B N 1
ATOM 2717 C CA . PRO B 1 63 ? -2.621 21.672 -2.25 1 87.75 63 PRO B CA 1
ATOM 2718 C C . PRO B 1 63 ? -3.312 23.031 -2.217 1 87.75 63 PRO B C 1
ATOM 2720 O O . PRO B 1 63 ? -3.381 23.656 -1.162 1 87.75 63 PRO B O 1
ATOM 2723 N N . THR B 1 64 ? -3.916 23.438 -3.305 1 87.44 64 THR B N 1
ATOM 2724 C CA . THR B 1 64 ? -4.562 24.75 -3.354 1 87.44 64 THR B CA 1
ATOM 2725 C C . THR B 1 64 ? -5.773 24.781 -2.43 1 87.44 64 THR B C 1
ATOM 2727 O O . THR B 1 64 ? -6.004 25.781 -1.737 1 87.44 64 THR B O 1
ATOM 2730 N N . ARG B 1 65 ? -6.516 23.719 -2.449 1 92 65 ARG B N 1
ATOM 2731 C CA . ARG B 1 65 ? -7.688 23.641 -1.586 1 92 65 ARG B CA 1
ATOM 2732 C C . ARG B 1 65 ? -7.285 23.547 -0.118 1 92 65 ARG B C 1
ATOM 2734 O O . ARG B 1 65 ? -7.945 24.109 0.751 1 92 65 ARG B O 1
ATOM 2741 N N . LEU B 1 66 ? -6.227 22.859 0.142 1 95.69 66 LEU B N 1
ATOM 2742 C CA . LEU B 1 66 ? -5.723 22.75 1.507 1 95.69 66 LEU B CA 1
ATOM 2743 C C . LEU B 1 66 ? -5.305 24.109 2.037 1 95.69 66 LEU B C 1
ATOM 2745 O O . LEU B 1 66 ? -5.574 24.453 3.195 1 95.69 66 LEU B O 1
ATOM 2749 N N . CYS B 1 67 ? -4.727 24.859 1.173 1 94.25 67 CYS B N 1
ATOM 2750 C CA . CYS B 1 67 ? -4.305 26.203 1.563 1 94.25 67 CYS B CA 1
ATOM 2751 C C . CYS B 1 67 ? -5.508 27.078 1.859 1 94.25 67 CYS B C 1
ATOM 2753 O O . CYS B 1 67 ? -5.492 27.859 2.82 1 94.25 67 CYS B O 1
ATOM 2755 N N . GLU B 1 68 ? -6.48 26.969 1.049 1 93.44 68 GLU B N 1
ATOM 2756 C CA . GLU B 1 68 ? -7.707 27.719 1.281 1 93.44 68 GLU B CA 1
ATOM 2757 C C . GLU B 1 68 ? -8.328 27.375 2.631 1 93.44 68 GLU B C 1
ATOM 2759 O O . GLU B 1 68 ? -8.734 28.266 3.383 1 93.44 68 GLU B O 1
ATOM 2764 N N . LYS B 1 69 ? -8.406 26.172 2.895 1 95.94 69 LYS B N 1
ATOM 2765 C CA . LYS B 1 69 ? -8.945 25.719 4.172 1 95.94 69 LYS B CA 1
ATOM 2766 C C . LYS B 1 69 ? -8.094 26.219 5.336 1 95.94 69 LYS B C 1
ATOM 2768 O O . LYS B 1 69 ? -8.625 26.609 6.383 1 95.94 69 LYS B O 1
ATOM 2773 N N . PHE B 1 70 ? -6.828 26.219 5.133 1 97.5 70 PHE B N 1
ATOM 2774 C CA . PHE B 1 70 ? -5.902 26.672 6.164 1 97.5 70 PHE B CA 1
ATOM 2775 C C . PHE B 1 70 ? -6.102 28.156 6.449 1 97.5 70 PHE B C 1
ATOM 2777 O O . PHE B 1 70 ? -6.109 28.562 7.609 1 97.5 70 PHE B O 1
ATOM 2784 N N . ASN B 1 71 ? -6.32 28.875 5.422 1 94.56 71 ASN B N 1
ATOM 2785 C CA . ASN B 1 71 ? -6.586 30.297 5.59 1 94.56 71 ASN B CA 1
ATOM 2786 C C . ASN B 1 71 ? -7.918 30.531 6.293 1 94.56 71 ASN B C 1
ATOM 2788 O O . ASN B 1 71 ? -8.047 31.484 7.07 1 94.56 71 ASN B O 1
ATOM 2792 N N . CYS B 1 72 ? -8.828 29.703 5.988 1 96.06 72 CYS B N 1
ATOM 2793 C CA . CYS B 1 72 ? -10.125 29.812 6.645 1 96.06 72 CYS B CA 1
ATOM 2794 C C . CYS B 1 72 ? -9.992 29.609 8.148 1 96.06 72 CYS B C 1
ATOM 2796 O O . CYS B 1 72 ? -10.734 30.203 8.93 1 96.06 72 CYS B O 1
ATOM 2798 N N . VAL B 1 73 ? -9.031 28.844 8.531 1 98.06 73 VAL B N 1
ATOM 2799 C CA . VAL B 1 73 ? -8.797 28.594 9.953 1 98.06 73 VAL B CA 1
ATOM 2800 C C . VAL B 1 73 ? -8.414 29.906 10.641 1 98.06 73 VAL B C 1
ATOM 2802 O O . VAL B 1 73 ? -8.82 30.156 11.773 1 98.06 73 VAL B O 1
ATOM 2805 N N . TYR B 1 74 ? -7.629 30.703 10 1 96.62 74 TYR B N 1
ATOM 2806 C CA . TYR B 1 74 ? -7.238 32 10.539 1 96.62 74 TYR B CA 1
ATOM 2807 C C . TYR B 1 74 ? -8.453 32.906 10.758 1 96.62 74 TYR B C 1
ATOM 2809 O O . TYR B 1 74 ? -8.586 33.531 11.797 1 96.62 74 TYR B O 1
ATOM 2817 N N . ASP B 1 75 ? -9.328 32.875 9.812 1 93.75 75 ASP B N 1
ATOM 2818 C CA . ASP B 1 75 ? -10.477 33.781 9.812 1 93.75 75 ASP B CA 1
ATOM 2819 C C . ASP B 1 75 ? -11.516 33.312 10.844 1 93.75 75 ASP B C 1
ATOM 2821 O O . ASP B 1 75 ? -12.273 34.156 11.359 1 93.75 75 ASP B O 1
ATOM 2825 N N . ASN B 1 76 ? -11.539 32.062 11.164 1 96.31 76 ASN B N 1
ATOM 2826 C CA . ASN B 1 76 ? -12.625 31.531 11.984 1 96.31 76 ASN B CA 1
ATOM 2827 C C . ASN B 1 76 ? -12.117 30.969 13.305 1 96.31 76 ASN B C 1
ATOM 2829 O O . ASN B 1 76 ? -12.117 31.656 14.328 1 96.31 76 ASN B O 1
ATOM 2833 N N . GLU B 1 77 ? -11.438 29.844 13.227 1 97.38 77 GLU B N 1
ATOM 2834 C CA . GLU B 1 77 ? -11.047 29.109 14.43 1 97.38 77 GLU B CA 1
ATOM 2835 C C . GLU B 1 77 ? -9.992 29.891 15.219 1 97.38 77 GLU B C 1
ATOM 2837 O O . GLU B 1 77 ? -10.016 29.906 16.453 1 97.38 77 GLU B O 1
ATOM 2842 N N . TRP B 1 78 ? -9.102 30.516 14.516 1 98 78 TRP B N 1
ATOM 2843 C CA . TRP B 1 78 ? -8.055 31.312 15.156 1 98 78 TRP B CA 1
ATOM 2844 C C . TRP B 1 78 ? -8.664 32.5 15.922 1 98 78 TRP B C 1
ATOM 2846 O O . TRP B 1 78 ? -8.32 32.719 17.078 1 98 78 TRP B O 1
ATOM 2856 N N . THR B 1 79 ? -9.609 33.188 15.312 1 97.19 79 THR B N 1
ATOM 2857 C CA . THR B 1 79 ? -10.258 34.344 15.93 1 97.19 79 THR B CA 1
ATOM 2858 C C . THR B 1 79 ? -11.023 33.938 17.188 1 97.19 79 THR B C 1
ATOM 2860 O O . THR B 1 79 ? -10.945 34.594 18.219 1 97.19 79 THR B O 1
ATOM 2863 N N . GLU B 1 80 ? -11.664 32.844 17.078 1 97.19 80 GLU B N 1
ATOM 2864 C CA . GLU B 1 80 ? -12.438 32.344 18.203 1 97.19 80 GLU B CA 1
ATOM 2865 C C . GLU B 1 80 ? -11.531 31.922 19.359 1 97.19 80 GLU B C 1
ATOM 2867 O O . GLU B 1 80 ? -11.82 32.188 20.516 1 97.19 80 GLU B O 1
ATOM 2872 N N . ALA B 1 81 ? -10.469 31.281 19.031 1 97.69 81 ALA B N 1
ATOM 2873 C CA . ALA B 1 81 ? -9.508 30.844 20.047 1 97.69 81 ALA B CA 1
ATOM 2874 C C . ALA B 1 81 ? -8.828 32.031 20.703 1 97.69 81 ALA B C 1
ATOM 2876 O O . ALA B 1 81 ? -8.633 32.062 21.922 1 97.69 81 ALA B O 1
ATOM 2877 N N . PHE B 1 82 ? -8.5 33.031 19.922 1 97.25 82 PHE B N 1
ATOM 2878 C CA . PHE B 1 82 ? -7.883 34.25 20.422 1 97.25 82 PHE B CA 1
ATOM 2879 C C . PHE B 1 82 ? -8.789 34.938 21.438 1 97.25 82 PHE B C 1
ATOM 2881 O O . PHE B 1 82 ? -8.336 35.312 22.516 1 97.25 82 PHE B O 1
ATOM 2888 N N . GLU B 1 83 ? -10.078 35.062 21.078 1 96.5 83 GLU B N 1
ATOM 2889 C CA . GLU B 1 83 ? -11.039 35.719 21.953 1 96.5 83 GLU B CA 1
ATOM 2890 C C . GLU B 1 83 ? -11.234 34.938 23.25 1 96.5 83 GLU B C 1
ATOM 2892 O O . GLU B 1 83 ? -11.344 35.531 24.328 1 96.5 83 GLU B O 1
ATOM 2897 N N . GLU B 1 84 ? -11.242 33.656 23.125 1 96.5 84 GLU B N 1
ATOM 2898 C CA . GLU B 1 84 ? -11.406 32.812 24.297 1 96.5 84 GLU B CA 1
ATOM 2899 C C . GLU B 1 84 ? -10.234 32.969 25.266 1 96.5 84 GLU B C 1
ATOM 2901 O O . GLU B 1 84 ? -10.422 33.031 26.484 1 96.5 84 GLU B O 1
ATOM 2906 N N . LEU B 1 85 ? -9.078 33.031 24.766 1 95.25 85 LEU B N 1
ATOM 2907 C CA . LEU B 1 85 ? -7.887 33.188 25.594 1 95.25 85 LEU B CA 1
ATOM 2908 C C . LEU B 1 85 ? -7.805 34.594 26.172 1 95.25 85 LEU B C 1
ATOM 2910 O O . LEU B 1 85 ? -7.289 34.781 27.281 1 95.25 85 LEU B O 1
ATOM 2914 N N . GLN B 1 86 ? -8.336 35.5 25.453 1 95.44 86 GLN B N 1
ATOM 2915 C CA . GLN B 1 86 ? -8.398 36.875 25.969 1 95.44 86 GLN B CA 1
ATOM 2916 C C . GLN B 1 86 ? -9.266 36.938 27.219 1 95.44 86 GLN B C 1
ATOM 2918 O O . GLN B 1 86 ? -8.969 37.719 28.141 1 95.44 86 GLN B O 1
ATOM 2923 N N . GLU B 1 87 ? -10.258 36.188 27.188 1 94.25 87 GLU B N 1
ATOM 2924 C CA . GLU B 1 87 ? -11.195 36.188 28.297 1 94.25 87 GLU B CA 1
ATOM 2925 C C . GLU B 1 87 ? -10.547 35.625 29.562 1 94.25 87 GLU B C 1
ATOM 2927 O O . GLU B 1 87 ? -11 35.906 30.672 1 94.25 87 GLU B O 1
ATOM 2932 N N . THR B 1 88 ? -9.5 34.844 29.438 1 91.44 88 THR B N 1
ATOM 2933 C CA . THR B 1 88 ? -8.812 34.281 30.578 1 91.44 88 THR B CA 1
ATOM 2934 C C . THR B 1 88 ? -7.859 35.312 31.203 1 91.44 88 THR B C 1
ATOM 2936 O O . THR B 1 88 ? -7.27 35.062 32.25 1 91.44 88 THR B O 1
ATOM 2939 N N . GLY B 1 89 ? -7.645 36.5 30.562 1 91.19 89 GLY B N 1
ATOM 2940 C CA . GLY B 1 89 ? -6.82 37.562 31.109 1 91.19 89 GLY B CA 1
ATOM 2941 C C . GLY B 1 89 ? -5.43 37.625 30.516 1 91.19 89 GLY B C 1
ATOM 2942 O O . GLY B 1 89 ? -4.594 38.438 30.922 1 91.19 89 GLY B O 1
ATOM 2943 N N . GLU B 1 90 ? -5.172 36.875 29.594 1 89.88 90 GLU B N 1
ATOM 2944 C CA . GLU B 1 90 ? -3.859 36.844 28.953 1 89.88 90 GLU B CA 1
ATOM 2945 C C . GLU B 1 90 ? -3.668 38.031 28.031 1 89.88 90 GLU B C 1
ATOM 2947 O O . GLU B 1 90 ? -4.621 38.5 27.391 1 89.88 90 GLU B O 1
ATOM 2952 N N . LYS B 1 91 ? -2.469 38.469 27.984 1 94.88 91 LYS B N 1
ATOM 2953 C CA . LYS B 1 91 ? -2.135 39.594 27.078 1 94.88 91 LYS B CA 1
ATOM 2954 C C . LYS B 1 91 ? -2.139 39.125 25.625 1 94.88 91 LYS B C 1
ATOM 2956 O O . LYS B 1 91 ? -1.799 38 25.328 1 94.88 91 LYS B O 1
ATOM 2961 N N . ASP B 1 92 ? -2.416 40.094 24.75 1 94.31 92 ASP B N 1
ATOM 2962 C CA . ASP B 1 92 ? -2.543 39.812 23.328 1 94.31 92 ASP B CA 1
ATOM 2963 C C . ASP B 1 92 ? -1.261 39.188 22.781 1 94.31 92 ASP B C 1
ATOM 2965 O O . ASP B 1 92 ? -1.308 38.219 22.031 1 94.31 92 ASP B O 1
ATOM 2969 N N . GLU B 1 93 ? -0.188 39.719 23.141 1 94.75 93 GLU B N 1
ATOM 2970 C CA . GLU B 1 93 ? 1.087 39.25 22.625 1 94.75 93 GLU B CA 1
ATOM 2971 C C . GLU B 1 93 ? 1.341 37.781 23.031 1 94.75 93 GLU B C 1
ATOM 2973 O O . GLU B 1 93 ? 1.823 36.969 22.234 1 94.75 93 GLU B O 1
ATOM 2978 N N . ALA B 1 94 ? 1.101 37.438 24.219 1 95.56 94 ALA B N 1
ATOM 2979 C CA . ALA B 1 94 ? 1.284 36.094 24.719 1 95.56 94 ALA B CA 1
ATOM 2980 C C . ALA B 1 94 ? 0.356 35.125 24 1 95.56 94 ALA B C 1
ATOM 2982 O O . ALA B 1 94 ? 0.741 33.969 23.719 1 95.56 94 ALA B O 1
ATOM 2983 N N . ILE B 1 95 ? -0.862 35.594 23.75 1 96.69 95 ILE B N 1
ATOM 2984 C CA . ILE B 1 95 ? -1.842 34.75 23.062 1 96.69 95 ILE B CA 1
ATOM 2985 C C . ILE B 1 95 ? -1.362 34.438 21.641 1 96.69 95 ILE B C 1
ATOM 2987 O O . ILE B 1 95 ? -1.394 33.281 21.203 1 96.69 95 ILE B O 1
ATOM 2991 N N . LEU B 1 96 ? -0.917 35.531 20.953 1 96.88 96 LEU B N 1
ATOM 2992 C CA . LEU B 1 96 ? -0.42 35.375 19.594 1 96.88 96 LEU B CA 1
ATOM 2993 C C . LEU B 1 96 ? 0.749 34.375 19.547 1 96.88 96 LEU B C 1
ATOM 2995 O O . LEU B 1 96 ? 0.822 33.531 18.656 1 96.88 96 LEU B O 1
ATOM 2999 N N . LYS B 1 97 ? 1.627 34.469 20.453 1 95.94 97 LYS B N 1
ATOM 3000 C CA . LYS B 1 97 ? 2.773 33.594 20.547 1 95.94 97 LYS B CA 1
ATOM 3001 C C . LYS B 1 97 ? 2.324 32.125 20.766 1 95.94 97 LYS B C 1
ATOM 3003 O O . LYS B 1 97 ? 2.846 31.219 20.125 1 95.94 97 LYS B O 1
ATOM 3008 N N . THR B 1 98 ? 1.407 31.922 21.656 1 95.75 98 THR B N 1
ATOM 3009 C CA . THR B 1 98 ? 0.896 30.594 21.969 1 95.75 98 THR B CA 1
ATOM 3010 C C . THR B 1 98 ? 0.256 29.969 20.734 1 95.75 98 THR B C 1
ATOM 3012 O O . THR B 1 98 ? 0.532 28.812 20.406 1 95.75 98 THR B O 1
ATOM 3015 N N . LEU B 1 99 ? -0.588 30.719 20.078 1 97.38 99 LEU B N 1
ATOM 3016 C CA . LEU B 1 99 ? -1.303 30.203 18.922 1 97.38 99 LEU B CA 1
ATOM 3017 C C . LEU B 1 99 ? -0.332 29.844 17.797 1 97.38 99 LEU B C 1
ATOM 3019 O O . LEU B 1 99 ? -0.495 28.828 17.125 1 97.38 99 LEU B O 1
ATOM 3023 N N . MET B 1 100 ? 0.685 30.688 17.609 1 97.88 100 MET B N 1
ATOM 3024 C CA . MET B 1 100 ? 1.686 30.391 16.578 1 97.88 100 MET B CA 1
ATOM 3025 C C . MET B 1 100 ? 2.543 29.203 16.984 1 97.88 100 MET B C 1
ATOM 3027 O O . MET B 1 100 ? 2.92 28.391 16.125 1 97.88 100 MET B O 1
ATOM 3031 N N . GLU B 1 101 ? 2.867 29.078 18.203 1 96.62 101 GLU B N 1
ATOM 3032 C CA . GLU B 1 101 ? 3.643 27.938 18.688 1 96.62 101 GLU B CA 1
ATOM 3033 C C . GLU B 1 101 ? 2.906 26.625 18.438 1 96.62 101 GLU B C 1
ATOM 3035 O O . GLU B 1 101 ? 3.531 25.594 18.172 1 96.62 101 GLU B O 1
ATOM 3040 N N . ILE B 1 102 ? 1.615 26.672 18.609 1 97.5 102 ILE B N 1
ATOM 3041 C CA . ILE B 1 102 ? 0.811 25.5 18.312 1 97.5 102 ILE B CA 1
ATOM 3042 C C . ILE B 1 102 ? 1.035 25.062 16.875 1 97.5 102 ILE B C 1
ATOM 3044 O O . ILE B 1 102 ? 1.233 23.875 16.609 1 97.5 102 ILE B O 1
ATOM 3048 N N . ILE B 1 103 ? 1.044 26 15.93 1 98.38 103 ILE B N 1
ATOM 3049 C CA . ILE B 1 103 ? 1.244 25.688 14.523 1 98.38 103 ILE B CA 1
ATOM 3050 C C . ILE B 1 103 ? 2.658 25.141 14.305 1 98.38 103 ILE B C 1
ATOM 3052 O O . ILE B 1 103 ? 2.846 24.125 13.633 1 98.38 103 ILE B O 1
ATOM 3056 N N . ILE B 1 104 ? 3.623 25.812 14.875 1 97.62 104 ILE B N 1
ATOM 3057 C CA . ILE B 1 104 ? 5.02 25.438 14.711 1 97.62 104 ILE B CA 1
ATOM 3058 C C . ILE B 1 104 ? 5.223 24 15.227 1 97.62 104 ILE B C 1
ATOM 3060 O O . ILE B 1 104 ? 5.836 23.172 14.547 1 97.62 104 ILE B O 1
ATOM 3064 N N . ASN B 1 105 ? 4.703 23.688 16.359 1 96.69 105 ASN B N 1
ATOM 3065 C CA . ASN B 1 105 ? 4.836 22.359 16.953 1 96.69 105 ASN B CA 1
ATOM 3066 C C . ASN B 1 105 ? 4.059 21.312 16.156 1 96.69 105 ASN B C 1
ATOM 3068 O O . ASN B 1 105 ? 4.488 20.156 16.031 1 96.69 105 ASN B O 1
ATOM 3072 N N . ALA B 1 106 ? 2.881 21.703 15.695 1 98.19 106 ALA B N 1
ATOM 3073 C CA . ALA B 1 106 ? 2.098 20.797 14.859 1 98.19 106 ALA B CA 1
ATOM 3074 C C . ALA B 1 106 ? 2.871 20.406 13.609 1 98.19 106 ALA B C 1
ATOM 3076 O O . ALA B 1 106 ? 2.834 19.234 13.195 1 98.19 106 ALA B O 1
ATOM 3077 N N . VAL B 1 107 ? 3.59 21.359 12.961 1 98.31 107 VAL B N 1
ATOM 3078 C CA . VAL B 1 107 ? 4.383 21.078 11.766 1 98.31 107 VAL B CA 1
ATOM 3079 C C . VAL B 1 107 ? 5.477 20.062 12.094 1 98.31 107 VAL B C 1
ATOM 3081 O O . VAL B 1 107 ? 5.641 19.062 11.391 1 98.31 107 VAL B O 1
ATOM 3084 N N . SER B 1 108 ? 6.164 20.312 13.141 1 96.25 108 SER B N 1
ATOM 3085 C CA . SER B 1 108 ? 7.234 19.406 13.555 1 96.25 108 SER B CA 1
ATOM 3086 C C . SER B 1 108 ? 6.691 18.031 13.898 1 96.25 108 SER B C 1
ATOM 3088 O O . SER B 1 108 ? 7.246 17.016 13.469 1 96.25 108 SER B O 1
ATOM 3090 N N . PHE B 1 109 ? 5.664 18 14.656 1 96.19 109 PHE B N 1
ATOM 3091 C CA . PHE B 1 109 ? 5.004 16.781 15.078 1 96.19 109 PHE B CA 1
ATOM 3092 C C . PHE B 1 109 ? 4.543 15.969 13.867 1 96.19 109 PHE B C 1
ATOM 3094 O O . PHE B 1 109 ? 4.844 14.773 13.766 1 96.19 109 PHE B O 1
ATOM 3101 N N . CYS B 1 110 ? 3.805 16.578 12.969 1 97.94 110 CYS B N 1
ATOM 3102 C CA . CYS B 1 110 ? 3.24 15.891 11.812 1 97.94 110 CYS B CA 1
ATOM 3103 C C . CYS B 1 110 ? 4.344 15.383 10.891 1 97.94 110 CYS B C 1
ATOM 3105 O O . CYS B 1 110 ? 4.215 14.312 10.297 1 97.94 110 CYS B O 1
ATOM 3107 N N . LYS B 1 111 ? 5.43 16.141 10.742 1 96.88 111 LYS B N 1
ATOM 3108 C CA . LYS B 1 111 ? 6.555 15.695 9.922 1 96.88 111 LYS B CA 1
ATOM 3109 C C . LYS B 1 111 ? 7.184 14.43 10.5 1 96.88 111 LYS B C 1
ATOM 3111 O O . LYS B 1 111 ? 7.477 13.484 9.773 1 96.88 111 LYS B O 1
ATOM 3116 N N . ASP B 1 112 ? 7.324 14.445 11.766 1 96 112 ASP B N 1
ATOM 3117 C CA . ASP B 1 112 ? 7.91 13.297 12.445 1 96 112 ASP B CA 1
ATOM 3118 C C . ASP B 1 112 ? 7.016 12.062 12.32 1 96 112 ASP B C 1
ATOM 3120 O O . ASP B 1 112 ? 7.492 10.969 12.023 1 96 112 ASP B O 1
ATOM 3124 N N . VAL B 1 113 ? 5.785 12.25 12.602 1 96.56 113 VAL B N 1
ATOM 3125 C CA . VAL B 1 113 ? 4.824 11.156 12.508 1 96.56 113 VAL B CA 1
ATOM 3126 C C . VAL B 1 113 ? 4.789 10.617 11.078 1 96.56 113 VAL B C 1
ATOM 3128 O O . VAL B 1 113 ? 4.73 9.406 10.867 1 96.56 113 VAL B O 1
ATOM 3131 N N . LYS B 1 114 ? 4.766 11.5 10.109 1 97.19 114 LYS B N 1
ATOM 3132 C CA . LYS B 1 114 ? 4.762 11.094 8.711 1 97.19 114 LYS B CA 1
ATOM 3133 C C . LYS B 1 114 ? 5.922 10.148 8.406 1 97.19 114 LYS B C 1
ATOM 3135 O O . LYS B 1 114 ? 5.727 9.094 7.797 1 97.19 114 LYS B O 1
ATOM 3140 N N . ASP B 1 115 ? 7.094 10.547 8.805 1 96.25 115 ASP B N 1
ATOM 3141 C CA . ASP B 1 115 ? 8.289 9.758 8.516 1 96.25 115 ASP B CA 1
ATOM 3142 C C . ASP B 1 115 ? 8.242 8.398 9.211 1 96.25 115 ASP B C 1
ATOM 3144 O O . ASP B 1 115 ? 8.555 7.375 8.609 1 96.25 115 ASP B O 1
ATOM 3148 N N . GLN B 1 116 ? 7.836 8.391 10.422 1 96.06 116 GLN B N 1
ATOM 3149 C CA . GLN B 1 116 ? 7.762 7.145 11.18 1 96.06 116 GLN B CA 1
ATOM 3150 C C . GLN B 1 116 ? 6.68 6.227 10.625 1 96.06 116 GLN B C 1
ATOM 3152 O O . GLN B 1 116 ? 6.887 5.016 10.5 1 96.06 116 GLN B O 1
ATOM 3157 N N . GLN B 1 117 ? 5.543 6.801 10.336 1 96.31 117 GLN B N 1
ATOM 3158 C CA . GLN B 1 117 ? 4.441 6.023 9.773 1 96.31 117 GLN B CA 1
ATOM 3159 C C . GLN B 1 117 ? 4.828 5.418 8.43 1 96.31 117 GLN B C 1
ATOM 3161 O O . GLN B 1 117 ? 4.504 4.262 8.148 1 96.31 117 GLN B O 1
ATOM 3166 N N . LEU B 1 118 ? 5.48 6.262 7.621 1 95.62 118 LEU B N 1
ATOM 3167 C CA . LEU B 1 118 ? 5.938 5.77 6.328 1 95.62 118 LEU B CA 1
ATOM 3168 C C . LEU B 1 118 ? 6.91 4.605 6.5 1 95.62 118 LEU B C 1
ATOM 3170 O O . LEU B 1 118 ? 6.82 3.605 5.785 1 95.62 118 LEU B O 1
ATOM 3174 N N . GLN B 1 119 ? 7.805 4.707 7.387 1 95.25 119 GLN B N 1
ATOM 3175 C CA . GLN B 1 119 ? 8.766 3.641 7.652 1 95.25 119 GLN B CA 1
ATOM 3176 C C . GLN B 1 119 ? 8.055 2.363 8.094 1 95.25 119 GLN B C 1
ATOM 3178 O O . GLN B 1 119 ? 8.383 1.271 7.629 1 95.25 119 GLN B O 1
ATOM 3183 N N . GLN B 1 120 ? 7.137 2.49 8.961 1 95.06 120 GLN B N 1
ATOM 3184 C CA . GLN B 1 120 ? 6.379 1.344 9.453 1 95.06 120 GLN B CA 1
ATOM 3185 C C . GLN B 1 120 ? 5.598 0.679 8.32 1 95.06 120 GLN B C 1
ATOM 3187 O O . GLN B 1 120 ? 5.547 -0.55 8.234 1 95.06 120 GLN B O 1
ATOM 3192 N N . LEU B 1 121 ? 4.949 1.508 7.535 1 95.38 121 LEU B N 1
ATOM 3193 C CA . LEU B 1 121 ? 4.215 0.999 6.383 1 95.38 121 LEU B CA 1
ATOM 3194 C C . LEU B 1 121 ? 5.133 0.203 5.461 1 95.38 121 LEU B C 1
ATOM 3196 O O . LEU B 1 121 ? 4.801 -0.918 5.066 1 95.38 121 LEU B O 1
ATOM 3200 N N . MET B 1 122 ? 6.242 0.786 5.133 1 94.06 122 MET B N 1
ATOM 3201 C CA . MET B 1 122 ? 7.191 0.146 4.227 1 94.06 122 MET B CA 1
ATOM 3202 C C . MET B 1 122 ? 7.676 -1.183 4.793 1 94.06 122 MET B C 1
ATOM 3204 O O . MET B 1 122 ? 7.734 -2.184 4.078 1 94.06 122 MET B O 1
ATOM 3208 N N . GLU B 1 123 ? 8.008 -1.193 6.035 1 93 123 GLU B N 1
ATOM 3209 C CA . GLU B 1 123 ? 8.477 -2.412 6.688 1 93 123 GLU B CA 1
ATOM 3210 C C . GLU B 1 123 ? 7.387 -3.482 6.703 1 93 123 GLU B C 1
ATOM 3212 O O . GLU B 1 123 ? 7.656 -4.652 6.43 1 93 123 GLU B O 1
ATOM 3217 N N . GLY B 1 124 ? 6.219 -3.047 7.102 1 93.12 124 GLY B N 1
ATOM 3218 C CA . GLY B 1 124 ? 5.109 -3.984 7.105 1 93.12 124 GLY B CA 1
ATOM 3219 C C . GLY B 1 124 ? 4.812 -4.57 5.738 1 93.12 124 GLY B C 1
ATOM 3220 O O . GLY B 1 124 ? 4.59 -5.773 5.605 1 93.12 124 GLY B O 1
ATOM 3221 N N . MET B 1 125 ? 4.762 -3.732 4.73 1 93.44 125 MET B N 1
ATOM 3222 C CA . MET B 1 125 ? 4.523 -4.156 3.354 1 93.44 125 MET B CA 1
ATOM 3223 C C . MET B 1 125 ? 5.625 -5.098 2.875 1 93.44 125 MET B C 1
ATOM 3225 O O . MET B 1 125 ? 5.34 -6.129 2.268 1 93.44 125 MET B O 1
ATOM 3229 N N . HIS B 1 126 ? 6.828 -4.754 3.174 1 91.75 126 HIS B N 1
ATOM 3230 C CA . HIS B 1 126 ? 7.969 -5.59 2.822 1 91.75 126 HIS B CA 1
ATOM 3231 C C . HIS B 1 126 ? 7.867 -6.961 3.484 1 91.75 126 HIS B C 1
ATOM 3233 O O . HIS B 1 126 ? 8.031 -7.988 2.822 1 91.75 126 HIS B O 1
ATOM 3239 N N . PHE B 1 127 ? 7.629 -6.91 4.703 1 91 127 PHE B N 1
ATOM 3240 C CA . PHE B 1 127 ? 7.547 -8.141 5.477 1 91 127 PHE B CA 1
ATOM 3241 C C . PHE B 1 127 ? 6.469 -9.062 4.926 1 91 127 PHE B C 1
ATOM 3243 O O . PHE B 1 127 ? 6.691 -10.266 4.762 1 91 127 PHE B O 1
ATOM 3250 N N . CYS B 1 128 ? 5.328 -8.523 4.609 1 91.88 128 CYS B N 1
ATOM 3251 C CA . CYS B 1 128 ? 4.188 -9.289 4.129 1 91.88 128 CYS B CA 1
ATOM 3252 C C . CYS B 1 128 ? 4.516 -9.984 2.811 1 91.88 128 CYS B C 1
ATOM 3254 O O . CYS B 1 128 ? 4.055 -11.102 2.562 1 91.88 128 CYS B O 1
ATOM 3256 N N . MET B 1 129 ? 5.316 -9.352 1.976 1 90.75 129 MET B N 1
ATOM 3257 C CA . MET B 1 129 ? 5.613 -9.891 0.651 1 90.75 129 MET B CA 1
ATOM 3258 C C . MET B 1 129 ? 6.715 -10.945 0.728 1 90.75 129 MET B C 1
ATOM 3260 O O . MET B 1 129 ? 6.68 -11.938 0.003 1 90.75 129 MET B O 1
ATOM 3264 N N . VAL B 1 130 ? 7.633 -10.742 1.611 1 89.5 130 VAL B N 1
ATOM 3265 C CA . VAL B 1 130 ? 8.812 -11.594 1.659 1 89.5 130 VAL B CA 1
ATOM 3266 C C . VAL B 1 130 ? 8.547 -12.797 2.568 1 89.5 130 VAL B C 1
ATOM 3268 O O . VAL B 1 130 ? 8.945 -13.922 2.256 1 89.5 130 VAL B O 1
ATOM 3271 N N . HIS B 1 131 ? 7.898 -12.555 3.631 1 88.69 131 HIS B N 1
ATOM 3272 C CA . HIS B 1 131 ? 7.609 -13.625 4.586 1 88.69 131 HIS B CA 1
ATOM 3273 C C . HIS B 1 131 ? 6.172 -14.109 4.453 1 88.69 131 HIS B C 1
ATOM 3275 O O . HIS B 1 131 ? 5.352 -13.883 5.344 1 88.69 131 HIS B O 1
ATOM 3281 N N . VAL B 1 132 ? 6.016 -14.828 3.391 1 89.38 132 VAL B N 1
ATOM 3282 C CA . VAL B 1 132 ? 4.68 -15.312 3.068 1 89.38 132 VAL B CA 1
ATOM 3283 C C . VAL B 1 132 ? 4.242 -16.344 4.105 1 89.38 132 VAL B C 1
ATOM 3285 O O . VAL B 1 132 ? 5.004 -17.25 4.453 1 89.38 132 VAL B O 1
ATOM 3288 N N . ASN B 1 133 ? 3.123 -16.078 4.656 1 87.19 133 ASN B N 1
ATOM 3289 C CA . ASN B 1 133 ? 2.469 -17.031 5.547 1 87.19 133 ASN B CA 1
ATOM 3290 C C . ASN B 1 133 ? 1.203 -17.609 4.922 1 87.19 133 ASN B C 1
ATOM 3292 O O . ASN B 1 133 ? 0.461 -16.891 4.242 1 87.19 133 ASN B O 1
ATOM 3296 N N . TRP B 1 134 ? 1.069 -18.828 5.148 1 89.56 134 TRP B N 1
ATOM 3297 C CA . TRP B 1 134 ? -0.076 -19.5 4.551 1 89.56 134 TRP B CA 1
ATOM 3298 C C . TRP B 1 134 ? -0.713 -20.484 5.535 1 89.56 134 TRP B C 1
ATOM 3300 O O . TRP B 1 134 ? -0.025 -21.312 6.121 1 89.56 134 TRP B O 1
ATOM 3310 N N . THR B 1 135 ? -1.906 -20.203 5.809 1 84.94 135 THR B N 1
ATOM 3311 C CA . THR B 1 135 ? -2.67 -21.109 6.652 1 84.94 135 THR B CA 1
ATOM 3312 C C . THR B 1 135 ? -3.564 -22.016 5.809 1 84.94 135 THR B C 1
ATOM 3314 O O . THR B 1 135 ? -4.453 -21.531 5.102 1 84.94 135 THR B O 1
ATOM 3317 N N . ASN B 1 136 ? -3.156 -23.234 5.816 1 76.94 136 ASN B N 1
ATOM 3318 C CA . ASN B 1 136 ? -4.035 -24.203 5.18 1 76.94 136 ASN B CA 1
ATOM 3319 C C . ASN B 1 136 ? -5.094 -24.719 6.148 1 76.94 136 ASN B C 1
ATOM 3321 O O . ASN B 1 136 ? -5.102 -24.344 7.32 1 76.94 136 ASN B O 1
ATOM 3325 N N . LYS B 1 137 ? -6.137 -25.312 5.812 1 67 137 LYS B N 1
ATOM 3326 C CA . LYS B 1 137 ? -7.219 -25.812 6.656 1 67 137 LYS B CA 1
ATOM 3327 C C . LYS B 1 137 ? -6.672 -26.438 7.938 1 67 137 LYS B C 1
ATOM 3329 O O . LYS B 1 137 ? -7.285 -26.328 9 1 67 137 LYS B O 1
ATOM 3334 N N . ASP B 1 138 ? -5.383 -26.781 7.941 1 68.38 138 ASP B N 1
ATOM 3335 C CA . ASP B 1 138 ? -4.977 -27.578 9.086 1 68.38 138 ASP B CA 1
ATOM 3336 C C . ASP B 1 138 ? -3.787 -26.953 9.805 1 68.38 138 ASP B C 1
ATOM 3338 O O . ASP B 1 138 ? -3.584 -27.188 11 1 68.38 138 ASP B O 1
ATOM 3342 N N . GLU B 1 139 ? -3.002 -26.219 9.086 1 78.19 139 GLU B N 1
ATOM 3343 C CA . GLU B 1 139 ? -1.754 -25.797 9.719 1 78.19 139 GLU B CA 1
ATOM 3344 C C . GLU B 1 139 ? -1.274 -24.453 9.164 1 78.19 139 GLU B C 1
ATOM 3346 O O . GLU B 1 139 ? -1.58 -24.109 8.023 1 78.19 139 GLU B O 1
ATOM 3351 N N . ASP B 1 140 ? -0.574 -23.719 10 1 81.62 140 ASP B N 1
ATOM 3352 C CA . ASP B 1 140 ? 0.125 -22.5 9.594 1 81.62 140 ASP B CA 1
ATOM 3353 C C . ASP B 1 140 ? 1.523 -22.828 9.07 1 81.62 140 ASP B C 1
ATOM 3355 O O . ASP B 1 140 ? 2.326 -23.438 9.766 1 81.62 140 ASP B O 1
ATOM 3359 N N . VAL B 1 141 ? 1.664 -22.516 7.801 1 82.44 141 VAL B N 1
ATOM 3360 C CA . VAL B 1 141 ? 2.955 -22.797 7.18 1 82.44 141 VAL B CA 1
ATOM 3361 C C . VAL B 1 141 ? 3.711 -21.484 6.949 1 82.44 141 VAL B C 1
ATOM 3363 O O . VAL B 1 141 ? 3.152 -20.531 6.418 1 82.44 141 VAL B O 1
ATOM 3366 N N . ARG B 1 142 ? 4.926 -21.5 7.484 1 79.62 142 ARG B N 1
ATOM 3367 C CA . ARG B 1 142 ? 5.797 -20.344 7.289 1 79.62 142 ARG B CA 1
ATOM 3368 C C . ARG B 1 142 ? 7.18 -20.781 6.812 1 79.62 142 ARG B C 1
ATOM 3370 O O . ARG B 1 142 ? 7.664 -21.859 7.184 1 79.62 142 ARG B O 1
ATOM 3377 N N . VAL B 1 143 ? 7.602 -19.953 5.922 1 79.31 143 VAL B N 1
ATOM 3378 C CA . VAL B 1 143 ? 8.953 -20.25 5.449 1 79.31 143 VAL B CA 1
ATOM 3379 C C . VAL B 1 143 ? 9.977 -19.484 6.289 1 79.31 143 VAL B C 1
ATOM 3381 O O . VAL B 1 143 ? 9.758 -18.328 6.637 1 79.31 143 VAL B O 1
ATOM 3384 N N . ASP B 1 144 ? 10.977 -20.219 6.664 1 74.44 144 ASP B N 1
ATOM 3385 C CA . ASP B 1 144 ? 12.062 -19.594 7.418 1 74.44 144 ASP B CA 1
ATOM 3386 C C . ASP B 1 144 ? 12.773 -18.531 6.582 1 74.44 144 ASP B C 1
ATOM 3388 O O . ASP B 1 144 ? 13.047 -18.75 5.402 1 74.44 144 ASP B O 1
ATOM 3392 N N . LYS B 1 145 ? 12.984 -17.484 7.16 1 70.19 145 LYS B N 1
ATOM 3393 C CA . LYS B 1 145 ? 13.648 -16.359 6.512 1 70.19 145 LYS B CA 1
ATOM 3394 C C . LYS B 1 145 ? 14.961 -16.797 5.867 1 70.19 145 LYS B C 1
ATOM 3396 O O . LYS B 1 145 ? 15.328 -16.297 4.801 1 70.19 145 LYS B O 1
ATOM 3401 N N . LYS B 1 146 ? 15.594 -17.625 6.492 1 69.38 146 LYS B N 1
ATOM 3402 C CA . LYS B 1 146 ? 16.922 -18.047 6.051 1 69.38 146 LYS B CA 1
ATOM 3403 C C . LYS B 1 146 ? 16.828 -18.875 4.777 1 69.38 146 LYS B C 1
ATOM 3405 O O . LYS B 1 146 ? 17.828 -19.031 4.059 1 69.38 146 LYS B O 1
ATOM 3410 N N . SER B 1 147 ? 15.633 -19.25 4.543 1 68.38 147 SER B N 1
ATOM 3411 C CA . SER B 1 147 ? 15.5 -20.203 3.443 1 68.38 147 SER B CA 1
ATOM 3412 C C . SER B 1 147 ? 15.234 -19.5 2.121 1 68.38 147 SER B C 1
ATOM 3414 O O . SER B 1 147 ? 15.203 -20.125 1.064 1 68.38 147 SER B O 1
ATOM 3416 N N . THR B 1 148 ? 15.031 -18.219 2.277 1 70.94 148 THR B N 1
ATOM 3417 C CA . THR B 1 148 ? 14.672 -17.531 1.042 1 70.94 148 THR B CA 1
ATOM 3418 C C . THR B 1 148 ? 15.609 -16.359 0.789 1 70.94 148 THR B C 1
ATOM 3420 O O . THR B 1 148 ? 16.047 -15.695 1.729 1 70.94 148 THR B O 1
ATOM 3423 N N . SER B 1 149 ? 16.141 -16.281 -0.41 1 70.94 149 SER B N 1
ATOM 3424 C CA . SER B 1 149 ? 16.906 -15.117 -0.853 1 70.94 149 SER B CA 1
ATOM 3425 C C . SER B 1 149 ? 16.031 -14.18 -1.679 1 70.94 149 SER B C 1
ATOM 3427 O O . SER B 1 149 ? 15.344 -14.617 -2.609 1 70.94 149 SER B O 1
ATOM 3429 N N . HIS B 1 150 ? 15.961 -13.023 -1.145 1 73.75 150 HIS B N 1
ATOM 3430 C CA . HIS B 1 150 ? 15.125 -12.07 -1.87 1 73.75 150 HIS B CA 1
ATOM 3431 C C . HIS B 1 150 ? 15.984 -10.992 -2.539 1 73.75 150 HIS B C 1
ATOM 3433 O O . HIS B 1 150 ? 16.984 -10.547 -1.972 1 73.75 150 HIS B O 1
ATOM 3439 N N . ASP B 1 151 ? 15.625 -10.75 -3.805 1 67.31 151 ASP B N 1
ATOM 3440 C CA . ASP B 1 151 ? 16.25 -9.664 -4.562 1 67.31 151 ASP B CA 1
ATOM 3441 C C . ASP B 1 151 ? 15.797 -8.305 -4.043 1 67.31 151 ASP B C 1
ATOM 3443 O O . ASP B 1 151 ? 14.602 -7.996 -4.047 1 67.31 151 ASP B O 1
ATOM 3447 N N . PRO B 1 152 ? 16.734 -7.574 -3.598 1 65.75 152 PRO B N 1
ATOM 3448 C CA . PRO B 1 152 ? 16.375 -6.254 -3.076 1 65.75 152 PRO B CA 1
ATOM 3449 C C . PRO B 1 152 ? 15.656 -5.387 -4.105 1 65.75 152 PRO B C 1
ATOM 3451 O O . PRO B 1 152 ? 14.883 -4.496 -3.74 1 65.75 152 PRO B O 1
ATOM 3454 N N . LYS B 1 153 ? 15.984 -5.648 -5.391 1 64.5 153 LYS B N 1
ATOM 3455 C CA . LYS B 1 153 ? 15.383 -4.836 -6.449 1 64.5 153 LYS B CA 1
ATOM 3456 C C . LYS B 1 153 ? 13.875 -5.035 -6.508 1 64.5 153 LYS B C 1
ATOM 3458 O O . LYS B 1 153 ? 13.148 -4.191 -7.039 1 64.5 153 LYS B O 1
ATOM 3463 N N . CYS B 1 154 ? 13.555 -6.113 -5.949 1 65.56 154 CYS B N 1
ATOM 3464 C CA . CYS B 1 154 ? 12.133 -6.453 -6.039 1 65.56 154 CYS B CA 1
ATOM 3465 C C . CYS B 1 154 ? 11.297 -5.531 -5.16 1 65.56 154 CYS B C 1
ATOM 3467 O O . CYS B 1 154 ? 10.07 -5.559 -5.223 1 65.56 154 CYS B O 1
ATOM 3469 N N . PHE B 1 155 ? 12.086 -4.516 -4.5 1 68.56 155 PHE B N 1
ATOM 3470 C CA . PHE B 1 155 ? 11.328 -3.719 -3.543 1 68.56 155 PHE B CA 1
ATOM 3471 C C . PHE B 1 155 ? 11.312 -2.252 -3.953 1 68.56 155 PHE B C 1
ATOM 3473 O O . PHE B 1 155 ? 11.039 -1.375 -3.131 1 68.56 155 PHE B O 1
ATOM 3480 N N . ALA B 1 156 ? 11.773 -1.981 -5.148 1 69.12 156 ALA B N 1
ATOM 3481 C CA . ALA B 1 156 ? 11.867 -0.579 -5.547 1 69.12 156 ALA B CA 1
ATOM 3482 C C . ALA B 1 156 ? 10.492 0.089 -5.523 1 69.12 156 ALA B C 1
ATOM 3484 O O . ALA B 1 156 ? 10.383 1.289 -5.262 1 69.12 156 ALA B O 1
ATOM 3485 N N . SER B 1 157 ? 9.453 -0.76 -5.535 1 78.94 157 SER B N 1
ATOM 3486 C CA . SER B 1 157 ? 8.102 -0.24 -5.672 1 78.94 157 SER B CA 1
ATOM 3487 C C . SER B 1 157 ? 7.461 0.005 -4.309 1 78.94 157 SER B C 1
ATOM 3489 O O . SER B 1 157 ? 6.438 0.684 -4.207 1 78.94 157 SER B O 1
ATOM 3491 N N . ILE B 1 158 ? 8.156 -0.43 -3.266 1 88.81 158 ILE B N 1
ATOM 3492 C CA . ILE B 1 158 ? 7.523 -0.389 -1.95 1 88.81 158 ILE B CA 1
ATOM 3493 C C . ILE B 1 158 ? 7.383 1.06 -1.489 1 88.81 158 ILE B C 1
ATOM 3495 O O . ILE B 1 158 ? 6.316 1.473 -1.032 1 88.81 158 ILE B O 1
ATOM 3499 N N . SER B 1 159 ? 8.43 1.825 -1.668 1 88.81 159 SER B N 1
ATOM 3500 C CA . SER B 1 159 ? 8.438 3.215 -1.223 1 88.81 159 SER B CA 1
ATOM 3501 C C . SER B 1 159 ? 7.363 4.027 -1.936 1 88.81 159 SER B C 1
ATOM 3503 O O . SER B 1 159 ? 6.621 4.777 -1.299 1 88.81 159 SER B O 1
ATOM 3505 N N . ARG B 1 160 ? 7.289 3.799 -3.158 1 88.31 160 ARG B N 1
ATOM 3506 C CA . ARG B 1 160 ? 6.309 4.543 -3.941 1 88.31 160 ARG B CA 1
ATOM 3507 C C . ARG B 1 160 ? 4.887 4.18 -3.521 1 88.31 160 ARG B C 1
ATOM 3509 O O . ARG B 1 160 ? 4.059 5.062 -3.297 1 88.31 160 ARG B O 1
ATOM 3516 N N . ASN B 1 161 ? 4.621 2.957 -3.475 1 90.94 161 ASN B N 1
ATOM 3517 C CA . ASN B 1 161 ? 3.281 2.514 -3.104 1 90.94 161 ASN B CA 1
ATOM 3518 C C . ASN B 1 161 ? 2.924 2.939 -1.683 1 90.94 161 ASN B C 1
ATOM 3520 O O . ASN B 1 161 ? 1.778 3.307 -1.41 1 90.94 161 ASN B O 1
ATOM 3524 N N . ALA B 1 162 ? 3.916 2.885 -0.828 1 94.19 162 ALA B N 1
ATOM 3525 C CA . ALA B 1 162 ? 3.689 3.299 0.555 1 94.19 162 ALA B CA 1
ATOM 3526 C C . ALA B 1 162 ? 3.348 4.781 0.634 1 94.19 162 ALA B C 1
ATOM 3528 O O . ALA B 1 162 ? 2.42 5.176 1.345 1 94.19 162 ALA B O 1
ATOM 3529 N N . ARG B 1 163 ? 4.086 5.602 -0.062 1 92.38 163 ARG B N 1
ATOM 3530 C CA . ARG B 1 163 ? 3.842 7.039 -0.074 1 92.38 163 ARG B CA 1
ATOM 3531 C C . ARG B 1 163 ? 2.469 7.355 -0.659 1 92.38 163 ARG B C 1
ATOM 3533 O O . ARG B 1 163 ? 1.741 8.195 -0.128 1 92.38 163 ARG B O 1
ATOM 3540 N N . ASP B 1 164 ? 2.139 6.684 -1.696 1 90.44 164 ASP B N 1
ATOM 3541 C CA . ASP B 1 164 ? 0.84 6.879 -2.334 1 90.44 164 ASP B CA 1
ATOM 3542 C C . ASP B 1 164 ? -0.298 6.5 -1.388 1 90.44 164 ASP B C 1
ATOM 3544 O O . ASP B 1 164 ? -1.298 7.215 -1.295 1 90.44 164 ASP B O 1
ATOM 3548 N N . PHE B 1 165 ? -0.134 5.484 -0.726 1 93.69 165 PHE B N 1
ATOM 3549 C CA . PHE B 1 165 ? -1.16 5.035 0.207 1 93.69 165 PHE B CA 1
ATOM 3550 C C . PHE B 1 165 ? -1.278 5.992 1.387 1 93.69 165 PHE B C 1
ATOM 3552 O O . PHE B 1 165 ? -2.385 6.324 1.813 1 93.69 165 PHE B O 1
ATOM 3559 N N . GLN B 1 166 ? -0.149 6.336 1.903 1 94.19 166 GLN B N 1
ATOM 3560 C CA . GLN B 1 166 ? -0.154 7.262 3.029 1 94.19 166 GLN B CA 1
ATOM 3561 C C . GLN B 1 166 ? -0.91 8.547 2.684 1 94.19 166 GLN B C 1
ATOM 3563 O O . GLN B 1 166 ? -1.74 9.008 3.467 1 94.19 166 GLN B O 1
ATOM 3568 N N . LYS B 1 167 ? -0.622 9.086 1.553 1 92.19 167 LYS B N 1
ATOM 3569 C CA . LYS B 1 167 ? -1.286 10.305 1.099 1 92.19 167 LYS B CA 1
ATOM 3570 C C . LYS B 1 167 ? -2.779 10.062 0.885 1 92.19 167 LYS B C 1
ATOM 3572 O O . LYS B 1 167 ? -3.609 10.859 1.336 1 92.19 167 LYS B O 1
ATOM 3577 N N . ALA B 1 168 ? -3.129 8.977 0.273 1 88.75 168 ALA B N 1
ATOM 3578 C CA . ALA B 1 168 ? -4.516 8.672 -0.071 1 88.75 168 ALA B CA 1
ATOM 3579 C C . ALA B 1 168 ? -5.352 8.43 1.183 1 88.75 168 ALA B C 1
ATOM 3581 O O . ALA B 1 168 ? -6.551 8.711 1.203 1 88.75 168 ALA B O 1
ATOM 3582 N N . SER B 1 169 ? -4.723 7.965 2.229 1 90.81 169 SER B N 1
ATOM 3583 C CA . SER B 1 169 ? -5.457 7.566 3.424 1 90.81 169 SER B CA 1
ATOM 3584 C C . SER B 1 169 ? -5.164 8.508 4.59 1 90.81 169 SER B C 1
ATOM 3586 O O . SER B 1 169 ? -5.43 8.164 5.746 1 90.81 169 SER B O 1
ATOM 3588 N N . ALA B 1 170 ? -4.633 9.578 4.32 1 92.88 170 ALA B N 1
ATOM 3589 C CA . ALA B 1 170 ? -4.121 10.492 5.34 1 92.88 170 ALA B CA 1
ATOM 3590 C C . ALA B 1 170 ? -5.219 10.875 6.328 1 92.88 170 ALA B C 1
ATOM 3592 O O . ALA B 1 170 ? -4.969 10.992 7.531 1 92.88 170 ALA B O 1
ATOM 3593 N N . LYS B 1 171 ? -6.422 11.047 5.895 1 91.19 171 LYS B N 1
ATOM 3594 C CA . LYS B 1 171 ? -7.531 11.5 6.727 1 91.19 171 LYS B CA 1
ATOM 3595 C C . LYS B 1 171 ? -7.824 10.508 7.844 1 91.19 171 LYS B C 1
ATOM 3597 O O . LYS B 1 171 ? -8.312 10.891 8.906 1 91.19 171 LYS B O 1
ATOM 3602 N N . ALA B 1 172 ? -7.527 9.32 7.633 1 90.88 172 ALA B N 1
ATOM 3603 C CA . ALA B 1 172 ? -7.816 8.273 8.617 1 90.88 172 ALA B CA 1
ATOM 3604 C C . ALA B 1 172 ? -6.984 8.469 9.875 1 90.88 172 ALA B C 1
ATOM 3606 O O . ALA B 1 172 ? -7.379 8.031 10.961 1 90.88 172 ALA B O 1
ATOM 3607 N N . SER B 1 173 ? -5.875 9.125 9.766 1 93 173 SER B N 1
ATOM 3608 C CA . SER B 1 173 ? -4.949 9.266 10.883 1 93 173 SER B CA 1
ATOM 3609 C C . SER B 1 173 ? -5.301 10.477 11.742 1 93 173 SER B C 1
ATOM 3611 O O . SER B 1 173 ? -4.797 10.617 12.859 1 93 173 SER B O 1
ATOM 3613 N N . VAL B 1 174 ? -6.156 11.289 11.273 1 94.44 174 VAL B N 1
ATOM 3614 C CA . VAL B 1 174 ? -6.379 12.609 11.852 1 94.44 174 VAL B CA 1
ATOM 3615 C C . VAL B 1 174 ? -6.902 12.469 13.273 1 94.44 174 VAL B C 1
ATOM 3617 O O . VAL B 1 174 ? -6.395 13.117 14.195 1 94.44 174 VAL B O 1
ATOM 3620 N N . PRO B 1 175 ? -7.848 11.609 13.539 1 93.12 175 PRO B N 1
ATOM 3621 C CA . PRO B 1 175 ? -8.352 11.516 14.906 1 93.12 175 PRO B CA 1
ATOM 3622 C C . PRO B 1 175 ? -7.258 11.148 15.914 1 93.12 175 PRO B C 1
ATOM 3624 O O . PRO B 1 175 ? -7.172 11.75 16.984 1 93.12 175 PRO B O 1
ATOM 3627 N N . SER B 1 176 ? -6.445 10.234 15.594 1 93.38 176 SER B N 1
ATOM 3628 C CA . SER B 1 176 ? -5.359 9.812 16.484 1 93.38 176 SER B CA 1
ATOM 3629 C C . SER B 1 176 ? -4.328 10.922 16.656 1 93.38 176 SER B C 1
ATOM 3631 O O . SER B 1 176 ? -3.807 11.125 17.75 1 93.38 176 SER B O 1
ATOM 3633 N N . LEU B 1 177 ? -4.035 11.625 15.586 1 96.19 177 LEU B N 1
ATOM 3634 C CA . LEU B 1 177 ? -3.057 12.703 15.625 1 96.19 177 LEU B CA 1
ATOM 3635 C C . LEU B 1 177 ? -3.518 13.828 16.547 1 96.19 177 LEU B C 1
ATOM 3637 O O . LEU B 1 177 ? -2.727 14.352 17.328 1 96.19 177 LEU B O 1
ATOM 3641 N N . CYS B 1 178 ? -4.758 14.141 16.375 1 95.56 178 CYS B N 1
ATOM 3642 C CA . CYS B 1 178 ? -5.309 15.219 17.188 1 95.56 178 CYS B CA 1
ATOM 3643 C C . CYS B 1 178 ? -5.219 14.875 18.672 1 95.56 178 CYS B C 1
ATOM 3645 O O . CYS B 1 178 ? -4.762 15.695 19.469 1 95.56 178 CYS B O 1
ATOM 3647 N N . VAL B 1 179 ? -5.613 13.703 19.016 1 93.44 179 VAL B N 1
ATOM 3648 C CA . VAL B 1 179 ? -5.578 13.281 20.422 1 93.44 179 VAL B CA 1
ATOM 3649 C C . VAL B 1 179 ? -4.133 13.266 20.922 1 93.44 179 VAL B C 1
ATOM 3651 O O . VAL B 1 179 ? -3.836 13.797 21.984 1 93.44 179 VAL B O 1
ATOM 3654 N N . MET B 1 180 ? -3.252 12.734 20.172 1 93.06 180 MET B N 1
ATOM 3655 C CA . MET B 1 180 ? -1.846 12.633 20.547 1 93.06 180 MET B CA 1
ATOM 3656 C C . MET B 1 180 ? -1.228 14.016 20.734 1 93.06 180 MET B C 1
ATOM 3658 O O . MET B 1 180 ? -0.514 14.25 21.719 1 93.06 180 MET B O 1
ATOM 3662 N N . PHE B 1 181 ? -1.501 14.883 19.781 1 95.5 181 PHE B N 1
ATOM 3663 C CA . PHE B 1 181 ? -0.94 16.219 19.828 1 95.5 181 PHE B CA 1
ATOM 3664 C C . PHE B 1 181 ? -1.47 16.984 21.047 1 95.5 181 PHE B C 1
ATOM 3666 O O . PHE B 1 181 ? -0.707 17.656 21.734 1 95.5 181 PHE B O 1
ATOM 3673 N N . LYS B 1 182 ? -2.715 16.906 21.297 1 94.62 182 LYS B N 1
ATOM 3674 C CA . LYS B 1 182 ? -3.32 17.609 22.422 1 94.62 182 LYS B CA 1
ATOM 3675 C C . LYS B 1 182 ? -2.768 17.109 23.75 1 94.62 182 LYS B C 1
ATOM 3677 O O . LYS B 1 182 ? -2.414 17.906 24.625 1 94.62 182 LYS B O 1
ATOM 3682 N N . GLU B 1 183 ? -2.613 15.836 23.844 1 90.38 183 GLU B N 1
ATOM 3683 C CA . GLU B 1 183 ? -2.139 15.25 25.094 1 90.38 183 GLU B CA 1
ATOM 3684 C C . GLU B 1 183 ? -0.655 15.539 25.312 1 90.38 183 GLU B C 1
ATOM 3686 O O . GLU B 1 183 ? -0.229 15.82 26.438 1 90.38 183 GLU B O 1
ATOM 3691 N N . THR B 1 184 ? 0.077 15.516 24.281 1 89.81 184 THR B N 1
ATOM 3692 C CA . THR B 1 184 ? 1.524 15.641 24.406 1 89.81 184 THR B CA 1
ATOM 3693 C C . THR B 1 184 ? 1.946 17.109 24.438 1 89.81 184 THR B C 1
ATOM 3695 O O . THR B 1 184 ? 2.752 17.516 25.281 1 89.81 184 THR B O 1
ATOM 3698 N N . TYR B 1 185 ? 1.379 17.906 23.516 1 90.88 185 TYR B N 1
ATOM 3699 C CA . TYR B 1 185 ? 1.898 19.266 23.359 1 90.88 185 TYR B CA 1
ATOM 3700 C C . TYR B 1 185 ? 1.022 20.281 24.078 1 90.88 185 TYR B C 1
ATOM 3702 O O . TYR B 1 185 ? 1.53 21.156 24.781 1 90.88 185 TYR B O 1
ATOM 3710 N N . ILE B 1 186 ? -0.219 20.141 23.953 1 92.56 186 ILE B N 1
ATOM 3711 C CA . ILE B 1 186 ? -1.097 21.156 24.516 1 92.56 186 ILE B CA 1
ATOM 3712 C C . ILE B 1 186 ? -1.188 20.969 26.031 1 92.56 186 ILE B C 1
ATOM 3714 O O . ILE B 1 186 ? -0.913 21.906 26.797 1 92.56 186 ILE B O 1
ATOM 3718 N N . LYS B 1 187 ? -1.498 19.797 26.484 1 89.06 187 LYS B N 1
ATOM 3719 C CA . LYS B 1 187 ? -1.604 19.516 27.906 1 89.06 187 LYS B CA 1
ATOM 3720 C C . LYS B 1 187 ? -0.225 19.406 28.562 1 89.06 187 LYS B C 1
ATOM 3722 O O . LYS B 1 187 ? 0.005 19.938 29.641 1 89.06 187 LYS B O 1
ATOM 3727 N N . GLY B 1 188 ? 0.651 18.781 27.922 1 84 188 GLY B N 1
ATOM 3728 C CA . GLY B 1 188 ? 1.969 18.531 28.469 1 84 188 GLY B CA 1
ATOM 3729 C C . GLY B 1 188 ? 2.893 19.734 28.406 1 84 188 GLY B C 1
ATOM 3730 O O . GLY B 1 188 ? 3.279 20.281 29.453 1 84 188 GLY B O 1
ATOM 3731 N N . ALA B 1 189 ? 3.137 20.203 27.203 1 80 189 ALA B N 1
ATOM 3732 C CA . ALA B 1 189 ? 4.156 21.234 27 1 80 189 ALA B CA 1
ATOM 3733 C C . ALA B 1 189 ? 3.6 22.625 27.297 1 80 189 ALA B C 1
ATOM 3735 O O . ALA B 1 189 ? 4.234 23.422 27.984 1 80 189 ALA B O 1
ATOM 3736 N N . CYS B 1 190 ? 2.369 22.938 26.812 1 84.94 190 CYS B N 1
ATOM 3737 C CA . CYS B 1 190 ? 1.794 24.266 26.953 1 84.94 190 CYS B CA 1
ATOM 3738 C C . CYS B 1 190 ? 1.048 24.391 28.281 1 84.94 190 CYS B C 1
ATOM 3740 O O . CYS B 1 190 ? 0.713 25.5 28.703 1 84.94 190 CYS B O 1
ATOM 3742 N N . LYS B 1 191 ? 0.772 23.25 29 1 86.06 191 LYS B N 1
ATOM 3743 C CA . LYS B 1 191 ? 0.06 23.203 30.266 1 86.06 191 LYS B CA 1
ATOM 3744 C C . LYS B 1 191 ? -1.298 23.891 30.172 1 86.06 191 LYS B C 1
ATOM 3746 O O . LYS B 1 191 ? -1.69 24.656 31.062 1 86.06 191 LYS B O 1
ATOM 3751 N N . LEU B 1 192 ? -1.896 23.766 29.016 1 88.62 192 LEU B N 1
ATOM 3752 C CA . LEU B 1 192 ? -3.232 24.312 28.781 1 88.62 192 LEU B CA 1
ATOM 3753 C C . LEU B 1 192 ? -4.293 23.219 28.938 1 88.62 192 LEU B C 1
ATOM 3755 O O . LEU B 1 192 ? -4.113 22.109 28.453 1 88.62 192 LEU B O 1
ATOM 3759 N N . GLU B 1 193 ? -5.27 23.547 29.734 1 89.69 193 GLU B N 1
ATOM 3760 C CA . GLU B 1 193 ? -6.406 22.625 29.844 1 89.69 193 GLU B CA 1
ATOM 3761 C C . GLU B 1 193 ? -7.359 22.797 28.656 1 89.69 193 GLU B C 1
ATOM 3763 O O . GLU B 1 193 ? -8.43 23.391 28.797 1 89.69 193 GLU B O 1
ATOM 3768 N N . TYR B 1 194 ? -7.035 22.188 27.625 1 89.69 194 TYR B N 1
ATOM 3769 C CA . TYR B 1 194 ? -7.73 22.391 26.359 1 89.69 194 TYR B CA 1
ATOM 3770 C C . TYR B 1 194 ? -9.172 21.906 26.453 1 89.69 194 TYR B C 1
ATOM 3772 O O . TYR B 1 194 ? -10.039 22.375 25.719 1 89.69 194 TYR B O 1
ATOM 3780 N N . ARG B 1 195 ? -9.523 21.031 27.344 1 89.81 195 ARG B N 1
ATOM 3781 C CA . ARG B 1 195 ? -10.875 20.516 27.484 1 89.81 195 ARG B CA 1
ATOM 3782 C C . ARG B 1 195 ? -11.836 21.578 28 1 89.81 195 ARG B C 1
ATOM 3784 O O . ARG B 1 195 ? -13.039 21.516 27.766 1 89.81 195 ARG B O 1
ATOM 3791 N N . LYS B 1 196 ? -11.281 22.562 28.625 1 92.5 196 LYS B N 1
ATOM 3792 C CA . LYS B 1 196 ? -12.078 23.672 29.156 1 92.5 196 LYS B CA 1
ATOM 3793 C C . LYS B 1 196 ? -12.18 24.812 28.172 1 92.5 196 LYS B C 1
ATOM 3795 O O . LYS B 1 196 ? -12.977 25.734 28.344 1 92.5 196 LYS B O 1
ATOM 3800 N N . LEU B 1 197 ? -11.375 24.781 27.188 1 94.75 197 LEU B N 1
ATOM 3801 C CA . LEU B 1 197 ? -11.32 25.812 26.156 1 94.75 197 LEU B CA 1
ATOM 3802 C C . LEU B 1 197 ? -11.758 25.25 24.797 1 94.75 197 LEU B C 1
ATOM 3804 O O . LEU B 1 197 ? -10.914 24.891 23.969 1 94.75 197 LEU B O 1
ATOM 3808 N N . THR B 1 198 ? -13.016 25.281 24.531 1 95.88 198 THR B N 1
ATOM 3809 C CA . THR B 1 198 ? -13.617 24.578 23.406 1 95.88 198 THR B CA 1
ATOM 3810 C C . THR B 1 198 ? -13.125 25.156 22.094 1 95.88 198 THR B C 1
ATOM 3812 O O . THR B 1 198 ? -12.867 24.422 21.141 1 95.88 198 THR B O 1
ATOM 3815 N N . ASN B 1 199 ? -13.086 26.484 22.047 1 96.75 199 ASN B N 1
ATOM 3816 C CA . ASN B 1 199 ? -12.656 27.109 20.812 1 96.75 199 ASN B CA 1
ATOM 3817 C C . ASN B 1 199 ? -11.18 26.859 20.531 1 96.75 199 ASN B C 1
ATOM 3819 O O . ASN B 1 199 ? -10.781 26.656 19.375 1 96.75 199 ASN B O 1
ATOM 3823 N N . LEU B 1 200 ? -10.414 26.828 21.562 1 97 200 LEU B N 1
ATOM 3824 C CA . LEU B 1 200 ? -9 26.5 21.406 1 97 200 LEU B CA 1
ATOM 3825 C C . LEU B 1 200 ? -8.828 25.062 20.938 1 97 200 LEU B C 1
ATOM 3827 O O . LEU B 1 200 ? -8 24.781 20.062 1 97 200 LEU B O 1
ATOM 3831 N N . GLU B 1 201 ? -9.578 24.156 21.562 1 97.31 201 GLU B N 1
ATOM 3832 C CA . GLU B 1 201 ? -9.516 22.75 21.156 1 97.31 201 GLU B CA 1
ATOM 3833 C C . GLU B 1 201 ? -9.859 22.578 19.688 1 97.31 201 GLU B C 1
ATOM 3835 O O . GLU B 1 201 ? -9.188 21.828 18.969 1 97.31 201 GLU B O 1
ATOM 3840 N N . HIS B 1 202 ? -10.875 23.281 19.266 1 97.62 202 HIS B N 1
ATOM 3841 C CA . HIS B 1 202 ? -11.281 23.219 17.859 1 97.62 202 HIS B CA 1
ATOM 3842 C C . HIS B 1 202 ? -10.195 23.766 16.953 1 97.62 202 HIS B C 1
ATOM 3844 O O . HIS B 1 202 ? -9.953 23.219 15.875 1 97.62 202 HIS B O 1
ATOM 3850 N N . TYR B 1 203 ? -9.609 24.875 17.391 1 98.25 203 TYR B N 1
ATOM 3851 C CA . TYR B 1 203 ? -8.5 25.453 16.641 1 98.25 203 TYR B CA 1
ATOM 3852 C C . TYR B 1 203 ? -7.359 24.469 16.484 1 98.25 203 TYR B C 1
ATOM 3854 O O . TYR B 1 203 ? -6.832 24.281 15.391 1 98.25 203 TYR B O 1
ATOM 3862 N N . VAL B 1 204 ? -7.012 23.781 17.547 1 98.38 204 VAL B N 1
ATOM 3863 C CA . VAL B 1 204 ? -5.918 22.828 17.547 1 98.38 204 VAL B CA 1
ATOM 3864 C C . VAL B 1 204 ? -6.242 21.672 16.594 1 98.38 204 VAL B C 1
ATOM 3866 O O . VAL B 1 204 ? -5.398 21.281 15.781 1 98.38 204 VAL B O 1
ATOM 3869 N N . ASP B 1 205 ? -7.434 21.156 16.641 1 97.75 205 ASP B N 1
ATOM 3870 C CA . ASP B 1 205 ? -7.848 20.047 15.789 1 97.75 205 ASP B CA 1
ATOM 3871 C C . ASP B 1 205 ? -7.738 20.422 14.312 1 97.75 205 ASP B C 1
ATOM 3873 O O . ASP B 1 205 ? -7.234 19.625 13.508 1 97.75 205 ASP B O 1
ATOM 3877 N N . LYS B 1 206 ? -8.156 21.625 13.977 1 98.44 206 LYS B N 1
ATOM 3878 C CA . LYS B 1 206 ? -8.117 22.062 12.586 1 98.44 206 LYS B CA 1
ATOM 3879 C C . LYS B 1 206 ? -6.684 22.266 12.109 1 98.44 206 LYS B C 1
ATOM 3881 O O . LYS B 1 206 ? -6.348 21.922 10.977 1 98.44 206 LYS B O 1
ATOM 3886 N N . VAL B 1 207 ? -5.914 22.812 12.969 1 98.69 207 VAL B N 1
ATOM 3887 C CA . VAL B 1 207 ? -4.52 23.047 12.625 1 98.69 207 VAL B CA 1
ATOM 3888 C C . VAL B 1 207 ? -3.811 21.719 12.375 1 98.69 207 VAL B C 1
ATOM 3890 O O . VAL B 1 207 ? -3.152 21.547 11.352 1 98.69 207 VAL B O 1
ATOM 3893 N N . VAL B 1 208 ? -3.977 20.75 13.289 1 98.62 208 VAL B N 1
ATOM 3894 C CA . VAL B 1 208 ? -3.307 19.469 13.172 1 98.62 208 VAL B CA 1
ATOM 3895 C C . VAL B 1 208 ? -3.791 18.75 11.922 1 98.62 208 VAL B C 1
ATOM 3897 O O . VAL B 1 208 ? -2.988 18.188 11.172 1 98.62 208 VAL B O 1
ATOM 3900 N N . GLU B 1 209 ? -5.062 18.766 11.695 1 98.06 209 GLU B N 1
ATOM 3901 C CA . GLU B 1 209 ? -5.645 18.125 10.523 1 98.06 209 GLU B CA 1
ATOM 3902 C C . GLU B 1 209 ? -5.039 18.672 9.234 1 98.06 209 GLU B C 1
ATOM 3904 O O . GLU B 1 209 ? -4.551 17.906 8.398 1 98.06 209 GLU B O 1
ATOM 3909 N N . LEU B 1 210 ? -5.066 19.953 9.117 1 98.38 210 LEU B N 1
ATOM 3910 C CA . LEU B 1 210 ? -4.652 20.578 7.859 1 98.38 210 LEU B CA 1
ATOM 3911 C C . LEU B 1 210 ? -3.141 20.484 7.688 1 98.38 210 LEU B C 1
ATOM 3913 O O . LEU B 1 210 ? -2.65 20.266 6.578 1 98.38 210 LEU B O 1
ATOM 3917 N N . VAL B 1 211 ? -2.422 20.688 8.734 1 98.69 211 VAL B N 1
ATOM 3918 C CA . VAL B 1 211 ? -0.97 20.562 8.656 1 98.69 211 VAL B CA 1
ATOM 3919 C C . VAL B 1 211 ? -0.594 19.141 8.234 1 98.69 211 VAL B C 1
ATOM 3921 O O . VAL B 1 211 ? 0.279 18.953 7.387 1 98.69 211 VAL B O 1
ATOM 3924 N N . TRP B 1 212 ? -1.252 18.141 8.789 1 98.38 212 TRP B N 1
ATOM 3925 C CA . TRP B 1 212 ? -1.019 16.75 8.43 1 98.38 212 TRP B CA 1
ATOM 3926 C C . TRP B 1 212 ? -1.271 16.516 6.945 1 98.38 212 TRP B C 1
ATOM 3928 O O . TRP B 1 212 ? -0.43 15.953 6.246 1 98.38 212 TRP B O 1
ATOM 3938 N N . LEU B 1 213 ? -2.393 17 6.504 1 97.44 213 LEU B N 1
ATOM 3939 C CA . LEU B 1 213 ? -2.766 16.797 5.109 1 97.44 213 LEU B CA 1
ATOM 3940 C C . LEU B 1 213 ? -1.798 17.5 4.176 1 97.44 213 LEU B C 1
ATOM 3942 O O . LEU B 1 213 ? -1.562 17.047 3.053 1 97.44 213 LEU B O 1
ATOM 3946 N N . MET B 1 214 ? -1.208 18.562 4.621 1 97.62 214 MET B N 1
ATOM 3947 C CA . MET B 1 214 ? -0.24 19.312 3.82 1 97.62 214 MET B CA 1
ATOM 3948 C C . MET B 1 214 ? 1.105 18.594 3.791 1 97.62 214 MET B C 1
ATOM 3950 O O . MET B 1 214 ? 1.736 18.5 2.736 1 97.62 214 MET B O 1
ATOM 3954 N N . VAL B 1 215 ? 1.469 18.062 4.934 1 97.62 215 VAL B N 1
ATOM 3955 C CA . VAL B 1 215 ? 2.803 17.484 5.062 1 97.62 215 VAL B CA 1
ATOM 3956 C C . VAL B 1 215 ? 2.865 16.156 4.32 1 97.62 215 VAL B C 1
ATOM 3958 O O . VAL B 1 215 ? 3.926 15.758 3.83 1 97.62 215 VAL B O 1
ATOM 3961 N N . VAL B 1 216 ? 1.758 15.469 4.172 1 96.62 216 VAL B N 1
ATOM 3962 C CA . VAL B 1 216 ? 1.761 14.148 3.566 1 96.62 216 VAL B CA 1
ATOM 3963 C C . VAL B 1 216 ? 1.675 14.273 2.047 1 96.62 216 VAL B C 1
ATOM 3965 O O . VAL B 1 216 ? 1.757 13.273 1.329 1 96.62 216 VAL B O 1
ATOM 3968 N N . GLN B 1 217 ? 1.531 15.516 1.522 1 94.31 217 GLN B N 1
ATOM 3969 C CA . GLN B 1 217 ? 1.548 15.711 0.076 1 94.31 217 GLN B CA 1
ATOM 3970 C C . GLN B 1 217 ? 2.883 15.273 -0.521 1 94.31 217 GLN B C 1
ATOM 3972 O O . GLN B 1 217 ? 3.861 15.078 0.205 1 94.31 217 GLN B O 1
ATOM 3977 N N . ASP B 1 218 ? 2.818 14.977 -1.8 1 87.75 218 ASP B N 1
ATOM 3978 C CA . ASP B 1 218 ? 4.031 14.633 -2.531 1 87.75 218 ASP B CA 1
ATOM 3979 C C . ASP B 1 218 ? 4.184 15.5 -3.781 1 87.75 218 ASP B C 1
ATOM 3981 O O . ASP B 1 218 ? 3.529 15.25 -4.797 1 87.75 218 ASP B O 1
ATOM 3985 N N . PRO B 1 219 ? 5.16 16.531 -3.705 1 92 219 PRO B N 1
ATOM 3986 C CA . PRO B 1 219 ? 6.004 16.891 -2.562 1 92 219 PRO B CA 1
ATOM 3987 C C . PRO B 1 219 ? 5.219 17.547 -1.431 1 92 219 PRO B C 1
ATOM 3989 O O . PRO B 1 219 ? 4.137 18.094 -1.662 1 92 219 PRO B O 1
ATOM 3992 N N . PRO B 1 220 ? 5.812 17.469 -0.177 1 95.94 220 PRO B N 1
ATOM 3993 C CA . PRO B 1 220 ? 5.129 18.094 0.96 1 95.94 220 PRO B CA 1
ATOM 3994 C C . PRO B 1 220 ? 5.012 19.609 0.82 1 95.94 220 PRO B C 1
ATOM 3996 O O . PRO B 1 220 ? 5.934 20.266 0.316 1 95.94 220 PRO B O 1
ATOM 3999 N N . MET B 1 221 ? 3.908 20.094 1.266 1 96.38 221 MET B N 1
ATOM 4000 C CA . MET B 1 221 ? 3.779 21.547 1.346 1 96.38 221 MET B CA 1
ATOM 4001 C C . MET B 1 221 ? 4.656 22.109 2.461 1 96.38 221 MET B C 1
ATOM 4003 O O . MET B 1 221 ? 5.062 21.375 3.363 1 96.38 221 MET B O 1
ATOM 4007 N N . SER B 1 222 ? 4.957 23.406 2.281 1 97.19 222 SER B N 1
ATOM 4008 C CA . SER B 1 222 ? 5.855 24.016 3.26 1 97.19 222 SER B CA 1
ATOM 4009 C C . SER B 1 222 ? 5.184 25.172 3.979 1 97.19 222 SER B C 1
ATOM 4011 O O . SER B 1 222 ? 4.672 26.094 3.338 1 97.19 222 SER B O 1
ATOM 4013 N N . ILE B 1 223 ? 5.145 25.078 5.258 1 98 223 ILE B N 1
ATOM 4014 C CA . ILE B 1 223 ? 4.664 26.172 6.117 1 98 223 ILE B CA 1
ATOM 4015 C C . ILE B 1 223 ? 5.855 26.938 6.688 1 98 223 ILE B C 1
ATOM 4017 O O . ILE B 1 223 ? 6.734 26.344 7.324 1 98 223 ILE B O 1
ATOM 4021 N N . CYS B 1 224 ? 5.824 28.281 6.496 1 97 224 CYS B N 1
ATOM 4022 C CA . CYS B 1 224 ? 7 29.078 6.84 1 97 224 CYS B CA 1
ATOM 4023 C C . CYS B 1 224 ? 6.633 30.219 7.773 1 97 224 CYS B C 1
ATOM 4025 O O . CYS B 1 224 ? 5.52 30.75 7.707 1 97 224 CYS B O 1
ATOM 4027 N N . TRP B 1 225 ? 7.594 30.578 8.578 1 97.94 225 TRP B N 1
ATOM 4028 C CA . TRP B 1 225 ? 7.445 31.734 9.477 1 97.94 225 TRP B CA 1
ATOM 4029 C C . TRP B 1 225 ? 8.789 32.406 9.711 1 97.94 225 TRP B C 1
ATOM 4031 O O . TRP B 1 225 ? 9.844 31.812 9.492 1 97.94 225 TRP B O 1
ATOM 4041 N N . GLN B 1 226 ? 8.742 33.656 10.07 1 97.62 226 GLN B N 1
ATOM 4042 C CA . GLN B 1 226 ? 9.953 34.406 10.383 1 97.62 226 GLN B CA 1
ATOM 4043 C C . GLN B 1 226 ? 10.141 34.531 11.891 1 97.62 226 GLN B C 1
ATOM 4045 O O . GLN B 1 226 ? 9.164 34.562 12.641 1 97.62 226 GLN B O 1
ATOM 4050 N N . LYS B 1 227 ? 11.383 34.625 12.266 1 96.56 227 LYS B N 1
ATOM 4051 C CA . LYS B 1 227 ? 11.727 34.75 13.68 1 96.56 227 LYS B CA 1
ATOM 4052 C C . LYS B 1 227 ? 11.828 36.219 14.094 1 96.56 227 LYS B C 1
ATOM 4054 O O . LYS B 1 227 ? 12.023 37.094 13.25 1 96.56 227 LYS B O 1
ATOM 4059 N N . GLU B 1 228 ? 11.672 36.344 15.383 1 96.69 228 GLU B N 1
ATOM 4060 C CA . GLU B 1 228 ? 11.805 37.688 15.938 1 96.69 228 GLU B CA 1
ATOM 4061 C C . GLU B 1 228 ? 13.156 38.312 15.594 1 96.69 228 GLU B C 1
ATOM 4063 O O . GLU B 1 228 ? 14.188 37.656 15.68 1 96.69 228 GLU B O 1
ATOM 4068 N N . GLY B 1 229 ? 13.133 39.594 15.133 1 96.19 229 GLY B N 1
ATOM 4069 C CA . GLY B 1 229 ? 14.375 40.312 14.859 1 96.19 229 GLY B CA 1
ATOM 4070 C C . GLY B 1 229 ? 14.766 40.25 13.391 1 96.19 229 GLY B C 1
ATOM 4071 O O . GLY B 1 229 ? 15.625 41.031 12.961 1 96.19 229 GLY B O 1
ATOM 4072 N N . GLU B 1 230 ? 14.172 39.438 12.617 1 97.12 230 GLU B N 1
ATOM 4073 C CA . GLU B 1 230 ? 14.469 39.375 11.188 1 97.12 230 GLU B CA 1
ATOM 4074 C C . GLU B 1 230 ? 13.836 40.531 10.43 1 97.12 230 GLU B C 1
ATOM 4076 O O . GLU B 1 230 ? 12.859 41.125 10.898 1 97.12 230 GLU B O 1
ATOM 4081 N N . GLN B 1 231 ? 14.5 40.781 9.289 1 97.81 231 GLN B N 1
ATOM 4082 C CA . GLN B 1 231 ? 13.875 41.719 8.383 1 97.81 231 GLN B CA 1
ATOM 4083 C C . GLN B 1 231 ? 12.633 41.125 7.719 1 97.81 231 GLN B C 1
ATOM 4085 O O . GLN B 1 231 ? 12.688 40.031 7.172 1 97.81 231 GLN B O 1
ATOM 4090 N N . MET B 1 232 ? 11.555 41.844 7.789 1 96.44 232 MET B N 1
ATOM 4091 C CA . MET B 1 232 ? 10.297 41.344 7.258 1 96.44 232 MET B CA 1
ATOM 4092 C C . MET B 1 232 ? 10.375 41.156 5.746 1 96.44 232 MET B C 1
ATOM 4094 O O . MET B 1 232 ? 10.82 42.062 5.027 1 96.44 232 MET B O 1
ATOM 4098 N N . ASP B 1 233 ? 9.961 40.031 5.301 1 96.44 233 ASP B N 1
ATOM 4099 C CA . ASP B 1 233 ? 9.82 39.75 3.875 1 96.44 233 ASP B CA 1
ATOM 4100 C C . ASP B 1 233 ? 8.453 40.188 3.357 1 96.44 233 ASP B C 1
ATOM 4102 O O . ASP B 1 233 ? 7.496 39.438 3.383 1 96.44 233 ASP B O 1
ATOM 4106 N N . LYS B 1 234 ? 8.398 41.312 2.732 1 93.5 234 LYS B N 1
ATOM 4107 C CA . LYS B 1 234 ? 7.141 41.938 2.338 1 93.5 234 LYS B CA 1
ATOM 4108 C C . LYS B 1 234 ? 6.5 41.188 1.171 1 93.5 234 LYS B C 1
ATOM 4110 O O . LYS B 1 234 ? 5.316 41.375 0.886 1 93.5 234 LYS B O 1
ATOM 4115 N N . LYS B 1 235 ? 7.23 40.406 0.537 1 93.81 235 LYS B N 1
ATOM 4116 C CA . LYS B 1 235 ? 6.695 39.594 -0.563 1 93.81 235 LYS B CA 1
ATOM 4117 C C . LYS B 1 235 ? 5.906 38.406 -0.042 1 93.81 235 LYS B C 1
ATOM 4119 O O . LYS B 1 235 ? 4.945 37.969 -0.676 1 93.81 235 LYS B O 1
ATOM 4124 N N . THR B 1 236 ? 6.289 37.906 1.119 1 96.38 236 THR B N 1
ATOM 4125 C CA . THR B 1 236 ? 5.75 36.656 1.643 1 96.38 236 THR B CA 1
ATOM 4126 C C . THR B 1 236 ? 4.738 36.938 2.752 1 96.38 236 THR B C 1
ATOM 4128 O O . THR B 1 236 ? 3.891 36.094 3.047 1 96.38 236 THR B O 1
ATOM 4131 N N . TYR B 1 237 ? 4.848 38.188 3.277 1 97.44 237 TYR B N 1
ATOM 4132 C CA . TYR B 1 237 ? 4.016 38.469 4.445 1 97.44 237 TYR B CA 1
ATOM 4133 C C . TYR B 1 237 ? 3.316 39.812 4.328 1 97.44 237 TYR B C 1
ATOM 4135 O O . TYR B 1 237 ? 3.814 40.719 3.66 1 97.44 237 TYR B O 1
ATOM 4143 N N . LYS B 1 238 ? 2.156 39.875 4.988 1 96.25 238 LYS B N 1
ATOM 4144 C CA . LYS B 1 238 ? 1.416 41.125 5.191 1 96.25 238 LYS B CA 1
ATOM 4145 C C . LYS B 1 238 ? 1.532 41.625 6.633 1 96.25 238 LYS B C 1
ATOM 4147 O O . LYS B 1 238 ? 1.873 40.844 7.527 1 96.25 238 LYS B O 1
ATOM 4152 N N . TYR B 1 239 ? 1.174 42.844 6.836 1 94.94 239 TYR B N 1
ATOM 4153 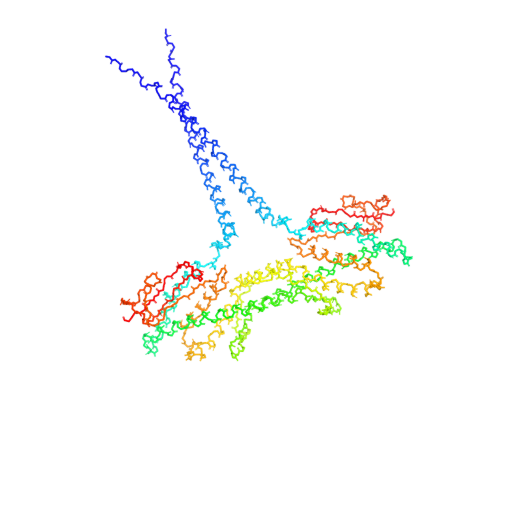C CA . TYR B 1 239 ? 1.255 43.438 8.164 1 94.94 239 TYR B CA 1
ATOM 4154 C C . TYR B 1 239 ? 0.047 43.031 9.008 1 94.94 239 TYR B C 1
ATOM 4156 O O . TYR B 1 239 ? -1.08 43 8.516 1 94.94 239 TYR B O 1
ATOM 4164 N N . TYR B 1 240 ? 0.354 42.781 10.266 1 93.81 240 TYR B N 1
ATOM 4165 C CA . TYR B 1 240 ? -0.68 42.625 11.289 1 93.81 240 TYR B CA 1
ATOM 4166 C C . TYR B 1 240 ? -0.768 43.844 12.172 1 93.81 240 TYR B C 1
ATOM 4168 O O . TYR B 1 240 ? 0.185 44.188 12.883 1 93.81 240 TYR B O 1
ATOM 4176 N N . GLU B 1 241 ? -1.818 44.625 12.133 1 90.19 241 GLU B N 1
ATOM 4177 C CA . GLU B 1 241 ? -2.182 45.75 12.984 1 90.19 241 GLU B CA 1
ATOM 4178 C C . GLU B 1 241 ? -1.382 47 12.617 1 90.19 241 GLU B C 1
ATOM 4180 O O . GLU B 1 241 ? -1.932 48.094 12.555 1 90.19 241 GLU B O 1
ATOM 4185 N N . LYS B 1 242 ? -0.019 46.906 12.438 1 91.69 242 LYS B N 1
ATOM 4186 C CA . LYS B 1 242 ? 0.798 48.094 12.172 1 91.69 242 LYS B CA 1
ATOM 4187 C C . LYS B 1 242 ? 1.925 47.75 11.195 1 91.69 242 LYS B C 1
ATOM 4189 O O . LYS B 1 242 ? 2.256 46.594 10.984 1 91.69 242 LYS B O 1
ATOM 4194 N N . ARG B 1 243 ? 2.508 48.844 10.641 1 93.31 243 ARG B N 1
ATOM 4195 C CA . ARG B 1 243 ? 3.617 48.688 9.711 1 93.31 243 ARG B CA 1
ATOM 4196 C C . ARG B 1 243 ? 4.953 48.688 10.445 1 93.31 243 ARG B C 1
ATOM 4198 O O . ARG B 1 243 ? 5.051 49.188 11.562 1 93.31 243 ARG B O 1
ATOM 4205 N N . GLY B 1 244 ? 5.918 48.031 9.812 1 94.56 244 GLY B N 1
ATOM 4206 C CA . GLY B 1 244 ? 7.262 47.969 10.359 1 94.56 244 GLY B CA 1
ATOM 4207 C C . GLY B 1 244 ? 8.211 47.125 9.523 1 94.56 244 GLY B C 1
ATOM 4208 O O . GLY B 1 244 ? 7.781 46.406 8.617 1 94.56 244 GLY B O 1
ATOM 4209 N N . GLU B 1 245 ? 9.492 47.25 9.875 1 96 245 GLU B N 1
ATOM 4210 C CA . GLU B 1 245 ? 10.5 46.594 9.039 1 96 245 GLU B CA 1
ATOM 4211 C C . GLU B 1 245 ? 11.078 45.375 9.734 1 96 245 GLU B C 1
ATOM 4213 O O . GLU B 1 245 ? 11.641 44.5 9.078 1 96 245 GLU B O 1
ATOM 4218 N N . VAL B 1 246 ? 10.883 45.344 11.07 1 97.81 246 VAL B N 1
ATOM 4219 C CA . VAL B 1 246 ? 11.492 44.25 11.844 1 97.81 246 VAL B CA 1
ATOM 4220 C C . VAL B 1 246 ? 10.406 43.375 12.453 1 97.81 246 VAL B C 1
ATOM 4222 O O . VAL B 1 246 ? 9.43 43.875 13.008 1 97.81 246 VAL B O 1
ATOM 4225 N N . VAL B 1 247 ? 10.609 42.125 12.398 1 97.62 247 VAL B N 1
ATOM 4226 C CA . VAL B 1 247 ? 9.617 41.156 12.859 1 97.62 247 VAL B CA 1
ATOM 4227 C C . VAL B 1 247 ? 9.594 41.125 14.391 1 97.62 247 VAL B C 1
ATOM 4229 O O . VAL B 1 247 ? 10.625 40.906 15.023 1 97.62 247 VAL B O 1
ATOM 4232 N N . ARG B 1 248 ? 8.508 41.406 15.023 1 96.88 248 ARG B N 1
ATOM 4233 C CA . ARG B 1 248 ? 8.289 41.156 16.438 1 96.88 248 ARG B CA 1
ATOM 4234 C C . ARG B 1 248 ? 7.832 39.719 16.656 1 96.88 248 ARG B C 1
ATOM 4236 O O . ARG B 1 248 ? 8.43 38.969 17.453 1 96.88 248 ARG B O 1
ATOM 4243 N N . LEU B 1 249 ? 6.77 39.344 15.883 1 97 249 LEU B N 1
ATOM 4244 C CA . LEU B 1 249 ? 6.289 37.938 15.922 1 97 249 LEU B CA 1
ATOM 4245 C C . LEU B 1 249 ? 5.5 37.625 14.656 1 97 249 LEU B C 1
ATOM 4247 O O . LEU B 1 249 ? 4.895 38.5 14.047 1 97 249 LEU B O 1
ATOM 4251 N N . THR B 1 250 ? 5.586 36.406 14.266 1 97.94 250 THR B N 1
ATOM 4252 C CA . THR B 1 250 ? 4.703 35.906 13.219 1 97.94 250 THR B CA 1
ATOM 4253 C C . THR B 1 250 ? 3.34 35.531 13.797 1 97.94 250 THR B C 1
ATOM 4255 O O . THR B 1 250 ? 3.252 34.75 14.742 1 97.94 250 THR B O 1
ATOM 4258 N N . VAL B 1 251 ? 2.305 36.125 13.234 1 98 251 VAL B N 1
ATOM 4259 C CA . VAL B 1 251 ? 0.95 35.875 13.719 1 98 251 VAL B CA 1
ATOM 4260 C C . VAL B 1 251 ? 0.341 34.688 13 1 98 251 VAL B C 1
ATOM 4262 O O . VAL B 1 251 ? -0.385 33.875 13.609 1 98 251 VAL B O 1
ATOM 4265 N N . TRP B 1 252 ? 0.564 34.562 11.742 1 98.38 252 TRP B N 1
ATOM 4266 C CA . TRP B 1 252 ? 0.11 33.5 10.875 1 98.38 252 TRP B CA 1
ATOM 4267 C C . TRP B 1 252 ? 1.165 33.156 9.828 1 98.38 252 TRP B C 1
ATOM 4269 O O . TRP B 1 252 ? 1.757 34.062 9.227 1 98.38 252 TRP B O 1
ATOM 4279 N N . PRO B 1 253 ? 1.441 31.891 9.633 1 98.44 253 PRO B N 1
ATOM 4280 C CA . PRO B 1 253 ? 2.529 31.516 8.727 1 98.44 253 PRO B CA 1
ATOM 4281 C C . PRO B 1 253 ? 2.141 31.625 7.258 1 98.44 253 PRO B C 1
ATOM 4283 O O . PRO B 1 253 ? 0.951 31.672 6.93 1 98.44 253 PRO B O 1
ATOM 4286 N N . ALA B 1 254 ? 3.162 31.766 6.426 1 98 254 ALA B N 1
ATOM 4287 C CA . ALA B 1 254 ? 2.982 31.672 4.98 1 98 254 ALA B CA 1
ATOM 4288 C C . ALA B 1 254 ? 3.043 30.219 4.508 1 98 254 ALA B C 1
ATOM 4290 O O . ALA B 1 254 ? 3.592 29.359 5.203 1 98 254 ALA B O 1
ATOM 4291 N N . VAL B 1 255 ? 2.418 29.953 3.377 1 97.81 255 VAL B N 1
ATOM 4292 C CA . VAL B 1 255 ? 2.398 28.594 2.861 1 97.81 255 VAL B CA 1
ATOM 4293 C C . VAL B 1 255 ? 2.965 28.562 1.444 1 97.81 255 VAL B C 1
ATOM 4295 O O . VAL B 1 255 ? 2.553 29.344 0.589 1 97.81 255 VAL B O 1
ATOM 4298 N N . LEU B 1 256 ? 3.943 27.719 1.258 1 96.38 256 LEU B N 1
ATOM 4299 C CA . LEU B 1 256 ? 4.512 27.453 -0.059 1 96.38 256 LEU B CA 1
ATOM 4300 C C . LEU B 1 256 ? 4.035 26.094 -0.588 1 96.38 256 LEU B C 1
ATOM 4302 O O . LEU B 1 256 ? 3.756 25.188 0.192 1 96.38 256 LEU B O 1
ATOM 4306 N N . LEU B 1 257 ? 3.914 25.953 -1.868 1 94.19 257 LEU B N 1
ATOM 4307 C CA . LEU B 1 257 ? 3.498 24.688 -2.477 1 94.19 257 LEU B CA 1
ATOM 4308 C C . LEU B 1 257 ? 4.453 23.562 -2.102 1 94.19 257 LEU B C 1
ATOM 4310 O O . LEU B 1 257 ? 4.027 22.438 -1.877 1 94.19 257 LEU B O 1
ATOM 4314 N N . TYR B 1 258 ? 5.691 23.797 -2.16 1 92.81 258 TYR B N 1
ATOM 4315 C CA . TYR B 1 258 ? 6.754 22.938 -1.66 1 92.81 258 TYR B CA 1
ATOM 4316 C C . TYR B 1 258 ? 7.949 23.75 -1.193 1 92.81 258 TYR B C 1
ATOM 4318 O O . TYR B 1 258 ? 7.973 24.984 -1.359 1 92.81 258 TYR B O 1
ATOM 4326 N N . GLU B 1 259 ? 8.875 23.078 -0.552 1 91.88 259 GLU B N 1
ATOM 4327 C CA . GLU B 1 259 ? 10.039 23.797 -0.051 1 91.88 259 GLU B CA 1
ATOM 4328 C C . GLU B 1 259 ? 10.734 24.562 -1.172 1 91.88 259 GLU B C 1
ATOM 4330 O O . GLU B 1 259 ? 11.109 23.984 -2.191 1 91.88 259 GLU B O 1
ATOM 4335 N N . ASN B 1 260 ? 10.844 25.844 -1.035 1 88.62 260 ASN B N 1
ATOM 4336 C CA . ASN B 1 260 ? 11.461 26.75 -2 1 88.62 260 ASN B CA 1
ATOM 4337 C C . ASN B 1 260 ? 10.641 26.844 -3.279 1 88.62 260 ASN B C 1
ATOM 4339 O O . ASN B 1 260 ? 11.18 27.141 -4.348 1 88.62 260 ASN B O 1
ATOM 4343 N N . GLY B 1 261 ? 9.422 26.484 -3.164 1 89.38 261 GLY B N 1
ATOM 4344 C CA . GLY B 1 261 ? 8.516 26.578 -4.297 1 89.38 261 GLY B CA 1
ATOM 4345 C C . GLY B 1 261 ? 7.703 27.859 -4.305 1 89.38 261 GLY B C 1
ATOM 4346 O O . GLY B 1 261 ? 8.023 28.812 -3.584 1 89.38 261 GLY B O 1
ATOM 4347 N N . PRO B 1 262 ? 6.723 27.922 -5.164 1 91.44 262 PRO B N 1
ATOM 4348 C CA . PRO B 1 262 ? 5.898 29.125 -5.262 1 91.44 262 PRO B CA 1
ATOM 4349 C C . PRO B 1 262 ? 5.055 29.375 -4.012 1 91.44 262 PRO B C 1
ATOM 4351 O O . PRO B 1 262 ? 4.602 28.422 -3.373 1 91.44 262 PRO B O 1
ATOM 4354 N N . LEU B 1 263 ? 4.812 30.672 -3.734 1 93.75 263 LEU B N 1
ATOM 4355 C CA . LEU B 1 263 ? 3.971 31.109 -2.625 1 93.75 263 LEU B CA 1
ATOM 4356 C C . LEU B 1 263 ? 2.498 30.859 -2.938 1 93.75 263 LEU B C 1
ATOM 4358 O O . LEU B 1 263 ? 2.01 31.266 -3.996 1 93.75 263 LEU B O 1
ATOM 4362 N N . VAL B 1 264 ? 1.874 30.219 -2.051 1 93.62 264 VAL B N 1
ATOM 4363 C CA . VAL B 1 264 ? 0.464 29.906 -2.264 1 93.62 264 VAL B CA 1
ATOM 4364 C C . VAL B 1 264 ? -0.403 30.844 -1.427 1 93.62 264 VAL B C 1
ATOM 4366 O O . VAL B 1 264 ? -1.5 31.219 -1.843 1 93.62 264 VAL B O 1
ATOM 4369 N N . SER B 1 265 ? 0.07 31.156 -0.247 1 94.69 265 SER B N 1
ATOM 4370 C CA . SER B 1 265 ? -0.653 32.062 0.645 1 94.69 265 SER B CA 1
ATOM 4371 C C . SER B 1 265 ? 0.306 32.875 1.507 1 94.69 265 SER B C 1
ATOM 4373 O O . SER B 1 265 ? 1.263 32.312 2.062 1 94.69 265 SER B O 1
ATOM 4375 N N . LYS B 1 266 ? 0.03 34.156 1.612 1 95.06 266 LYS B N 1
ATOM 4376 C CA . LYS B 1 266 ? 0.849 35.031 2.441 1 95.06 266 LYS B CA 1
ATOM 4377 C C . LYS B 1 266 ? 0.512 34.875 3.92 1 95.06 266 LYS B C 1
ATOM 4379 O O . LYS B 1 266 ? -0.623 34.531 4.27 1 95.06 266 LYS B O 1
ATOM 4384 N N . GLY B 1 267 ? 1.516 35.094 4.746 1 97.75 267 GLY B N 1
ATOM 4385 C CA . GLY B 1 267 ? 1.31 35.125 6.184 1 97.75 267 GLY B CA 1
ATOM 4386 C C . GLY B 1 267 ? 1.116 36.5 6.75 1 97.75 267 GLY B C 1
ATOM 4387 O O . GLY B 1 267 ? 0.987 37.469 5.996 1 97.75 267 GLY B O 1
ATOM 4388 N N . PHE B 1 268 ? 1.025 36.594 8.078 1 97.75 268 PHE B N 1
ATOM 4389 C CA . PHE B 1 268 ? 0.873 37.844 8.781 1 97.75 268 PHE B CA 1
ATOM 4390 C C . PHE B 1 268 ? 1.976 38.031 9.82 1 97.75 268 PHE B C 1
ATOM 4392 O O . PHE B 1 268 ? 2.295 37.094 10.562 1 97.75 268 PHE B O 1
ATOM 4399 N N . ILE B 1 269 ? 2.518 39.219 9.852 1 97.81 269 ILE B N 1
ATOM 4400 C CA . ILE B 1 269 ? 3.576 39.562 10.805 1 97.81 269 ILE B CA 1
ATOM 4401 C C . ILE B 1 269 ? 3.18 40.781 11.617 1 97.81 269 ILE B C 1
ATOM 4403 O O . ILE B 1 269 ? 2.615 41.75 11.078 1 97.81 269 ILE B O 1
ATOM 4407 N N . TRP B 1 270 ? 3.438 40.656 12.938 1 97.38 270 TRP B N 1
ATOM 4408 C CA . TRP B 1 270 ? 3.387 41.812 13.836 1 97.38 270 TRP B CA 1
ATOM 4409 C C . TRP B 1 270 ? 4.773 42.438 14.008 1 97.38 270 TRP B C 1
ATOM 4411 O O . TRP B 1 270 ? 5.613 41.906 14.727 1 97.38 270 TRP B O 1
ATOM 4421 N N . PRO B 1 271 ? 4.949 43.531 13.414 1 96.19 271 PRO B N 1
ATOM 4422 C CA . PRO B 1 271 ? 6.285 44.125 13.477 1 96.19 271 PRO B CA 1
ATOM 4423 C C . PRO B 1 271 ? 6.547 44.844 14.797 1 96.19 271 PRO B C 1
ATOM 4425 O O . PRO B 1 271 ? 5.613 45.094 15.562 1 96.19 271 PRO B O 1
ATOM 4428 N N . LYS B 1 272 ? 7.805 45.188 15.008 1 94.69 272 LYS B N 1
ATOM 4429 C CA . LYS B 1 272 ? 8.219 45.969 16.172 1 94.69 272 LYS B CA 1
ATOM 4430 C C . LYS B 1 272 ? 7.793 47.438 16.016 1 94.69 272 LYS B C 1
ATOM 4432 O O . LYS B 1 272 ? 7.75 47.938 14.906 1 94.69 272 LYS B O 1
#

Solvent-accessible surface area (backbone atoms only — not comparable to full-atom values): 28804 Å² total; per-residue (Å²): 134,81,77,74,81,79,69,69,68,56,52,58,56,49,52,51,51,47,50,52,47,49,51,48,45,51,52,46,50,49,48,38,50,48,43,45,48,50,38,44,50,45,40,47,46,35,44,25,45,62,39,64,66,46,44,55,85,78,41,76,75,22,70,70,52,45,49,51,53,52,52,47,37,55,74,44,36,43,48,48,22,51,53,57,46,42,73,73,68,52,53,68,69,60,50,40,50,52,60,33,46,52,52,54,50,40,48,55,49,40,52,50,35,49,54,50,44,50,51,51,47,37,50,50,55,49,45,53,36,48,54,47,57,39,73,53,102,83,45,80,44,70,54,59,68,88,76,39,79,70,64,71,75,50,46,70,58,43,59,55,50,40,52,52,44,49,43,74,32,43,74,37,26,37,50,31,48,39,54,45,45,42,56,52,45,37,40,56,70,65,64,39,68,46,87,79,33,61,47,43,41,50,31,50,42,52,49,42,43,50,47,40,57,34,50,50,36,90,70,33,38,28,78,43,76,64,57,64,72,36,73,58,54,70,89,49,34,41,69,40,100,46,80,60,60,36,27,50,39,43,58,39,59,20,34,24,56,23,80,92,46,61,80,71,41,67,15,29,30,30,38,93,135,80,79,75,78,74,69,66,63,54,51,58,53,48,50,49,50,48,50,51,47,49,51,46,46,51,50,45,50,50,46,39,50,49,43,46,48,48,37,46,50,44,41,45,45,42,41,11,56,64,43,66,65,56,52,56,85,82,40,77,75,23,70,70,52,46,49,51,53,51,52,47,36,55,74,45,36,43,48,46,22,52,54,54,48,43,72,75,68,51,54,69,68,60,50,41,50,51,58,33,45,52,52,56,49,39,49,54,49,40,51,51,36,49,54,51,43,51,51,50,47,38,51,51,55,49,45,53,36,48,54,46,57,38,72,52,102,81,48,80,45,68,52,57,69,87,74,39,79,72,65,72,74,49,47,69,57,42,60,56,50,40,51,51,44,49,46,74,33,43,73,40,27,36,50,32,48,38,54,46,45,42,55,52,43,38,40,56,71,64,63,39,68,46,86,79,33,60,46,44,41,51,29,49,44,51,49,42,43,51,47,39,57,34,50,50,37,86,71,33,39,28,78,43,77,64,55,65,72,37,74,58,53,71,89,51,33,42,71,39,98,45,79,60,62,35,27,50,39,44,58,41,59,20,34,24,55,24,80,94,46,60,79,74,42,68,16,29,29,29,37,92

pLDDT: mean 83.07, std 19.32, range [25.22, 98.69]

Secondary structure (DSSP, 8-state):
-----GGGSHHHHHHHHHHHHHHHHHHHHHHHHHHHHHHHHHHHHHHHHHSTTS--TT-TTSHHHHHHHHHHHIIIIIHHHHHHHHHTT--HHHHHHHHHHHHHHHHHHHHHHHHHHHHHHHHHHHHHHHS-EEE-SS-EEE--GGG----GGGGHHHHHHHHHHHHHTGGGGHHHHHHHHIIIIIIIIS---GGG-HHHHHHHHHHHHHHHHHHTSSSPPEEE-PPTTSBP-TTTEEESSS--SBEEEEEE-EEESSTT--EEE-EEEEE-/-----GGGSHHHHHHHHHHHHHHHHHHHHHHHHHHHHHHHHHHHHHHHHHSTT---TT-TTSHHHHHHHHHHHIIIIIHHHHHHHHHTT--HHHHHHHHHHHHHHHHHHHHHHHHHHHHHHHHHHHHHHHS-EEE-SS-EEE--GGG----GGGGHHHHHHHHHHHHHTGGGGHHHHHHHHIIIIIIIIS---GGG-HHHHHHHHHHHHHHHHHHTSSSPPEEE-PPTTSBP-TTTEEESSS--SBEEEEEE-EEESSTT--EEE-EEEEE-

Nearest PDB structures (foldseek):
  8glv-assembly1_Lm  TM=1.417E-01  e=8.760E+00  Chlamydomonas reinhardtii
  8glv-assembly1_Lm  TM=1.563E-01  e=8.157E+00  Chlamydomonas reinhardtii